Protein AF-0000000071177504 (afdb_homodimer)

Structure (mmCIF, N/CA/C/O backbone):
data_AF-0000000071177504-model_v1
#
loop_
_entity.id
_entity.type
_entity.pdbx_description
1 polymer 'Peptidoglycan-recognition protein'
#
loop_
_atom_site.group_PDB
_atom_site.id
_atom_site.type_symbol
_atom_site.label_atom_id
_atom_site.label_alt_id
_atom_site.label_comp_id
_atom_site.label_asym_id
_atom_site.label_entity_id
_atom_site.label_seq_id
_atom_site.pdbx_PDB_ins_code
_atom_site.Cartn_x
_atom_site.Cartn_y
_atom_site.Cartn_z
_atom_site.occupancy
_atom_site.B_iso_or_equiv
_atom_site.auth_seq_id
_atom_site.auth_comp_id
_atom_site.auth_asym_id
_atom_site.auth_atom_id
_atom_site.pdbx_PDB_model_num
ATOM 1 N N . MET A 1 1 ? -53.719 70.938 5.137 1 34.28 1 MET A N 1
ATOM 2 C CA . MET A 1 1 ? -52.438 70.562 4.617 1 34.28 1 MET A CA 1
ATOM 3 C C . MET A 1 1 ? -51.875 69.312 5.359 1 34.28 1 MET A C 1
ATOM 5 O O . MET A 1 1 ? -51.469 69.438 6.512 1 34.28 1 MET A O 1
ATOM 9 N N . SER A 1 2 ? -52.531 68.125 5.141 1 40.75 2 SER A N 1
ATOM 10 C CA . SER A 1 2 ? -52.312 66.75 5.703 1 40.75 2 SER A CA 1
ATOM 11 C C . SER A 1 2 ? -50.906 66.25 5.336 1 40.75 2 SER A C 1
ATOM 13 O O . SER A 1 2 ? -50.562 66.188 4.156 1 40.75 2 SER A O 1
ATOM 15 N N . GLN A 1 3 ? -49.938 66.5 6.195 1 39.88 3 GLN A N 1
ATOM 16 C CA . GLN A 1 3 ? -48.562 66 6.09 1 39.88 3 GLN A CA 1
ATOM 17 C C . GLN A 1 3 ? -48.5 64.5 5.977 1 39.88 3 GLN A C 1
ATOM 19 O O . GLN A 1 3 ? -49 63.812 6.852 1 39.88 3 GLN A O 1
ATOM 24 N N . VAL A 1 4 ? -48.562 64 4.75 1 45.53 4 VAL A N 1
ATOM 25 C CA . VAL A 1 4 ? -48.344 62.594 4.434 1 45.53 4 VAL A CA 1
ATOM 26 C C . VAL A 1 4 ? -46.969 62.156 4.883 1 45.53 4 VAL A C 1
ATOM 28 O O . VAL A 1 4 ? -45.969 62.719 4.453 1 45.53 4 VAL A O 1
ATOM 31 N N . PHE A 1 5 ? -46.844 61.656 6.141 1 45.34 5 PHE A N 1
ATOM 32 C CA . PHE A 1 5 ? -45.625 61.062 6.637 1 45.34 5 PHE A CA 1
ATOM 33 C C . PHE A 1 5 ? -45.219 59.844 5.777 1 45.34 5 PHE A C 1
ATOM 35 O O . PHE A 1 5 ? -45.969 58.875 5.699 1 45.34 5 PHE A O 1
ATOM 42 N N . VAL A 1 6 ? -44.5 60.094 4.66 1 46.56 6 VAL A N 1
ATOM 43 C CA . VAL A 1 6 ? -43.875 59 3.912 1 46.56 6 VAL A CA 1
ATOM 44 C C . VAL A 1 6 ? -42.844 58.281 4.793 1 46.56 6 VAL A C 1
ATOM 46 O O . VAL A 1 6 ? -41.875 58.906 5.246 1 46.56 6 VAL A O 1
ATOM 49 N N . ASP A 1 7 ? -43.312 57.344 5.551 1 41.5 7 ASP A N 1
ATOM 50 C CA . ASP A 1 7 ? -42.375 56.469 6.254 1 41.5 7 ASP A CA 1
ATOM 51 C C . ASP A 1 7 ? -41.438 55.781 5.277 1 41.5 7 ASP A C 1
ATOM 53 O O . ASP A 1 7 ? -41.906 55.062 4.375 1 41.5 7 ASP A O 1
ATOM 57 N N . PHE A 1 8 ? -40.25 56.375 5.047 1 43.38 8 PHE A N 1
ATOM 58 C CA . PHE A 1 8 ? -39.188 55.656 4.348 1 43.38 8 PHE A CA 1
ATOM 59 C C . PHE A 1 8 ? -38.781 54.406 5.102 1 43.38 8 PHE A C 1
ATOM 61 O O . PHE A 1 8 ? -38.219 54.5 6.191 1 43.38 8 PHE A O 1
ATOM 68 N N . PHE A 1 9 ? -39.531 53.281 4.953 1 44.28 9 PHE A N 1
ATOM 69 C CA . PHE A 1 9 ? -39 52 5.402 1 44.28 9 PHE A CA 1
ATOM 70 C C . PHE A 1 9 ? -37.688 51.719 4.727 1 44.28 9 PHE A C 1
ATOM 72 O O . PHE A 1 9 ? -37.594 51.594 3.5 1 44.28 9 PHE A O 1
ATOM 79 N N . ALA A 1 10 ? -36.594 52.219 5.223 1 35.97 10 ALA A N 1
ATOM 80 C CA . ALA A 1 10 ? -35.281 51.656 4.816 1 35.97 10 ALA A CA 1
ATOM 81 C C . ALA A 1 10 ? -35.281 50.156 4.906 1 35.97 10 ALA A C 1
ATOM 83 O O . ALA A 1 10 ? -35.438 49.594 5.992 1 35.97 10 ALA A O 1
ATOM 84 N N . LYS A 1 11 ? -35.594 49.438 3.764 1 41.62 11 LYS A N 1
ATOM 85 C CA . LYS A 1 11 ? -35.312 48 3.67 1 41.62 11 LYS A CA 1
ATOM 86 C C . LYS A 1 11 ? -33.875 47.719 4.105 1 41.62 11 LYS A C 1
ATOM 88 O O . LYS A 1 11 ? -32.906 48.094 3.414 1 41.62 11 LYS A O 1
ATOM 93 N N . THR A 1 12 ? -33.562 47.75 5.43 1 44.03 12 THR A N 1
ATOM 94 C CA . THR A 1 12 ? -32.281 47.188 5.809 1 44.03 12 THR A CA 1
ATOM 95 C C . THR A 1 12 ? -32.062 45.812 5.141 1 44.03 12 THR A C 1
ATOM 97 O O . THR A 1 12 ? -32.875 44.906 5.336 1 44.03 12 THR A O 1
ATOM 100 N N . HIS A 1 13 ? -31.469 45.812 3.984 1 47.28 13 HIS A N 1
ATOM 101 C CA . HIS A 1 13 ? -31.031 44.531 3.445 1 47.28 13 HIS A CA 1
ATOM 102 C C . HIS A 1 13 ? -30.047 43.844 4.387 1 47.28 13 HIS A C 1
ATOM 104 O O . HIS A 1 13 ? -28.906 44.312 4.562 1 47.28 13 HIS A O 1
ATOM 110 N N . LEU A 1 14 ? -30.531 43.156 5.41 1 44.5 14 LEU A N 1
ATOM 111 C CA . LEU A 1 14 ? -29.641 42.25 6.102 1 44.5 14 LEU A CA 1
ATOM 112 C C . LEU A 1 14 ? -28.969 41.281 5.117 1 44.5 14 LEU A C 1
ATOM 114 O O . LEU A 1 14 ? -29.641 40.469 4.477 1 44.5 14 LEU A O 1
ATOM 118 N N . MET A 1 15 ? -27.953 41.75 4.492 1 42.91 15 MET A N 1
ATOM 119 C CA . MET A 1 15 ? -27.156 40.75 3.779 1 42.91 15 MET A CA 1
ATOM 120 C C . MET A 1 15 ? -26.797 39.594 4.695 1 42.91 15 MET A C 1
ATOM 122 O O . MET A 1 15 ? -26.062 39.75 5.672 1 42.91 15 MET A O 1
ATOM 126 N N . THR A 1 16 ? -27.641 38.719 4.973 1 45.56 16 THR A N 1
ATOM 127 C CA . THR A 1 16 ? -27.234 37.469 5.609 1 45.56 16 THR A CA 1
ATOM 128 C C . THR A 1 16 ? -26.062 36.844 4.863 1 45.56 16 THR A C 1
ATOM 130 O O . THR A 1 16 ? -26.172 36.469 3.688 1 45.56 16 THR A O 1
ATOM 133 N N . ARG A 1 17 ? -24.844 37.219 5.191 1 44.38 17 ARG A N 1
ATOM 134 C CA . ARG A 1 17 ? -23.75 36.375 4.734 1 44.38 17 ARG A CA 1
ATOM 135 C C . ARG A 1 17 ? -24.094 34.906 4.938 1 44.38 17 ARG A C 1
ATOM 137 O O . ARG A 1 17 ? -24.359 34.469 6.062 1 44.38 17 ARG A O 1
ATOM 144 N N . LEU A 1 18 ? -24.734 34.312 4.094 1 43.16 18 LEU A N 1
ATOM 145 C CA . LEU A 1 18 ? -24.844 32.844 4.133 1 43.16 18 LEU A CA 1
ATOM 146 C C . LEU A 1 18 ? -23.516 32.219 4.496 1 43.16 18 LEU A C 1
ATOM 148 O O . LEU A 1 18 ? -22.547 32.312 3.723 1 43.16 18 LEU A O 1
ATOM 152 N N . LEU A 1 19 ? -23.109 32.25 5.734 1 44.91 19 LEU A N 1
ATOM 153 C CA . LEU A 1 19 ? -21.984 31.422 6.156 1 44.91 19 LEU A CA 1
ATOM 154 C C . LEU A 1 19 ? -22.078 30.031 5.527 1 44.91 19 LEU A C 1
ATOM 156 O O . LEU A 1 19 ? -23 29.266 5.828 1 44.91 19 LEU A O 1
ATOM 160 N N . VAL A 1 20 ? -21.969 29.922 4.273 1 49.44 20 VAL A N 1
ATOM 161 C CA . VAL A 1 20 ? -21.859 28.578 3.713 1 49.44 20 VAL A CA 1
ATOM 162 C C . VAL A 1 20 ? -21 27.703 4.629 1 49.44 20 VAL A C 1
ATOM 164 O O . VAL A 1 20 ? -19.828 27.984 4.844 1 49.44 20 VAL A O 1
ATOM 167 N N . SER A 1 21 ? -21.594 27.203 5.691 1 53.69 21 SER A N 1
ATOM 168 C CA . SER A 1 21 ? -20.891 26.219 6.504 1 53.69 21 SER A CA 1
ATOM 169 C C . SER A 1 21 ? -20.172 25.203 5.633 1 53.69 21 SER A C 1
ATOM 171 O O . SER A 1 21 ? -20.797 24.469 4.875 1 53.69 21 SER A O 1
ATOM 173 N N . VAL A 1 22 ? -19.016 25.562 5.164 1 68 22 VAL A N 1
ATOM 174 C CA . VAL A 1 22 ? -18.281 24.594 4.352 1 68 22 VAL A CA 1
ATOM 175 C C . VAL A 1 22 ? -18.078 23.297 5.133 1 68 22 VAL A C 1
ATOM 177 O O . VAL A 1 22 ? -17.547 23.312 6.25 1 68 22 VAL A O 1
ATOM 180 N N . ALA A 1 23 ? -18.812 22.188 4.84 1 83.25 23 ALA A N 1
ATOM 181 C CA . ALA A 1 23 ? -18.656 20.859 5.422 1 83.25 23 ALA A CA 1
ATOM 182 C C . ALA A 1 23 ? -17.188 20.438 5.441 1 83.25 23 ALA A C 1
ATOM 184 O O . ALA A 1 23 ? -16.406 20.891 4.602 1 83.25 23 ALA A O 1
ATOM 185 N N . CYS A 1 24 ? -16.812 19.75 6.488 1 93.5 24 CYS A N 1
ATOM 186 C CA . CYS A 1 24 ? -15.461 19.203 6.562 1 93.5 24 CYS A CA 1
ATOM 187 C C . CYS A 1 24 ? -15.172 18.297 5.367 1 93.5 24 CYS A C 1
ATOM 189 O O . CYS A 1 24 ? -16.047 17.578 4.91 1 93.5 24 CYS A O 1
ATOM 191 N N . PRO A 1 25 ? -13.953 18.453 4.887 1 96.5 25 PRO A N 1
ATOM 192 C CA . PRO A 1 25 ? -13.617 17.516 3.816 1 96.5 25 PRO A CA 1
ATOM 193 C C . PRO A 1 25 ? -13.586 16.062 4.297 1 96.5 25 PRO A C 1
ATOM 195 O O . PRO A 1 25 ? -13.352 15.805 5.477 1 96.5 25 PRO A O 1
ATOM 198 N N . ALA A 1 26 ? -13.922 15.164 3.344 1 95.31 26 ALA A N 1
ATOM 199 C CA . ALA A 1 26 ? -13.773 13.742 3.656 1 95.31 26 ALA A CA 1
ATOM 200 C C . ALA A 1 26 ? -12.312 13.375 3.887 1 95.31 26 ALA A C 1
ATOM 202 O O . ALA A 1 26 ? -11.43 13.836 3.164 1 95.31 26 ALA A O 1
ATOM 203 N N . ILE A 1 27 ? -12.07 12.641 4.891 1 98.44 27 ILE A N 1
ATOM 204 C CA . ILE A 1 27 ? -10.727 12.195 5.238 1 98.44 27 ILE A CA 1
ATOM 205 C C . ILE A 1 27 ? -10.586 10.703 4.98 1 98.44 27 ILE A C 1
ATOM 207 O O . ILE A 1 27 ? -11.398 9.906 5.465 1 98.44 27 ILE A O 1
ATOM 211 N N . ILE A 1 28 ? -9.648 10.312 4.156 1 98.75 28 ILE A N 1
ATOM 212 C CA . ILE A 1 28 ? -9.336 8.906 3.941 1 98.75 28 ILE A CA 1
ATOM 213 C C . ILE A 1 28 ? -8.633 8.336 5.172 1 98.75 28 ILE A C 1
ATOM 215 O O . ILE A 1 28 ? -7.516 8.75 5.5 1 98.75 28 ILE A O 1
ATOM 219 N N . ALA A 1 29 ? -9.305 7.387 5.809 1 98.62 29 ALA A N 1
ATOM 220 C CA . ALA A 1 29 ? -8.82 6.824 7.066 1 98.62 29 ALA A CA 1
ATOM 221 C C . ALA A 1 29 ? -7.582 5.961 6.84 1 98.62 29 ALA A C 1
ATOM 223 O O . ALA A 1 29 ? -7.344 5.484 5.73 1 98.62 29 ALA A O 1
ATOM 224 N N . ARG A 1 30 ? -6.855 5.723 7.883 1 98.69 30 ARG A N 1
ATOM 225 C CA . ARG A 1 30 ? -5.594 4.992 7.855 1 98.69 30 ARG A CA 1
ATOM 226 C C . ARG A 1 30 ? -5.777 3.594 7.277 1 98.69 30 ARG A C 1
ATOM 228 O O . ARG A 1 30 ? -4.949 3.123 6.496 1 98.69 30 ARG A O 1
ATOM 235 N N . ASP A 1 31 ? -6.855 2.955 7.719 1 97.88 31 ASP A N 1
ATOM 236 C CA . ASP A 1 31 ? -7.121 1.605 7.227 1 97.88 31 ASP A CA 1
ATOM 237 C C . ASP A 1 31 ? -7.328 1.605 5.711 1 97.88 31 ASP A C 1
ATOM 239 O O . ASP A 1 31 ? -6.926 0.665 5.027 1 97.88 31 ASP A O 1
ATOM 243 N N . SER A 1 32 ? -7.879 2.68 5.137 1 97.94 32 SER A N 1
ATOM 244 C CA . SER A 1 32 ? -8.266 2.762 3.732 1 97.94 32 SER A CA 1
ATOM 245 C C . SER A 1 32 ? -7.051 2.965 2.834 1 97.94 32 SER A C 1
ATOM 247 O O . SER A 1 32 ? -7.109 2.697 1.633 1 97.94 32 SER A O 1
ATOM 249 N N . TRP A 1 33 ? -5.961 3.438 3.367 1 98.56 33 TRP A N 1
ATOM 250 C CA . TRP A 1 33 ? -4.762 3.525 2.541 1 98.56 33 TRP A CA 1
ATOM 251 C C . TRP A 1 33 ? -3.701 2.537 3.018 1 98.56 33 TRP A C 1
ATOM 253 O O . TRP A 1 33 ? -2.527 2.658 2.66 1 98.56 33 TRP A O 1
ATOM 263 N N . TYR A 1 34 ? -4.125 1.578 3.807 1 98.06 34 TYR A N 1
ATOM 264 C CA . TYR A 1 34 ? -3.338 0.405 4.172 1 98.06 34 TYR A CA 1
ATOM 265 C C . TYR A 1 34 ? -2.139 0.797 5.027 1 98.06 34 TYR A C 1
ATOM 267 O O . TYR A 1 34 ? -1.059 0.218 4.895 1 98.06 34 TYR A O 1
ATOM 275 N N . ALA A 1 35 ? -2.342 1.782 5.852 1 98.62 35 ALA A N 1
ATOM 276 C CA . ALA A 1 35 ? -1.273 2.23 6.742 1 98.62 35 ALA A CA 1
ATOM 277 C C . ALA A 1 35 ? -0.795 1.093 7.641 1 98.62 35 ALA A C 1
ATOM 279 O O . ALA A 1 35 ? -1.602 0.295 8.125 1 98.62 35 ALA A O 1
ATOM 280 N N . SER A 1 36 ? 0.5 1.075 7.879 1 97.19 36 SER A N 1
ATOM 281 C CA . SER A 1 36 ? 1.055 0.206 8.914 1 97.19 36 SER A CA 1
ATOM 282 C C . SER A 1 36 ? 0.724 0.725 10.305 1 97.19 36 SER A C 1
ATOM 284 O O . SER A 1 36 ? 0.498 1.922 10.492 1 97.19 36 SER A O 1
ATOM 286 N N . PRO A 1 37 ? 0.7 -0.221 11.234 1 96.44 37 PRO A N 1
ATOM 287 C CA . PRO A 1 37 ? 0.544 0.256 12.609 1 96.44 37 PRO A CA 1
ATOM 288 C C . PRO A 1 37 ? 1.74 1.074 13.094 1 96.44 37 PRO A C 1
ATOM 290 O O . PRO A 1 37 ? 2.854 0.896 12.594 1 96.44 37 PRO A O 1
ATOM 293 N N . ALA A 1 38 ? 1.401 1.933 14.062 1 97.38 38 ALA A N 1
ATOM 294 C CA . ALA A 1 38 ? 2.504 2.613 14.742 1 97.38 38 ALA A CA 1
ATOM 295 C C . ALA A 1 38 ? 3.416 1.614 15.445 1 97.38 38 ALA A C 1
ATOM 297 O O . ALA A 1 38 ? 2.947 0.603 15.977 1 97.38 38 ALA A O 1
ATOM 298 N N . THR A 1 39 ? 4.668 1.939 15.531 1 96.19 39 THR A N 1
ATOM 299 C CA . THR A 1 39 ? 5.637 1.021 16.109 1 96.19 39 THR A CA 1
ATOM 300 C C . THR A 1 39 ? 5.852 1.333 17.594 1 96.19 39 THR A C 1
ATOM 302 O O . THR A 1 39 ? 6.625 0.653 18.266 1 96.19 39 THR A O 1
ATOM 305 N N . GLY A 1 40 ? 5.195 2.318 18.109 1 95.19 40 GLY A N 1
ATOM 306 C CA . GLY A 1 40 ? 5.238 2.725 19.516 1 95.19 40 GLY A CA 1
ATOM 307 C C . GLY A 1 40 ? 4.113 3.672 19.891 1 95.19 40 GLY A C 1
ATOM 308 O O . GLY A 1 40 ? 3.275 4.016 19.062 1 95.19 40 GLY A O 1
ATOM 309 N N . PRO A 1 41 ? 4.09 4.027 21.156 1 95.25 41 PRO A N 1
ATOM 310 C CA . PRO A 1 41 ? 3.025 4.926 21.625 1 95.25 41 PRO A CA 1
ATOM 311 C C . PRO A 1 41 ? 3.186 6.348 21.094 1 95.25 41 PRO A C 1
ATOM 313 O O . PRO A 1 41 ? 4.305 6.863 21.031 1 95.25 41 PRO A O 1
ATOM 316 N N . ILE A 1 42 ? 2.037 6.914 20.75 1 96.31 42 ILE A N 1
ATOM 317 C CA . ILE A 1 42 ? 2.023 8.297 20.297 1 96.31 42 ILE A CA 1
ATOM 318 C C . ILE A 1 42 ? 1.234 9.164 21.266 1 96.31 42 ILE A C 1
ATOM 320 O O . ILE A 1 42 ? 0.097 8.836 21.625 1 96.31 42 ILE A O 1
ATOM 324 N N . ASP A 1 43 ? 1.841 10.258 21.656 1 95.44 43 ASP A N 1
ATOM 325 C CA . ASP A 1 43 ? 1.207 11.148 22.625 1 95.44 43 ASP A CA 1
ATOM 326 C C . ASP A 1 43 ? -0.013 11.836 22.016 1 95.44 43 ASP A C 1
ATOM 328 O O . ASP A 1 43 ? -0.007 12.188 20.828 1 95.44 43 ASP A O 1
ATOM 332 N N . LYS A 1 44 ? -0.977 12.062 22.859 1 97.31 44 LYS A N 1
ATOM 333 C CA . LYS A 1 44 ? -2.186 12.766 22.453 1 97.31 44 LYS A CA 1
ATOM 334 C C . LYS A 1 44 ? -2.141 14.234 22.875 1 97.31 44 LYS A C 1
ATOM 336 O O . LYS A 1 44 ? -1.39 14.594 23.797 1 97.31 44 LYS A O 1
ATOM 341 N N . TYR A 1 45 ? -2.904 15.008 22.188 1 96.81 45 TYR A N 1
ATOM 342 C CA . TYR A 1 45 ? -3.1 16.375 22.641 1 96.81 45 TYR A CA 1
ATOM 343 C C . TYR A 1 45 ? -3.957 16.422 23.891 1 96.81 45 TYR A C 1
A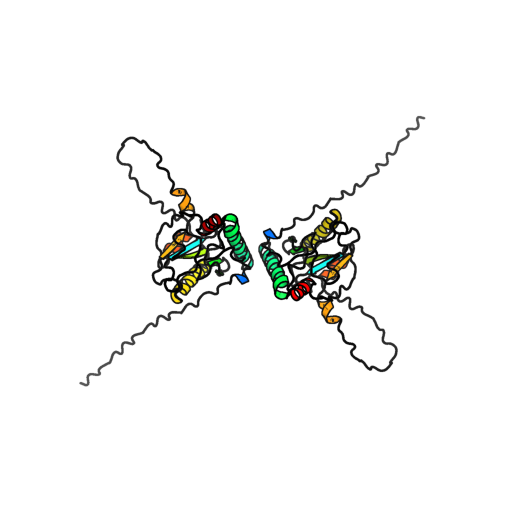TOM 345 O O . TYR A 1 45 ? -4.727 15.5 24.172 1 96.81 45 TYR A O 1
ATOM 353 N N . ASP A 1 46 ? -3.752 17.5 24.672 1 94.06 46 ASP A N 1
ATOM 354 C CA . ASP A 1 46 ? -4.738 17.859 25.688 1 94.06 46 ASP A CA 1
ATOM 355 C C . ASP A 1 46 ? -6.031 18.359 25.047 1 94.06 46 ASP A C 1
ATOM 357 O O . ASP A 1 46 ? -6.031 19.375 24.359 1 94.06 46 ASP A O 1
ATOM 361 N N . PRO A 1 47 ? -7.148 17.672 25.25 1 92.31 47 PRO A N 1
ATOM 362 C CA . PRO A 1 47 ? -8.398 18.031 24.578 1 92.31 47 PRO A CA 1
ATOM 363 C C . PRO A 1 47 ? -8.852 19.453 24.922 1 92.31 47 PRO A C 1
ATOM 365 O O . PRO A 1 47 ? -9.625 20.062 24.188 1 92.31 47 PRO A O 1
ATOM 368 N N . GLU A 1 48 ? -8.406 19.969 26.016 1 93.75 48 GLU A N 1
ATOM 369 C CA . GLU A 1 48 ? -8.797 21.297 26.453 1 93.75 48 GLU A CA 1
ATOM 370 C C . GLU A 1 48 ? -7.863 22.359 25.891 1 93.75 48 GLU A C 1
ATOM 372 O O . GLU A 1 48 ? -8.117 23.562 26.031 1 93.75 48 GLU A O 1
ATOM 377 N N . GLN A 1 49 ? -6.809 21.938 25.297 1 94.94 49 GLN A N 1
ATOM 378 C CA . GLN A 1 49 ? -5.836 22.859 24.719 1 94.94 49 GLN A CA 1
ATOM 379 C C . GLN A 1 49 ? -5.523 22.484 23.266 1 94.94 49 GLN A C 1
ATOM 381 O O . GLN A 1 49 ? -4.469 21.922 22.969 1 94.94 49 GLN A O 1
ATOM 386 N N . PRO A 1 50 ? -6.371 22.891 22.391 1 97.12 50 PRO A N 1
ATOM 387 C CA . PRO A 1 50 ? -6.113 22.578 20.984 1 97.12 50 PRO A CA 1
ATOM 388 C C . PRO A 1 50 ? -4.84 23.234 20.453 1 97.12 50 PRO A C 1
ATOM 390 O O . PRO A 1 50 ? -4.465 24.312 20.906 1 97.12 50 PRO A O 1
ATOM 393 N N . PRO A 1 51 ? -4.156 22.562 19.547 1 98.06 51 PRO A N 1
ATOM 394 C CA . PRO A 1 51 ? -2.928 23.125 18.984 1 98.06 51 PRO A CA 1
ATOM 395 C C . PRO A 1 51 ? -3.127 24.531 18.422 1 98.06 51 PRO A C 1
ATOM 397 O O . PRO A 1 51 ? -4.164 24.812 17.812 1 98.06 51 PRO A O 1
ATOM 400 N N . SER A 1 52 ? -2.127 25.344 18.594 1 97.44 52 SER A N 1
ATOM 401 C CA . SER A 1 52 ? -2.227 26.75 18.219 1 97.44 52 SER A CA 1
ATOM 402 C C . SER A 1 52 ? -1.402 27.062 16.969 1 97.44 52 SER A C 1
ATOM 404 O O . SER A 1 52 ? -1.201 28.219 16.625 1 97.44 52 SER A O 1
ATOM 406 N N . MET A 1 53 ? -0.875 26 16.344 1 96.5 53 MET A N 1
ATOM 407 C CA . MET A 1 53 ? -0.102 26.172 15.125 1 96.5 53 MET A CA 1
ATOM 408 C C . MET A 1 53 ? -0.5 25.125 14.078 1 96.5 53 MET A C 1
ATOM 410 O O . MET A 1 53 ? -0.855 24 14.43 1 96.5 53 MET A O 1
ATOM 414 N N . VAL A 1 54 ? -0.529 25.609 12.859 1 97.19 54 VAL A N 1
ATOM 415 C CA . VAL A 1 54 ? -0.587 24.719 11.703 1 97.19 54 VAL A CA 1
ATOM 416 C C . VAL A 1 54 ? 0.684 24.859 10.875 1 97.19 54 VAL A C 1
ATOM 418 O O . VAL A 1 54 ? 1.027 25.969 10.438 1 97.19 54 VAL A O 1
ATOM 421 N N . ILE A 1 55 ? 1.371 23.75 10.758 1 93.94 55 ILE A N 1
ATOM 422 C CA . ILE A 1 55 ? 2.613 23.781 9.992 1 93.94 55 ILE A CA 1
ATOM 423 C C . ILE A 1 55 ? 2.428 23.031 8.68 1 93.94 55 ILE A C 1
ATOM 425 O O . ILE A 1 55 ? 2.014 21.859 8.68 1 93.94 55 ILE A O 1
ATOM 429 N N . ILE A 1 56 ? 2.748 23.719 7.617 1 94.56 56 ILE A N 1
ATOM 430 C CA . ILE A 1 56 ? 2.576 23.156 6.285 1 94.56 56 ILE A CA 1
ATOM 431 C C . ILE A 1 56 ? 3.908 22.594 5.785 1 94.56 56 ILE A C 1
ATOM 433 O O . ILE A 1 56 ? 4.938 23.266 5.875 1 94.56 56 ILE A O 1
ATOM 437 N N . HIS A 1 57 ? 3.842 21.375 5.285 1 92.75 57 HIS A N 1
ATOM 438 C CA . HIS A 1 57 ? 4.977 20.672 4.711 1 92.75 57 HIS A CA 1
ATOM 439 C C . HIS A 1 57 ? 4.688 20.234 3.281 1 92.75 57 HIS A C 1
ATOM 441 O O . HIS A 1 57 ? 3.561 20.375 2.801 1 92.75 57 HIS A O 1
ATOM 447 N N . HIS A 1 58 ? 5.707 19.875 2.607 1 93.62 58 HIS A N 1
ATOM 448 C CA . HIS A 1 58 ? 5.586 19.016 1.443 1 93.62 58 HIS A CA 1
ATOM 449 C C . HIS A 1 58 ? 6.461 17.766 1.589 1 93.62 58 HIS A C 1
ATOM 451 O O . HIS A 1 58 ? 7.5 17.812 2.246 1 93.62 58 HIS A O 1
ATOM 457 N N . SER A 1 59 ? 6.062 16.703 0.998 1 94.12 59 SER A N 1
ATOM 458 C CA . SER A 1 59 ? 6.68 15.414 1.287 1 94.12 59 SER A CA 1
ATOM 459 C C . SER A 1 59 ? 8.016 15.266 0.566 1 94.12 59 SER A C 1
ATOM 461 O O . SER A 1 59 ? 8.828 14.406 0.925 1 94.12 59 SER A O 1
ATOM 463 N N . ARG A 1 60 ? 8.203 15.969 -0.497 1 92.31 60 ARG A N 1
ATOM 464 C CA . ARG A 1 60 ? 9.383 15.898 -1.349 1 92.31 60 ARG A CA 1
ATOM 465 C C . ARG A 1 60 ? 9.523 14.523 -1.982 1 92.31 60 ARG A C 1
ATOM 467 O O . ARG A 1 60 ? 10.641 14.016 -2.135 1 92.31 60 ARG A O 1
ATOM 474 N N . LEU A 1 61 ? 8.469 13.875 -2.156 1 95.5 61 LEU A N 1
ATOM 475 C CA . LEU A 1 61 ? 8.32 12.656 -2.943 1 95.5 61 LEU A CA 1
ATOM 476 C C . LEU A 1 61 ? 7.715 12.961 -4.309 1 95.5 61 LEU A C 1
ATOM 478 O O . LEU A 1 61 ? 7.223 14.07 -4.543 1 95.5 61 LEU A O 1
ATOM 482 N N . PRO A 1 62 ? 7.848 12.023 -5.285 1 95.31 62 PRO A N 1
ATOM 483 C CA . PRO A 1 62 ? 7.145 12.25 -6.547 1 95.31 62 PRO A CA 1
ATOM 484 C C . PRO A 1 62 ? 5.66 12.555 -6.348 1 95.31 62 PRO A C 1
ATOM 486 O O . PRO A 1 62 ? 5.039 12.039 -5.418 1 95.31 62 PRO A O 1
ATOM 489 N N . PRO A 1 63 ? 5.16 13.414 -7.188 1 96.81 63 PRO A N 1
ATOM 490 C CA . PRO A 1 63 ? 3.744 13.766 -7.051 1 96.81 63 PRO A CA 1
ATOM 491 C C . PRO A 1 63 ? 2.816 12.586 -7.324 1 96.81 63 PRO A C 1
ATOM 493 O O . PRO A 1 63 ? 3.254 11.562 -7.852 1 96.81 63 PRO A O 1
ATOM 496 N N . CYS A 1 64 ? 1.624 12.68 -6.945 1 98.19 64 CYS A N 1
ATOM 497 C CA . CYS A 1 64 ? 0.564 11.727 -7.246 1 98.19 64 CYS A CA 1
ATOM 498 C C . CYS A 1 64 ? -0.663 12.43 -7.809 1 98.19 64 CYS A C 1
ATOM 500 O O . CYS A 1 64 ? -0.909 13.594 -7.5 1 98.19 64 CYS A O 1
ATOM 502 N N . SER A 1 65 ? -1.353 11.664 -8.68 1 97.31 65 SER A N 1
ATOM 503 C CA . SER A 1 65 ? -2.5 12.289 -9.328 1 97.31 65 SER A CA 1
ATOM 504 C C . SER A 1 65 ? -3.732 11.391 -9.266 1 97.31 65 SER A C 1
ATOM 506 O O . SER A 1 65 ? -4.844 11.836 -9.555 1 97.31 65 SER A O 1
ATOM 508 N N . THR A 1 66 ? -3.545 10.094 -8.93 1 97.81 66 THR A N 1
ATOM 509 C CA . THR A 1 66 ? -4.648 9.164 -8.711 1 97.81 66 THR A CA 1
ATOM 510 C C . THR A 1 66 ? -4.668 8.68 -7.266 1 97.81 66 THR A C 1
ATOM 512 O O . THR A 1 66 ? -3.65 8.727 -6.574 1 97.81 66 THR A O 1
ATOM 515 N N . THR A 1 67 ? -5.844 8.219 -6.879 1 98.06 67 THR A N 1
ATOM 516 C CA . THR A 1 67 ? -5.957 7.695 -5.52 1 98.06 67 THR A CA 1
ATOM 517 C C . THR A 1 67 ? -4.938 6.582 -5.281 1 98.06 67 THR A C 1
ATOM 519 O O . THR A 1 67 ? -4.297 6.539 -4.23 1 98.06 67 THR A O 1
ATOM 522 N N . GLU A 1 68 ? -4.688 5.715 -6.227 1 98.19 68 GLU A N 1
ATOM 523 C CA . GLU A 1 68 ? -3.742 4.609 -6.09 1 98.19 68 GLU A CA 1
ATOM 524 C C . GLU A 1 68 ? -2.314 5.121 -5.922 1 98.19 68 GLU A C 1
ATOM 526 O O . GLU A 1 68 ? -1.579 4.648 -5.051 1 98.19 68 GLU A O 1
ATOM 531 N N . SER A 1 69 ? -1.956 6.105 -6.793 1 98.38 69 SER A N 1
ATOM 532 C CA . SER A 1 69 ? -0.596 6.621 -6.688 1 98.38 69 SER A CA 1
ATOM 533 C C . SER A 1 69 ? -0.395 7.383 -5.379 1 98.38 69 SER A C 1
ATOM 535 O O . SER A 1 69 ? 0.697 7.367 -4.809 1 98.38 69 SER A O 1
ATOM 537 N N . CYS A 1 70 ? -1.479 8 -4.863 1 98.81 70 CYS A N 1
ATOM 538 C CA . CYS A 1 70 ? -1.372 8.727 -3.602 1 98.81 70 CYS A CA 1
ATOM 539 C C . CYS A 1 70 ? -1.267 7.77 -2.426 1 98.81 70 CYS A C 1
ATOM 541 O O . CYS A 1 70 ? -0.558 8.039 -1.455 1 98.81 70 CYS A O 1
ATOM 543 N N . ILE A 1 71 ? -1.979 6.645 -2.52 1 98.81 71 ILE A N 1
ATOM 544 C CA . ILE A 1 71 ? -1.852 5.613 -1.498 1 98.81 71 ILE A CA 1
ATOM 545 C C . ILE A 1 71 ? -0.405 5.129 -1.434 1 98.81 71 ILE A C 1
ATOM 547 O O . ILE A 1 71 ? 0.168 5.008 -0.348 1 98.81 71 ILE A O 1
ATOM 551 N N . VAL A 1 72 ? 0.171 4.934 -2.57 1 98.75 72 VAL A N 1
ATOM 552 C CA . VAL A 1 72 ? 1.545 4.445 -2.607 1 98.75 72 VAL A CA 1
ATOM 553 C C . VAL A 1 72 ? 2.486 5.504 -2.037 1 98.75 72 VAL A C 1
ATOM 555 O O . VAL A 1 72 ? 3.443 5.18 -1.33 1 98.75 72 VAL A O 1
ATOM 558 N N . ARG A 1 73 ? 2.229 6.785 -2.309 1 98.75 73 ARG A N 1
ATOM 559 C CA . ARG A 1 73 ? 3.055 7.848 -1.738 1 98.75 73 ARG A CA 1
ATOM 560 C C . ARG A 1 73 ? 2.926 7.883 -0.219 1 98.75 73 ARG A C 1
ATOM 562 O O . ARG A 1 73 ? 3.906 8.125 0.486 1 98.75 73 ARG A O 1
ATOM 569 N N . MET A 1 74 ? 1.723 7.648 0.284 1 98.88 74 MET A N 1
ATOM 570 C CA . MET A 1 74 ? 1.523 7.598 1.729 1 98.88 74 MET A CA 1
ATOM 571 C C . MET A 1 74 ? 2.326 6.457 2.348 1 98.88 74 MET A C 1
ATOM 573 O O . MET A 1 74 ? 2.969 6.633 3.383 1 98.88 74 MET A O 1
ATOM 577 N N . LEU A 1 75 ? 2.26 5.332 1.708 1 98.81 75 LEU A N 1
ATOM 578 C CA . LEU A 1 75 ? 2.99 4.168 2.201 1 98.81 75 LEU A CA 1
ATOM 579 C C . LEU A 1 75 ? 4.492 4.426 2.184 1 98.81 75 LEU A C 1
ATOM 581 O O . LEU A 1 75 ? 5.195 4.094 3.139 1 98.81 75 LEU A O 1
ATOM 585 N N . GLU A 1 76 ? 4.961 4.973 1.078 1 98.38 76 GLU A N 1
ATOM 586 C CA . GLU A 1 76 ? 6.371 5.34 0.97 1 98.38 76 GLU A CA 1
ATOM 587 C C . GLU A 1 76 ? 6.777 6.305 2.082 1 98.38 76 GLU A C 1
ATOM 589 O O . GLU A 1 76 ? 7.816 6.121 2.721 1 98.38 76 GLU A O 1
ATOM 594 N N . LEU A 1 77 ? 5.953 7.262 2.311 1 98.25 77 LEU A N 1
ATOM 595 C CA . LEU A 1 77 ? 6.211 8.273 3.326 1 98.25 77 LEU A CA 1
ATOM 596 C C . LEU A 1 77 ? 6.238 7.656 4.719 1 98.25 77 LEU A C 1
ATOM 598 O O . LEU A 1 77 ? 7.137 7.941 5.512 1 98.25 77 LEU A O 1
ATOM 602 N N . GLN A 1 78 ? 5.27 6.875 5.039 1 98.38 78 GLN A N 1
ATOM 603 C CA . GLN A 1 78 ? 5.234 6.215 6.34 1 98.38 78 GLN A CA 1
ATOM 604 C C . GLN A 1 78 ? 6.473 5.352 6.559 1 98.38 78 GLN A C 1
ATOM 606 O O . GLN A 1 78 ? 7.074 5.379 7.633 1 98.38 78 GLN A O 1
ATOM 611 N N . ARG A 1 79 ? 6.836 4.621 5.566 1 97.62 79 ARG A N 1
ATOM 612 C CA . ARG A 1 79 ? 8.008 3.758 5.676 1 97.62 79 ARG A CA 1
ATOM 613 C C . ARG A 1 79 ? 9.273 4.574 5.926 1 97.62 79 ARG A C 1
ATOM 615 O O . ARG A 1 79 ? 10.086 4.223 6.785 1 97.62 79 ARG A O 1
ATOM 622 N N . LEU A 1 80 ? 9.414 5.613 5.129 1 96.56 80 LEU A N 1
ATOM 623 C CA . LEU A 1 80 ? 10.57 6.488 5.32 1 96.56 80 LEU A CA 1
ATOM 624 C C . LEU A 1 80 ? 10.617 7.02 6.746 1 96.56 80 LEU A C 1
ATOM 626 O O . LEU A 1 80 ? 11.68 7.02 7.379 1 96.56 80 LEU A O 1
ATOM 630 N N . HIS A 1 81 ? 9.492 7.402 7.305 1 96.06 81 HIS A N 1
ATOM 631 C CA . HIS A 1 81 ? 9.43 7.988 8.641 1 96.06 81 HIS A CA 1
ATOM 632 C C . HIS A 1 81 ? 9.672 6.934 9.719 1 96.06 81 HIS A C 1
ATOM 634 O O . HIS A 1 81 ? 10.328 7.207 10.719 1 96.06 81 HIS A O 1
ATOM 640 N N . GLN A 1 82 ? 9.203 5.738 9.5 1 96.06 82 GLN A N 1
ATOM 641 C CA . GLN A 1 82 ? 9.359 4.688 10.5 1 96.06 82 GLN A CA 1
ATOM 642 C C . GLN A 1 82 ? 10.742 4.039 10.406 1 96.06 82 GLN A C 1
ATOM 644 O O . GLN A 1 82 ? 11.406 3.83 11.422 1 96.06 82 GLN A O 1
ATOM 649 N N . ARG A 1 83 ? 11.203 3.773 9.219 1 94.44 83 ARG A N 1
ATOM 650 C CA . ARG A 1 83 ? 12.406 2.963 9.062 1 94.44 83 ARG A CA 1
ATOM 651 C C . ARG A 1 83 ? 13.648 3.842 8.945 1 94.44 83 ARG A C 1
ATOM 653 O O . ARG A 1 83 ? 14.695 3.52 9.508 1 94.44 83 ARG A O 1
ATOM 660 N N . ASP A 1 84 ? 13.516 4.926 8.25 1 91.75 84 ASP A N 1
ATOM 661 C CA . ASP A 1 84 ? 14.688 5.766 8.023 1 91.75 84 ASP A CA 1
ATOM 662 C C . ASP A 1 84 ? 14.844 6.801 9.141 1 91.75 84 ASP A C 1
ATOM 664 O O . ASP A 1 84 ? 15.945 7.035 9.625 1 91.75 84 ASP A O 1
ATOM 668 N N . ARG A 1 85 ? 13.719 7.344 9.555 1 91.25 85 ARG A N 1
ATOM 669 C CA . ARG A 1 85 ? 13.766 8.383 10.586 1 91.25 85 ARG A CA 1
ATOM 670 C C . ARG A 1 85 ? 13.492 7.797 11.961 1 91.25 85 ARG A C 1
ATOM 672 O O . ARG A 1 85 ? 13.609 8.5 12.977 1 91.25 85 ARG A O 1
ATOM 679 N N . HIS A 1 86 ? 13.039 6.582 12.031 1 93.5 86 HIS A N 1
ATOM 680 C CA . HIS A 1 86 ? 12.789 5.844 13.258 1 93.5 86 HIS A CA 1
ATOM 681 C C . HIS A 1 86 ? 11.711 6.516 14.102 1 93.5 86 HIS A C 1
ATOM 683 O O . HIS A 1 86 ? 11.773 6.496 15.336 1 93.5 86 HIS A O 1
ATOM 689 N N . TRP A 1 87 ? 10.836 7.199 13.461 1 94.5 87 TRP A N 1
ATOM 690 C CA . TRP A 1 87 ? 9.641 7.688 14.141 1 94.5 87 TRP A CA 1
ATOM 691 C C . TRP A 1 87 ? 8.641 6.562 14.352 1 94.5 87 TRP A C 1
ATOM 693 O O . TRP A 1 87 ? 8.68 5.543 13.656 1 94.5 87 TRP A O 1
ATOM 703 N N . PHE A 1 88 ? 7.824 6.68 15.336 1 96.44 88 PHE A N 1
ATOM 704 C CA . PHE A 1 88 ? 6.879 5.617 15.656 1 96.44 88 PHE A CA 1
ATOM 705 C C . PHE A 1 88 ? 5.844 5.457 14.547 1 96.44 88 PHE A C 1
ATOM 707 O O . PHE A 1 88 ? 5.23 4.395 14.414 1 96.44 88 PHE A O 1
ATOM 714 N N . ASP A 1 89 ? 5.668 6.543 13.781 1 97.56 89 ASP A N 1
ATOM 715 C CA . ASP A 1 89 ? 4.734 6.52 12.656 1 97.56 89 ASP A CA 1
ATOM 716 C C . ASP A 1 89 ? 4.988 7.691 11.711 1 97.56 89 ASP A C 1
ATOM 718 O O . ASP A 1 89 ? 5.98 8.406 11.852 1 97.56 89 ASP A O 1
ATOM 722 N N . ILE A 1 90 ? 4.121 7.84 10.656 1 98 90 ILE A N 1
ATOM 723 C CA . ILE A 1 90 ? 4.156 9.023 9.805 1 98 90 ILE A CA 1
ATOM 724 C C . ILE A 1 90 ? 4.133 10.281 10.664 1 98 90 ILE A C 1
ATOM 726 O O . ILE A 1 90 ? 3.406 10.352 11.656 1 98 90 ILE A O 1
ATOM 730 N N . GLY A 1 91 ? 4.918 11.234 10.289 1 97.25 91 GLY A N 1
ATOM 731 C CA . GLY A 1 91 ? 5.172 12.375 11.156 1 97.25 91 GLY A CA 1
ATOM 732 C C . GLY A 1 91 ? 4.117 13.461 11.039 1 97.25 91 GLY A C 1
ATOM 733 O O . GLY A 1 91 ? 4.062 14.367 11.875 1 97.25 91 GLY A O 1
ATOM 734 N N . PHE A 1 92 ? 3.211 13.336 10.094 1 98 92 PHE A N 1
ATOM 735 C CA . PHE A 1 92 ? 2.221 14.375 9.836 1 98 92 PHE A CA 1
ATOM 736 C C . PHE A 1 92 ? 0.856 13.969 10.383 1 98 92 PHE A C 1
ATOM 738 O O . PHE A 1 92 ? 0.55 12.781 10.477 1 98 92 PHE A O 1
ATOM 745 N N . ASN A 1 93 ? 0.12 14.922 10.727 1 98.81 93 ASN A N 1
ATOM 746 C CA . ASN A 1 93 ? -1.264 14.648 11.102 1 98.81 93 ASN A CA 1
ATOM 747 C C . ASN A 1 93 ? -2.115 14.289 9.883 1 98.81 93 ASN A C 1
ATOM 749 O O . ASN A 1 93 ? -2.938 13.375 9.945 1 98.81 93 ASN A O 1
ATOM 753 N N . PHE A 1 94 ? -1.87 15.07 8.844 1 98.88 94 PHE A N 1
ATOM 754 C CA . PHE A 1 94 ? -2.609 14.852 7.602 1 98.88 94 PHE A CA 1
ATOM 755 C C . PHE A 1 94 ? -1.713 15.086 6.391 1 98.88 94 PHE A C 1
ATOM 757 O O . PHE A 1 94 ? -0.711 15.797 6.48 1 98.88 94 PHE A O 1
ATOM 764 N N . ALA A 1 95 ? -2.08 14.453 5.277 1 98.88 95 ALA A N 1
ATOM 765 C CA . ALA A 1 95 ? -1.473 14.711 3.975 1 98.88 95 ALA A CA 1
ATOM 766 C C . ALA A 1 95 ? -2.535 15.008 2.922 1 98.88 95 ALA A C 1
ATOM 768 O O . ALA A 1 95 ? -3.639 14.453 2.971 1 98.88 95 ALA A O 1
ATOM 769 N N . ILE A 1 96 ? -2.168 15.852 2.051 1 98.81 96 ILE A N 1
ATOM 770 C CA . ILE A 1 96 ? -3.055 16.203 0.949 1 98.81 96 ILE A CA 1
ATOM 771 C C . ILE A 1 96 ? -2.5 15.656 -0.361 1 98.81 96 ILE A C 1
ATOM 773 O O . ILE A 1 96 ? -1.405 16.031 -0.788 1 98.81 96 ILE A O 1
ATOM 777 N N . GLY A 1 97 ? -3.305 14.82 -1.016 1 98.62 97 GLY A N 1
ATOM 778 C CA . GLY A 1 97 ? -2.885 14.211 -2.266 1 98.62 97 GLY A CA 1
ATOM 779 C C . GLY A 1 97 ? -3.227 15.047 -3.484 1 98.62 97 GLY A C 1
ATOM 780 O O . GLY A 1 97 ? -4.145 15.867 -3.443 1 98.62 97 GLY A O 1
ATOM 781 N N . GLY A 1 98 ? -2.473 14.742 -4.582 1 98.31 98 GLY A N 1
ATOM 782 C CA . GLY A 1 98 ? -2.781 15.391 -5.848 1 98.31 98 GLY A CA 1
ATOM 783 C C . GLY A 1 98 ? -4.137 14.992 -6.406 1 98.31 98 GLY A C 1
ATOM 784 O O . GLY A 1 98 ? -4.652 15.648 -7.316 1 98.31 98 GLY A O 1
ATOM 785 N N . ASP A 1 99 ? -4.691 13.992 -5.879 1 98.06 99 ASP A N 1
ATOM 786 C CA . ASP A 1 99 ? -6.043 13.586 -6.25 1 98.06 99 ASP A CA 1
ATOM 787 C C . ASP A 1 99 ? -7.09 14.438 -5.535 1 98.06 99 ASP A C 1
ATOM 789 O O . ASP A 1 99 ? -8.289 14.203 -5.676 1 98.06 99 ASP A O 1
ATOM 793 N N . GLY A 1 100 ? -6.617 15.359 -4.668 1 97.88 100 GLY A N 1
ATOM 794 C CA . GLY A 1 100 ? -7.512 16.281 -3.986 1 97.88 100 GLY A CA 1
ATOM 795 C C . GLY A 1 100 ? -8.016 15.758 -2.656 1 97.88 100 GLY A C 1
ATOM 796 O O . GLY A 1 100 ? -8.797 16.422 -1.974 1 97.88 100 GLY A O 1
ATOM 797 N N . SER A 1 101 ? -7.543 14.602 -2.203 1 98.5 101 SER A N 1
ATOM 798 C CA . SER A 1 101 ? -8.055 13.977 -0.991 1 98.5 101 SER A CA 1
ATOM 799 C C . SER A 1 101 ? -7.18 14.305 0.214 1 98.5 101 SER A C 1
ATOM 801 O O . SER A 1 101 ? -6.012 14.664 0.059 1 98.5 101 SER A O 1
ATOM 803 N N . VAL A 1 102 ? -7.797 14.234 1.405 1 98.88 102 VAL A N 1
ATOM 804 C CA . VAL A 1 102 ? -7.066 14.297 2.668 1 98.88 102 VAL A CA 1
ATOM 805 C C . VAL A 1 102 ? -6.773 12.883 3.166 1 98.88 102 VAL A C 1
ATOM 807 O O . VAL A 1 102 ? -7.684 12.055 3.277 1 98.88 102 VAL A O 1
ATOM 810 N N . TYR A 1 103 ? -5.539 12.594 3.416 1 98.94 103 TYR A N 1
ATOM 811 C CA . TYR A 1 103 ? -5.141 11.328 4.012 1 98.94 103 TYR A CA 1
ATOM 812 C C . TYR A 1 103 ? -4.789 11.5 5.484 1 98.94 103 TYR A C 1
ATOM 814 O O . TYR A 1 103 ? -4.004 12.383 5.844 1 98.94 103 TYR A O 1
ATOM 822 N N . GLU A 1 104 ? -5.355 10.664 6.258 1 98.94 104 GLU A N 1
ATOM 823 C CA . GLU A 1 104 ? -5.109 10.719 7.695 1 98.94 104 GLU A CA 1
ATOM 824 C C . GLU A 1 104 ? -3.758 10.109 8.047 1 98.94 104 GLU A C 1
ATOM 826 O O . GLU A 1 104 ? -3.49 8.953 7.727 1 98.94 104 GLU A O 1
ATOM 831 N N . GLY A 1 105 ? -2.914 10.898 8.594 1 98.75 105 GLY A N 1
ATOM 832 C CA . GLY A 1 105 ? -1.727 10.383 9.266 1 98.75 105 GLY A CA 1
ATOM 833 C C . GLY A 1 105 ? -1.953 10.078 10.734 1 98.75 105 GLY A C 1
ATOM 834 O O . GLY A 1 105 ? -2.619 9.094 11.07 1 98.75 105 GLY A O 1
ATOM 835 N N . ARG A 1 106 ? -1.438 11.055 11.562 1 98.5 106 ARG A N 1
ATOM 836 C CA . ARG A 1 106 ? -1.626 10.883 13 1 98.5 106 ARG A CA 1
ATOM 837 C C . ARG A 1 106 ? -2.973 11.445 13.445 1 98.5 106 ARG A C 1
ATOM 839 O O . ARG A 1 106 ? -3.381 11.258 14.594 1 98.5 106 ARG A O 1
ATOM 846 N N . GLY A 1 107 ? -3.686 12.117 12.578 1 98.5 107 GLY A N 1
ATOM 847 C CA . GLY A 1 107 ? -5.043 12.562 12.836 1 98.5 107 GLY A CA 1
ATOM 848 C C . GLY A 1 107 ? -5.109 13.781 13.742 1 98.5 107 GLY A C 1
ATOM 849 O O . GLY A 1 107 ? -4.117 14.5 13.891 1 98.5 107 GLY A O 1
ATOM 850 N N . TRP A 1 108 ? -6.27 14.039 14.25 1 98.5 108 TRP A N 1
ATOM 851 C CA . TRP A 1 108 ? -6.562 15.266 14.977 1 98.5 108 TRP A CA 1
ATOM 852 C C . TRP A 1 108 ? -6.031 15.195 16.406 1 98.5 108 TRP A C 1
ATOM 854 O O . TRP A 1 108 ? -5.781 16.234 17.031 1 98.5 108 TRP A O 1
ATOM 864 N N . ASN A 1 109 ? -5.875 13.953 16.906 1 97.81 109 ASN A N 1
ATOM 865 C CA . ASN A 1 109 ? -5.785 13.859 18.359 1 97.81 109 ASN A CA 1
ATOM 866 C C . ASN A 1 109 ? -4.387 13.453 18.812 1 97.81 109 ASN A C 1
ATOM 868 O O . ASN A 1 109 ? -4.09 13.461 20 1 97.81 109 ASN A O 1
ATOM 872 N N . GLN A 1 110 ? -3.555 13.102 17.875 1 97.81 110 GLN A N 1
ATOM 873 C CA . GLN A 1 110 ? -2.201 12.664 18.203 1 97.81 110 GLN A CA 1
ATOM 874 C C . GLN A 1 110 ? -1.166 13.688 17.75 1 97.81 110 GLN A C 1
ATOM 876 O O . GLN A 1 110 ? -1.311 14.281 16.672 1 97.81 110 GLN A O 1
ATOM 881 N N . LYS A 1 111 ? -0.117 13.797 18.5 1 97.25 111 LYS A N 1
ATOM 882 C CA . LYS A 1 111 ? 0.951 14.742 18.188 1 97.25 111 LYS A CA 1
ATOM 883 C C . LYS A 1 111 ? 1.788 14.266 17 1 97.25 111 LYS A C 1
ATOM 885 O O . LYS A 1 111 ? 2.086 13.07 16.891 1 97.25 111 LYS A O 1
ATOM 890 N N . PRO A 1 112 ? 2.166 15.211 16.172 1 96.81 112 PRO A N 1
ATOM 891 C CA . PRO A 1 112 ? 3.057 14.859 15.062 1 96.81 112 PRO A CA 1
ATOM 892 C C . PRO A 1 112 ? 4.504 14.664 15.508 1 96.81 112 PRO A C 1
ATOM 894 O O . PRO A 1 112 ? 4.801 14.734 16.703 1 96.81 112 PRO A O 1
ATOM 897 N N . ALA A 1 113 ? 5.379 14.336 14.594 1 93.38 113 ALA A N 1
ATOM 898 C CA . ALA A 1 113 ? 6.809 14.188 14.867 1 93.38 113 ALA A CA 1
ATOM 899 C C . ALA A 1 113 ? 7.637 14.984 13.867 1 93.38 113 ALA A C 1
ATOM 901 O O . ALA A 1 113 ? 8.859 14.836 13.805 1 93.38 113 ALA A O 1
ATOM 902 N N . ALA A 1 114 ? 7.09 15.836 13.188 1 87.31 114 ALA A N 1
ATOM 903 C CA . ALA A 1 114 ? 7.711 16.406 12 1 87.31 114 ALA A CA 1
ATOM 904 C C . ALA A 1 114 ? 8.586 17.609 12.359 1 87.31 114 ALA A C 1
ATOM 906 O O . ALA A 1 114 ? 9.539 17.922 11.648 1 87.31 114 ALA A O 1
ATOM 907 N N . VAL A 1 115 ? 8.211 18.328 13.391 1 87.56 115 VAL A N 1
ATOM 908 C CA . VAL A 1 115 ? 8.961 19.516 13.758 1 87.56 115 VAL A CA 1
ATOM 909 C C . VAL A 1 115 ? 9.266 19.5 15.258 1 87.56 115 VAL A C 1
ATOM 911 O O . VAL A 1 115 ? 8.414 19.844 16.078 1 87.56 115 VAL A O 1
ATOM 914 N N . LYS A 1 116 ? 10.453 19.344 15.523 1 82.5 116 LYS A N 1
ATOM 915 C CA . LYS A 1 116 ? 10.891 19.25 16.906 1 82.5 116 LYS A CA 1
ATOM 916 C C . LYS A 1 116 ? 10.531 20.531 17.672 1 82.5 116 LYS A C 1
ATOM 918 O O . LYS A 1 116 ? 10.664 21.641 17.156 1 82.5 116 LYS A O 1
ATOM 923 N N . ASN A 1 117 ? 10.078 20.438 18.906 1 84.81 117 ASN A N 1
ATOM 924 C CA . ASN A 1 117 ? 9.766 21.516 19.844 1 84.81 117 ASN A CA 1
ATOM 925 C C . ASN A 1 117 ? 8.391 22.125 19.562 1 84.81 117 ASN A C 1
ATOM 927 O O . ASN A 1 117 ? 7.875 22.906 20.359 1 84.81 117 ASN A O 1
ATOM 931 N N . TYR A 1 118 ? 7.883 21.75 18.422 1 90.44 118 TYR A N 1
ATOM 932 C CA . TYR A 1 118 ? 6.594 22.344 18.094 1 90.44 118 TYR A CA 1
ATOM 933 C C . TYR A 1 118 ? 5.512 21.266 17.969 1 90.44 118 TYR A C 1
ATOM 935 O O . TYR A 1 118 ? 4.332 21.594 17.812 1 90.44 118 TYR A O 1
ATOM 943 N N . ASN A 1 119 ? 5.879 20.094 18.109 1 92.31 119 ASN A N 1
ATOM 944 C CA . ASN A 1 119 ? 4.953 18.969 17.938 1 92.31 119 ASN A CA 1
ATOM 945 C C . ASN A 1 119 ? 3.852 18.984 18.984 1 92.31 119 ASN A C 1
ATOM 947 O O . ASN A 1 119 ? 2.729 18.562 18.734 1 92.31 119 ASN A O 1
ATOM 951 N N . ASN A 1 120 ? 4.102 19.562 20.109 1 93.5 120 ASN A N 1
ATOM 952 C CA . ASN A 1 120 ? 3.139 19.547 21.203 1 93.5 120 ASN A CA 1
ATOM 953 C C . ASN A 1 120 ? 2.059 20.609 21.016 1 93.5 120 ASN A C 1
ATOM 955 O O . ASN A 1 120 ? 1.06 20.609 21.734 1 93.5 120 ASN A O 1
ATOM 959 N N . LYS A 1 121 ? 2.186 21.438 20.016 1 95.69 121 LYS A N 1
ATOM 960 C CA . LYS A 1 121 ? 1.23 22.531 19.875 1 95.69 121 LYS A CA 1
ATOM 961 C C . LYS A 1 121 ? 0.911 22.797 18.406 1 95.69 121 LYS A C 1
ATOM 963 O O . LYS A 1 121 ? 0.558 23.906 18.031 1 95.69 121 LYS A O 1
ATOM 968 N N . SER A 1 122 ? 1.155 21.75 17.562 1 96.56 122 SER A N 1
ATOM 969 C CA . SER A 1 122 ? 0.925 22 16.141 1 96.56 122 SER A CA 1
ATOM 970 C C . SER A 1 122 ? 0.207 20.828 15.484 1 96.56 122 SER A C 1
ATOM 972 O O . SER A 1 122 ? 0.346 19.688 15.914 1 96.56 122 SER A O 1
ATOM 974 N N . ILE A 1 123 ? -0.593 21.172 14.469 1 98.19 123 ILE A N 1
ATOM 975 C CA . ILE A 1 123 ? -1.06 20.234 13.453 1 98.19 123 ILE A CA 1
ATOM 976 C C . ILE A 1 123 ? -0.182 20.344 12.203 1 98.19 123 ILE A C 1
ATOM 978 O O . ILE A 1 123 ? 0.006 21.438 11.664 1 98.19 123 ILE A O 1
ATOM 982 N N . ASN A 1 124 ? 0.412 19.266 11.805 1 97.44 124 ASN A N 1
ATOM 983 C CA . ASN A 1 124 ? 1.285 19.25 10.633 1 97.44 124 ASN A CA 1
ATOM 984 C C . ASN A 1 124 ? 0.583 18.641 9.422 1 97.44 124 ASN A C 1
ATOM 986 O O . ASN A 1 124 ? 0.099 17.516 9.477 1 97.44 124 ASN A O 1
ATOM 990 N N . ILE A 1 125 ? 0.504 19.406 8.336 1 98.06 125 ILE A N 1
ATOM 991 C CA . ILE A 1 125 ? -0.143 19 7.094 1 98.06 125 ILE A CA 1
ATOM 992 C C . ILE A 1 125 ? 0.875 19 5.953 1 98.06 125 ILE A C 1
ATOM 994 O O . ILE A 1 125 ? 1.553 20 5.723 1 98.06 125 ILE A O 1
ATOM 998 N N . ALA A 1 126 ? 0.995 17.922 5.254 1 97.25 126 ALA A N 1
ATOM 999 C CA . ALA A 1 126 ? 1.959 17.828 4.16 1 97.25 126 ALA A CA 1
ATOM 1000 C C . ALA A 1 126 ? 1.251 17.672 2.816 1 97.25 126 ALA A C 1
ATOM 1002 O O . ALA A 1 126 ? 0.353 16.844 2.672 1 97.25 126 ALA A O 1
ATOM 1003 N N . PHE A 1 127 ? 1.66 18.5 1.909 1 97.12 127 PHE A N 1
ATOM 1004 C CA . PHE A 1 127 ? 1.285 18.234 0.524 1 97.12 127 PHE A CA 1
ATOM 1005 C C . PHE A 1 127 ? 2.133 17.125 -0.063 1 97.12 127 PHE A C 1
ATOM 1007 O O . PHE A 1 127 ? 3.361 17.141 0.03 1 97.12 127 PHE A O 1
ATOM 1014 N N . LEU A 1 128 ? 1.488 16.125 -0.638 1 98.12 128 LEU A N 1
ATOM 1015 C CA . LEU A 1 128 ? 2.227 15.055 -1.293 1 98.12 128 LEU A CA 1
ATOM 1016 C C . LEU A 1 128 ? 2.811 15.531 -2.619 1 98.12 128 LEU A C 1
ATOM 1018 O O . LEU A 1 128 ? 2.068 15.875 -3.541 1 98.12 128 LEU A O 1
ATOM 1022 N N . GLY A 1 129 ? 4.098 15.555 -2.684 1 96.25 129 GLY A N 1
ATOM 1023 C CA . GLY A 1 129 ? 4.828 16.094 -3.82 1 96.25 129 GLY A CA 1
ATOM 1024 C C . GLY A 1 129 ? 6.027 16.922 -3.418 1 96.25 129 GLY A C 1
ATOM 1025 O O . GLY A 1 129 ? 6.262 17.156 -2.229 1 96.25 129 GLY A O 1
ATOM 1026 N N . ASP A 1 130 ? 6.824 17.328 -4.422 1 92.88 130 ASP A N 1
ATOM 1027 C CA . ASP A 1 130 ? 7.914 18.266 -4.234 1 92.88 130 ASP A CA 1
ATOM 1028 C C . ASP A 1 130 ? 7.543 19.656 -4.773 1 92.88 130 ASP A C 1
ATOM 1030 O O . ASP A 1 130 ? 7.445 19.844 -5.988 1 92.88 130 ASP A O 1
ATOM 1034 N N . PHE A 1 131 ? 7.402 20.531 -3.877 1 91.62 131 PHE A N 1
ATOM 1035 C CA . PHE A 1 131 ? 6.918 21.859 -4.258 1 91.62 131 PHE A CA 1
ATOM 1036 C C . PHE A 1 131 ? 7.969 22.922 -3.963 1 91.62 131 PHE A C 1
ATOM 1038 O O . PHE A 1 131 ? 7.629 24.047 -3.576 1 91.62 131 PHE A O 1
ATOM 1045 N N . SER A 1 132 ? 9.172 22.516 -4.094 1 84.5 132 SER A N 1
ATOM 1046 C CA . SER A 1 132 ? 10.289 23.453 -3.977 1 84.5 132 SER A CA 1
ATOM 1047 C C . SER A 1 132 ? 10.281 24.469 -5.117 1 84.5 132 SER A C 1
ATOM 1049 O O . SER A 1 132 ? 10.602 25.641 -4.91 1 84.5 132 SER A O 1
ATOM 1051 N N . SER A 1 133 ? 9.859 24 -6.305 1 86.81 133 SER A N 1
ATOM 1052 C CA . SER A 1 133 ? 9.867 24.875 -7.477 1 86.81 133 SER A CA 1
ATOM 1053 C C . SER A 1 133 ? 8.5 24.906 -8.156 1 86.81 133 SER A C 1
ATOM 1055 O O . SER A 1 133 ? 8.383 25.312 -9.312 1 86.81 133 SER A O 1
ATOM 1057 N N . SER A 1 134 ? 7.578 24.344 -7.547 1 89.31 134 SER A N 1
ATOM 1058 C CA . SER A 1 134 ? 6.199 24.359 -8.023 1 89.31 134 SER A CA 1
ATOM 1059 C C . SER A 1 134 ? 5.219 24.547 -6.871 1 89.31 134 SER A C 1
ATOM 1061 O O . SER A 1 134 ? 5.621 24.562 -5.703 1 89.31 134 SER A O 1
ATOM 1063 N N . VAL A 1 135 ? 4.027 24.828 -7.289 1 90.06 135 VAL A N 1
ATOM 1064 C CA . VAL A 1 135 ? 2.98 25.031 -6.297 1 90.06 135 VAL A CA 1
ATOM 1065 C C . VAL A 1 135 ? 1.94 23.922 -6.402 1 90.06 135 VAL A C 1
ATOM 1067 O O . VAL A 1 135 ? 1.643 23.453 -7.496 1 90.06 135 VAL A O 1
ATOM 1070 N N . PRO A 1 136 ? 1.4 23.531 -5.266 1 94.75 136 PRO A N 1
ATOM 1071 C CA . PRO A 1 136 ? 0.31 22.562 -5.34 1 94.75 136 PRO A CA 1
ATOM 1072 C C . PRO A 1 136 ? -0.858 23.047 -6.195 1 94.75 136 PRO A C 1
ATOM 1074 O O . PRO A 1 136 ? -1.016 24.25 -6.406 1 94.75 136 PRO A O 1
ATOM 1077 N N . SER A 1 137 ? -1.587 22.125 -6.758 1 95.81 137 SER A N 1
ATOM 1078 C CA . SER A 1 137 ? -2.758 22.484 -7.547 1 95.81 137 SER A CA 1
ATOM 1079 C C . SER A 1 137 ? -3.756 23.281 -6.723 1 95.81 137 SER A C 1
ATOM 1081 O O . SER A 1 137 ? -3.73 23.234 -5.488 1 95.81 137 SER A O 1
ATOM 1083 N N . ALA A 1 138 ? -4.617 24.031 -7.391 1 94.56 138 ALA A N 1
ATOM 1084 C CA . ALA A 1 138 ? -5.664 24.797 -6.719 1 94.56 138 ALA A CA 1
ATOM 1085 C C . ALA A 1 138 ? -6.539 23.891 -5.855 1 94.56 138 ALA A C 1
ATOM 1087 O O . ALA A 1 138 ? -6.977 24.281 -4.773 1 94.56 138 ALA A O 1
ATOM 1088 N N . GLU A 1 139 ? -6.762 22.703 -6.367 1 96.62 139 GLU A N 1
ATOM 1089 C CA . GLU A 1 139 ? -7.586 21.75 -5.625 1 96.62 139 GLU A CA 1
ATOM 1090 C C . GLU A 1 139 ? -6.902 21.328 -4.328 1 96.62 139 GLU A C 1
ATOM 1092 O O . GLU A 1 139 ? -7.547 21.25 -3.279 1 96.62 139 GLU A O 1
ATOM 1097 N N . MET A 1 140 ? -5.684 21.047 -4.398 1 97.25 140 MET A N 1
ATOM 1098 C CA . MET A 1 140 ? -4.914 20.703 -3.209 1 97.25 140 MET A CA 1
ATOM 1099 C C . MET A 1 140 ? -4.945 21.828 -2.184 1 97.25 140 MET A C 1
ATOM 1101 O O . MET A 1 140 ? -5.172 21.578 -0.996 1 97.25 140 MET A O 1
ATOM 1105 N N . LEU A 1 141 ? -4.738 23.047 -2.629 1 95.62 141 LEU A N 1
ATOM 1106 C CA . LEU A 1 141 ? -4.719 24.203 -1.752 1 95.62 141 LEU A CA 1
ATOM 1107 C C . LEU A 1 141 ? -6.078 24.422 -1.101 1 95.62 141 LEU A C 1
ATOM 1109 O O . LEU A 1 141 ? -6.16 24.703 0.098 1 95.62 141 LEU A O 1
ATOM 1113 N N . LYS A 1 142 ? -7.078 24.297 -1.884 1 94.62 142 LYS A N 1
ATOM 1114 C CA . LYS A 1 142 ? -8.43 24.438 -1.352 1 94.62 142 LYS A CA 1
ATOM 1115 C C . LYS A 1 142 ? -8.711 23.391 -0.286 1 94.62 142 LYS A C 1
ATOM 1117 O O . LYS A 1 142 ? -9.305 23.688 0.75 1 94.62 142 LYS A O 1
ATOM 1122 N N . THR A 1 143 ? -8.312 22.141 -0.593 1 97.5 143 THR A N 1
ATOM 1123 C CA . THR A 1 143 ? -8.523 21.047 0.346 1 97.5 143 THR A CA 1
ATOM 1124 C C . THR A 1 143 ? -7.816 21.328 1.671 1 97.5 143 THR A C 1
ATOM 1126 O O . THR A 1 143 ? -8.383 21.109 2.742 1 97.5 143 THR A O 1
ATOM 1129 N N . ALA A 1 144 ? -6.637 21.859 1.612 1 96.81 144 ALA A N 1
ATOM 1130 C CA . ALA A 1 144 ? -5.891 22.203 2.822 1 96.81 144 ALA A CA 1
ATOM 1131 C C . ALA A 1 144 ? -6.605 23.281 3.613 1 96.81 144 ALA A C 1
ATOM 1133 O O . ALA A 1 144 ? -6.742 23.188 4.836 1 96.81 144 ALA A O 1
ATOM 1134 N N . ARG A 1 145 ? -7.043 24.297 2.953 1 95.31 145 ARG A N 1
ATOM 1135 C CA . ARG A 1 145 ? -7.754 25.375 3.617 1 95.31 145 ARG A CA 1
ATOM 1136 C C . ARG A 1 145 ? -9.031 24.875 4.277 1 95.31 145 ARG A C 1
ATOM 1138 O O . ARG A 1 145 ? -9.328 25.234 5.418 1 95.31 145 ARG A O 1
ATOM 1145 N N . ASP A 1 146 ? -9.766 24.047 3.531 1 96.88 146 ASP A N 1
ATOM 1146 C CA . ASP A 1 146 ? -11 23.484 4.066 1 96.88 146 ASP A CA 1
ATOM 1147 C C . ASP A 1 146 ? -10.719 22.625 5.305 1 96.88 146 ASP A C 1
ATOM 1149 O O . ASP A 1 146 ? -11.5 22.641 6.258 1 96.88 146 ASP A O 1
ATOM 1153 N N . LEU A 1 147 ? -9.641 21.891 5.242 1 98.12 147 LEU A N 1
ATOM 1154 C CA . LEU A 1 147 ? -9.273 21.047 6.371 1 98.12 147 LEU A CA 1
ATOM 1155 C C . LEU A 1 147 ? -8.953 21.891 7.602 1 98.12 147 LEU A C 1
ATOM 1157 O O . LEU A 1 147 ? -9.398 21.594 8.703 1 98.12 147 LEU A O 1
ATOM 1161 N N . ILE A 1 148 ? -8.203 22.969 7.438 1 97.56 148 ILE A N 1
ATOM 1162 C CA . ILE A 1 148 ? -7.84 23.859 8.531 1 97.56 148 ILE A CA 1
ATOM 1163 C C . ILE A 1 148 ? -9.102 24.5 9.109 1 97.56 148 ILE A C 1
ATOM 1165 O O . ILE A 1 148 ? -9.289 24.531 10.328 1 97.56 148 ILE A O 1
ATOM 1169 N N . ASP A 1 149 ? -9.969 24.969 8.234 1 96.19 149 ASP A N 1
ATOM 1170 C CA . ASP A 1 149 ? -11.219 25.562 8.672 1 96.19 149 ASP A CA 1
ATOM 1171 C C . ASP A 1 149 ? -12.055 24.578 9.484 1 96.19 149 ASP A C 1
ATOM 1173 O O . ASP A 1 149 ? -12.641 24.953 10.508 1 96.19 149 ASP A O 1
ATOM 1177 N N . CYS A 1 150 ? -12.125 23.438 9 1 97.56 150 CYS A N 1
ATOM 1178 C CA . CYS A 1 150 ? -12.844 22.391 9.727 1 97.56 150 CYS A CA 1
ATOM 1179 C C . CYS A 1 150 ? -12.266 22.203 11.125 1 97.56 150 CYS A C 1
ATOM 1181 O O . CYS A 1 150 ? -13.008 22.109 12.102 1 97.56 150 CYS A O 1
ATOM 1183 N N . GLY A 1 151 ? -10.945 22.125 11.211 1 97.88 151 GLY A N 1
ATOM 1184 C CA . GLY A 1 151 ? -10.281 21.984 12.492 1 97.88 151 GLY A CA 1
ATOM 1185 C C . GLY A 1 151 ? -10.602 23.094 13.469 1 97.88 151 GLY A C 1
ATOM 1186 O O . GLY A 1 151 ? -10.812 22.844 14.656 1 97.88 151 GLY A O 1
ATOM 1187 N N . VAL A 1 152 ? -10.656 24.25 12.961 1 97.06 152 VAL A N 1
ATOM 1188 C CA . VAL A 1 152 ? -10.992 25.391 13.805 1 97.06 152 VAL A CA 1
ATOM 1189 C C . VAL A 1 152 ? -12.445 25.312 14.25 1 97.06 152 VAL A C 1
ATOM 1191 O O . VAL A 1 152 ? -12.742 25.438 15.445 1 97.06 152 VAL A O 1
ATOM 1194 N N . ARG A 1 153 ? -13.336 25 13.367 1 96.12 153 ARG A N 1
ATOM 1195 C CA . ARG A 1 153 ? -14.766 24.953 13.648 1 96.12 153 ARG A CA 1
ATOM 1196 C C . ARG A 1 153 ? -15.086 23.859 14.648 1 96.12 153 ARG A C 1
ATOM 1198 O O . ARG A 1 153 ? -16 24 15.469 1 96.12 153 ARG A O 1
ATOM 1205 N N . THR A 1 154 ? -14.328 22.828 14.578 1 96.56 154 THR A N 1
ATOM 1206 C CA . THR A 1 154 ? -14.633 21.688 15.422 1 96.56 154 THR A CA 1
ATOM 1207 C C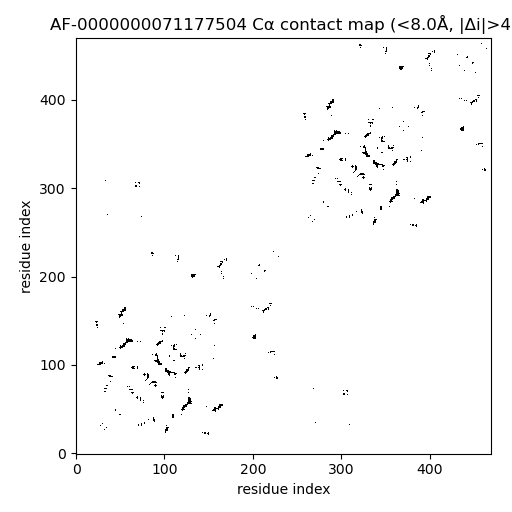 . THR A 1 154 ? -13.797 21.719 16.703 1 96.56 154 THR A C 1
ATOM 1209 O O . THR A 1 154 ? -13.844 20.781 17.5 1 96.56 154 THR A O 1
ATOM 1212 N N . GLY A 1 155 ? -12.969 22.672 16.828 1 96.94 155 GLY A N 1
ATOM 1213 C CA . GLY A 1 155 ? -12.219 22.875 18.062 1 96.94 155 GLY A CA 1
ATOM 1214 C C . GLY A 1 155 ? -10.945 22.047 18.141 1 96.94 155 GLY A C 1
ATOM 1215 O O . GLY A 1 155 ? -10.383 21.859 19.219 1 96.94 155 GLY A O 1
ATOM 1216 N N . LYS A 1 156 ? -10.492 21.547 17 1 98.12 156 LYS A N 1
ATOM 1217 C CA . LYS A 1 156 ? -9.281 20.734 16.953 1 98.12 156 LYS A CA 1
ATOM 1218 C C . LYS A 1 156 ? -8.047 21.609 16.703 1 98.12 156 LYS A C 1
ATOM 1220 O O . LYS A 1 156 ? -6.918 21.156 16.906 1 98.12 156 LYS A O 1
ATOM 1225 N N . ILE A 1 157 ? -8.312 22.844 16.25 1 98.12 157 ILE A N 1
ATOM 1226 C CA . ILE A 1 157 ? -7.305 23.875 16.078 1 98.12 157 ILE A CA 1
ATOM 1227 C C . ILE A 1 157 ? -7.77 25.172 16.766 1 98.12 157 ILE A C 1
ATOM 1229 O O . ILE A 1 157 ? -8.945 25.531 16.688 1 98.12 157 ILE A O 1
ATOM 1233 N N . SER A 1 158 ? -6.871 25.797 17.438 1 97.81 158 SER A N 1
ATOM 1234 C CA . SER A 1 158 ? -7.207 27.062 18.094 1 97.81 158 SER A CA 1
ATOM 1235 C C . SER A 1 158 ? -7.688 28.094 17.078 1 97.81 158 SER A C 1
ATOM 1237 O O . SER A 1 158 ? -7.168 28.156 15.961 1 97.81 158 SER A O 1
ATOM 1239 N N . ARG A 1 159 ? -8.602 28.922 17.469 1 96.25 159 ARG A N 1
ATOM 1240 C CA . ARG A 1 159 ? -9.156 29.953 16.578 1 96.25 159 ARG A CA 1
ATOM 1241 C C . ARG A 1 159 ? -8.078 30.953 16.172 1 96.25 159 ARG A C 1
ATOM 1243 O O . ARG A 1 159 ? -8.109 31.484 15.062 1 96.25 159 ARG A O 1
ATOM 1250 N N . ASP A 1 160 ? -7.117 31.203 17.062 1 95.69 160 ASP A N 1
ATOM 1251 C CA . ASP A 1 160 ? -6.066 32.188 16.812 1 95.69 160 ASP A CA 1
ATOM 1252 C C . ASP A 1 160 ? -4.762 31.5 16.406 1 95.69 160 ASP A C 1
ATOM 1254 O O . ASP A 1 160 ? -3.674 32 16.688 1 95.69 160 ASP A O 1
ATOM 1258 N N . TYR A 1 161 ? -4.902 30.344 15.742 1 96.94 161 TYR A N 1
ATOM 1259 C CA . TYR A 1 161 ? -3.721 29.578 15.367 1 96.94 161 TYR A CA 1
ATOM 1260 C C . TYR A 1 161 ? -2.803 30.391 14.469 1 96.94 161 TYR A C 1
ATOM 1262 O O . TYR A 1 161 ? -3.246 31.344 13.828 1 96.94 161 TYR A O 1
ATOM 1270 N N . LYS A 1 162 ? -1.457 29.984 14.461 1 94.31 162 LYS A N 1
ATOM 1271 C CA . LYS A 1 162 ? -0.479 30.5 13.508 1 94.31 162 LYS A CA 1
ATOM 1272 C C . LYS A 1 162 ? -0.249 29.5 12.375 1 94.31 162 LYS A C 1
ATOM 1274 O O . LYS A 1 162 ? -0.164 28.297 12.609 1 94.31 162 LYS A O 1
ATOM 1279 N N . LEU A 1 163 ? -0.274 30.047 11.188 1 93.88 163 LEU A N 1
ATOM 1280 C CA . LEU A 1 163 ? 0.056 29.234 10.023 1 93.88 163 LEU A CA 1
ATOM 1281 C C . LEU A 1 163 ? 1.506 29.453 9.602 1 93.88 163 LEU A C 1
ATOM 1283 O O . LEU A 1 163 ? 1.916 30.578 9.336 1 93.88 163 LEU A O 1
ATOM 1287 N N . VAL A 1 164 ? 2.26 28.328 9.594 1 90.62 164 VAL A N 1
ATOM 1288 C CA . VAL A 1 164 ? 3.689 28.406 9.312 1 90.62 164 VAL A CA 1
ATOM 1289 C C . VAL A 1 164 ? 4.059 27.406 8.227 1 90.62 164 VAL A C 1
ATOM 1291 O O . VAL A 1 164 ? 3.445 26.344 8.125 1 90.62 164 VAL A O 1
ATOM 1294 N N . GLY A 1 165 ? 4.965 27.781 7.348 1 87.94 165 GLY A N 1
ATOM 1295 C CA . GLY A 1 165 ? 5.551 26.859 6.395 1 87.94 165 GLY A CA 1
ATOM 1296 C C . GLY A 1 165 ? 6.863 26.266 6.867 1 87.94 165 GLY A C 1
ATOM 1297 O O . GLY A 1 165 ? 7.699 26.969 7.434 1 87.94 165 GLY A O 1
ATOM 1298 N N . TYR A 1 166 ? 7 24.906 6.66 1 82.31 166 TYR A N 1
ATOM 1299 C CA . TYR A 1 166 ? 8.266 24.281 7.035 1 82.31 166 TYR A CA 1
ATOM 1300 C C . TYR A 1 166 ? 9.125 24 5.809 1 82.31 166 TYR A C 1
ATOM 1302 O O . TYR A 1 166 ? 8.656 23.406 4.836 1 82.31 166 TYR A O 1
ATOM 1310 N N . SER A 1 167 ? 10.352 24.562 5.668 1 63.94 167 SER A N 1
ATOM 1311 C CA . SER A 1 167 ? 11.336 24.266 4.637 1 63.94 167 SER A CA 1
ATOM 1312 C C . SER A 1 167 ? 12.594 23.641 5.234 1 63.94 167 SER A C 1
ATOM 1314 O O . SER A 1 167 ? 13.078 24.094 6.277 1 63.94 167 SER A O 1
ATOM 1316 N N . GLU A 1 168 ? 12.977 22.344 4.891 1 53.91 168 GLU A N 1
ATOM 1317 C CA . GLU A 1 168 ? 14.18 21.688 5.371 1 53.91 168 GLU A CA 1
ATOM 1318 C C . GLU A 1 168 ? 15.414 22.547 5.129 1 53.91 168 GLU A C 1
ATOM 1320 O O . GLU A 1 168 ? 16.391 22.453 5.879 1 53.91 168 GLU A O 1
ATOM 1325 N N . GLN A 1 169 ? 15.586 23.188 3.871 1 45.47 169 GLN A N 1
ATOM 1326 C CA . GLN A 1 169 ? 16.828 23.922 3.65 1 45.47 169 GLN A CA 1
ATOM 1327 C C . GLN A 1 169 ? 17.125 24.844 4.836 1 45.47 169 GLN A C 1
ATOM 1329 O O . GLN A 1 169 ? 18.266 25.281 5 1 45.47 169 GLN A O 1
ATOM 1334 N N . ASP A 1 170 ? 16.25 25.203 5.5 1 40.84 170 ASP A N 1
ATOM 1335 C CA . ASP A 1 170 ? 16.594 26.141 6.566 1 40.84 170 ASP A CA 1
ATOM 1336 C C . ASP A 1 170 ? 17.516 25.469 7.594 1 40.84 170 ASP A C 1
ATOM 1338 O O . ASP A 1 170 ? 18.172 26.156 8.375 1 40.84 170 ASP A O 1
ATOM 1342 N N . VAL A 1 171 ? 17.594 24.156 7.566 1 38.59 171 VAL A N 1
ATOM 1343 C CA . VAL A 1 171 ? 18.469 23.562 8.57 1 38.59 171 VAL A CA 1
ATOM 1344 C C . VAL A 1 171 ? 19.922 23.719 8.156 1 38.59 171 VAL A C 1
ATOM 1346 O O . VAL A 1 171 ? 20.812 23.781 9.008 1 38.59 171 VAL A O 1
ATOM 1349 N N . SER A 1 172 ? 20.25 23.5 6.914 1 36.34 172 SER A N 1
ATOM 1350 C CA . SER A 1 172 ? 21.688 23.516 6.617 1 36.34 172 SER A CA 1
ATOM 1351 C C . SER A 1 172 ? 22.25 24.922 6.738 1 36.34 172 SER A C 1
ATOM 1353 O O . SER A 1 172 ? 23.453 25.094 6.965 1 36.34 172 SER A O 1
ATOM 1355 N N . SER A 1 173 ? 21.5 25.938 6.355 1 35.44 173 SER A N 1
ATOM 1356 C CA . SER A 1 173 ? 22.234 27.188 6.195 1 35.44 173 SER A CA 1
ATOM 1357 C C . SER A 1 173 ? 22.594 27.797 7.547 1 35.44 173 SER A C 1
ATOM 1359 O O . SER A 1 173 ? 23.312 28.797 7.613 1 35.44 173 SER A O 1
ATOM 1361 N N . GLY A 1 174 ? 21.938 27.406 8.602 1 33.91 174 GLY A N 1
ATOM 1362 C CA . GLY A 1 174 ? 22.312 28.203 9.758 1 33.91 174 GLY A CA 1
ATOM 1363 C C . GLY A 1 174 ? 23.734 27.938 10.219 1 33.91 174 GLY A C 1
ATOM 1364 O O . GLY A 1 174 ? 24.188 28.516 11.211 1 33.91 174 GLY A O 1
ATOM 1365 N N . VAL A 1 175 ? 24.312 26.703 10.039 1 33.16 175 VAL A N 1
ATOM 1366 C CA . VAL A 1 175 ? 25.641 26.688 10.664 1 33.16 175 VAL A CA 1
ATOM 1367 C C . VAL A 1 175 ? 26.625 27.438 9.773 1 33.16 175 VAL A C 1
ATOM 1369 O O . VAL A 1 175 ? 27.219 26.859 8.859 1 33.16 175 VAL A O 1
ATOM 1372 N N . SER A 1 176 ? 26.312 28.531 9.148 1 31.23 176 SER A N 1
ATOM 1373 C CA . SER A 1 176 ? 27.453 29.344 8.758 1 31.23 176 SER A CA 1
ATOM 1374 C C . SER A 1 176 ? 28.406 29.562 9.938 1 31.23 176 SER A C 1
ATOM 1376 O O . SER A 1 176 ? 28.016 30.125 10.953 1 31.23 176 SER A O 1
ATOM 1378 N N . GLY A 1 177 ? 29.188 28.609 10.305 1 28.91 177 GLY A N 1
ATOM 1379 C CA . GLY A 1 177 ? 30.312 28.938 11.156 1 28.91 177 GLY A CA 1
ATOM 1380 C C . GLY A 1 177 ? 30.938 30.281 10.812 1 28.91 177 GLY A C 1
ATOM 1381 O O . GLY A 1 177 ? 30.75 30.797 9.703 1 28.91 177 GLY A O 1
ATOM 1382 N N . PRO A 1 178 ? 31.172 31.109 11.805 1 29.05 178 PRO A N 1
ATOM 1383 C CA . PRO A 1 178 ? 31.891 32.375 11.68 1 29.05 178 PRO A CA 1
ATOM 1384 C C . PRO A 1 178 ? 33.125 32.281 10.812 1 29.05 178 PRO A C 1
ATOM 1386 O O . PRO A 1 178 ? 33.938 31.375 10.984 1 29.05 178 PRO A O 1
ATOM 1389 N N . SER A 1 179 ? 33.031 32.25 9.539 1 26.78 179 SER A N 1
ATOM 1390 C CA . SER A 1 179 ? 34.312 32.5 8.867 1 26.78 179 SER A CA 1
ATOM 1391 C C . SER A 1 179 ? 35.062 33.656 9.531 1 26.78 179 SER A C 1
ATOM 1393 O O . SER A 1 179 ? 34.5 34.719 9.812 1 26.78 179 SER A O 1
ATOM 1395 N N . SER A 1 180 ? 36 33.344 10.406 1 27.91 180 SER A N 1
ATOM 1396 C CA . SER A 1 180 ? 36.969 34.281 10.906 1 27.91 180 SER A CA 1
ATOM 1397 C C . SER A 1 180 ? 37.5 35.219 9.797 1 27.91 180 SER A C 1
ATOM 1399 O O . SER A 1 180 ? 38.312 34.781 8.977 1 27.91 180 SER 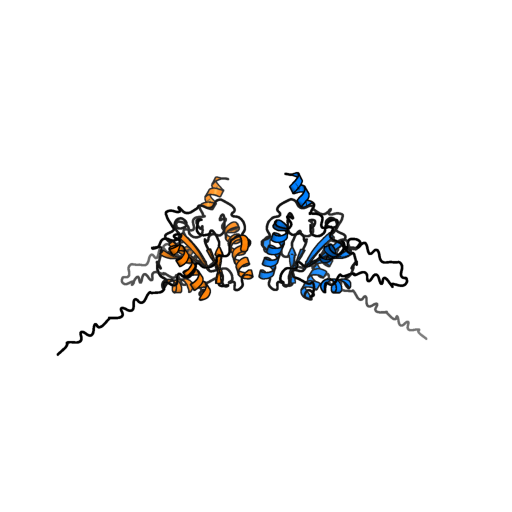A O 1
ATOM 1401 N N . SER A 1 181 ? 36.625 35.906 9.023 1 26.77 181 SER A N 1
ATOM 1402 C CA . SER A 1 181 ? 37.219 36.906 8.18 1 26.77 181 SER A CA 1
ATOM 1403 C C . SER A 1 181 ? 37.969 37.969 9.008 1 26.77 181 SER A C 1
ATOM 1405 O O . SER A 1 181 ? 37.375 38.625 9.852 1 26.77 181 SER A O 1
ATOM 1407 N N . THR A 1 182 ? 39.188 37.75 9.375 1 27.22 182 THR A N 1
ATOM 1408 C CA . THR A 1 182 ? 40.125 38.812 9.734 1 27.22 182 THR A CA 1
ATOM 1409 C C . THR A 1 182 ? 40.094 39.938 8.688 1 27.22 182 THR A C 1
ATOM 1411 O O . THR A 1 182 ? 40.969 39.969 7.805 1 27.22 182 THR A O 1
ATOM 1414 N N . SER A 1 183 ? 39.062 40.219 7.965 1 25.53 183 SER A N 1
ATOM 1415 C CA . SER A 1 183 ? 39.344 41.375 7.137 1 25.53 183 SER A CA 1
ATOM 1416 C C . SER A 1 183 ? 39.562 42.625 7.996 1 25.53 183 SER A C 1
ATOM 1418 O O . SER A 1 183 ? 39.062 42.688 9.133 1 25.53 183 SER A O 1
ATOM 1420 N N . SER A 1 184 ? 40.625 43.375 7.66 1 29.98 184 SER A N 1
ATOM 1421 C CA . SER A 1 184 ? 40.969 44.781 7.934 1 29.98 184 SER A CA 1
ATOM 1422 C C . SER A 1 184 ? 39.719 45.656 7.832 1 29.98 184 SER A C 1
ATOM 1424 O O . SER A 1 184 ? 38.781 45.344 7.121 1 29.98 184 SER A O 1
ATOM 1426 N N . PRO A 1 185 ? 39.719 46.875 8.531 1 28.59 185 PRO A N 1
ATOM 1427 C CA . PRO A 1 185 ? 38.719 47.875 8.93 1 28.59 185 PRO A CA 1
ATOM 1428 C C . PRO A 1 185 ? 37.938 48.469 7.742 1 28.59 185 PRO A C 1
ATOM 1430 O O . PRO A 1 185 ? 37.156 49.375 7.91 1 28.59 185 PRO A O 1
ATOM 1433 N N . THR A 1 186 ? 38.281 48.156 6.465 1 27.5 186 THR A N 1
ATOM 1434 C CA . THR A 1 186 ? 37.781 49.281 5.688 1 27.5 186 THR A CA 1
ATOM 1435 C C . THR A 1 186 ? 36.281 49.438 5.859 1 27.5 186 THR A C 1
ATOM 1437 O O . THR A 1 186 ? 35.594 48.469 6.152 1 27.5 186 THR A O 1
ATOM 1440 N N . SER A 1 187 ? 35.719 50.688 5.703 1 25.81 187 SER A N 1
ATOM 1441 C CA . SER A 1 187 ? 34.531 51.438 6.066 1 25.81 187 SER A CA 1
ATOM 1442 C C . SER A 1 187 ? 33.25 50.719 5.656 1 25.81 187 SER A C 1
ATOM 1444 O O . SER A 1 187 ? 32.344 50.531 6.473 1 25.81 187 SER A O 1
ATOM 1446 N N . ASP A 1 188 ? 32.688 51.062 4.508 1 26.95 188 ASP A N 1
ATOM 1447 C CA . ASP A 1 188 ? 31.297 51.469 4.234 1 26.95 188 ASP A CA 1
ATOM 1448 C C . ASP A 1 188 ? 30.422 50.25 3.965 1 26.95 188 ASP A C 1
ATOM 1450 O O . ASP A 1 188 ? 29.375 50.344 3.326 1 26.95 188 ASP A O 1
ATOM 1454 N N . SER A 1 189 ? 30.906 49 4.172 1 25.59 189 SER A N 1
ATOM 1455 C CA . SER A 1 189 ? 30.219 47.938 3.418 1 25.59 189 SER A CA 1
ATOM 1456 C C . SER A 1 189 ? 28.781 47.781 3.914 1 25.59 189 SER A C 1
ATOM 1458 O O . SER A 1 189 ? 28.547 47.594 5.113 1 25.59 189 SER A O 1
ATOM 1460 N N . SER A 1 190 ? 27.797 48.438 3.199 1 28.11 190 SER A N 1
ATOM 1461 C CA . SER A 1 190 ? 26.344 48.312 3.338 1 28.11 190 SER A CA 1
ATOM 1462 C C . SER A 1 190 ? 25.906 46.844 3.518 1 28.11 190 SER A C 1
ATOM 1464 O O . SER A 1 190 ? 26.062 46.031 2.605 1 28.11 190 SER A O 1
ATOM 1466 N N . ASP A 1 191 ? 26.172 46.281 4.629 1 28.61 191 ASP A N 1
ATOM 1467 C CA . ASP A 1 191 ? 25.781 44.938 5.047 1 28.61 191 ASP A CA 1
ATOM 1468 C C . ASP A 1 191 ? 24.281 44.719 4.848 1 28.61 191 ASP A C 1
ATOM 1470 O O . ASP A 1 191 ? 23.469 45.188 5.66 1 28.61 191 ASP A O 1
ATOM 1474 N N . SER A 1 192 ? 23.75 45.062 3.59 1 29.47 192 SER A N 1
ATOM 1475 C CA . SER A 1 192 ? 22.359 44.688 3.359 1 29.47 192 SER A CA 1
ATOM 1476 C C . SER A 1 192 ? 22.094 43.281 3.824 1 29.47 192 SER A C 1
ATOM 1478 O O . SER A 1 192 ? 22.656 42.312 3.289 1 29.47 192 SER A O 1
ATOM 1480 N N . SER A 1 193 ? 21.969 43.094 5.043 1 30.14 193 SER A N 1
ATOM 1481 C CA . SER A 1 193 ? 21.453 41.906 5.715 1 30.14 193 SER A CA 1
ATOM 1482 C C . SER A 1 193 ? 20.234 41.344 4.98 1 30.14 193 SER A C 1
ATOM 1484 O O . SER A 1 193 ? 19.125 41.844 5.102 1 30.14 193 SER A O 1
ATOM 1486 N N . SER A 1 194 ? 20.297 41.25 3.611 1 31.12 194 SER A N 1
ATOM 1487 C CA . SER A 1 194 ? 19.219 40.469 2.99 1 31.12 194 SER A CA 1
ATOM 1488 C C . SER A 1 194 ? 18.906 39.219 3.793 1 31.12 194 SER A C 1
ATOM 1490 O O . SER A 1 194 ? 19.781 38.375 4.008 1 31.12 194 SER A O 1
ATOM 1492 N N . SER A 1 195 ? 18.188 39.5 4.793 1 32.5 195 SER A N 1
ATOM 1493 C CA . SER A 1 195 ? 17.609 38.344 5.508 1 32.5 195 SER A CA 1
ATOM 1494 C C . SER A 1 195 ? 17.219 37.219 4.547 1 32.5 195 SER A C 1
ATOM 1496 O O . SER A 1 195 ? 16.438 37.438 3.617 1 32.5 195 SER A O 1
ATOM 1498 N N . PRO A 1 196 ? 18.141 36.469 4.082 1 33.31 196 PRO A N 1
ATOM 1499 C CA . PRO A 1 196 ? 17.719 35.344 3.225 1 33.31 196 PRO A CA 1
ATOM 1500 C C . PRO A 1 196 ? 16.422 34.688 3.699 1 33.31 196 PRO A C 1
ATOM 1502 O O . PRO A 1 196 ? 16.391 34.094 4.773 1 33.31 196 PRO A O 1
ATOM 1505 N N . SER A 1 197 ? 15.391 35.438 4.008 1 37.16 197 SER A N 1
ATOM 1506 C CA . SER A 1 197 ? 14.148 34.688 4.176 1 37.16 197 SER A CA 1
ATOM 1507 C C . SER A 1 197 ? 14 33.625 3.105 1 37.16 197 SER A C 1
ATOM 1509 O O . SER A 1 197 ? 13.578 33.906 1.982 1 37.16 197 SER A O 1
ATOM 1511 N N . SER A 1 198 ? 14.969 32.906 2.74 1 38.97 198 SER A N 1
ATOM 1512 C CA . SER A 1 198 ? 15 31.891 1.7 1 38.97 198 SER A CA 1
ATOM 1513 C C . SER A 1 198 ? 13.766 31 1.763 1 38.97 198 SER A C 1
ATOM 1515 O O . SER A 1 198 ? 13.836 29.859 2.23 1 38.97 198 SER A O 1
ATOM 1517 N N . PHE A 1 199 ? 12.602 31.469 2.285 1 45.69 199 PHE A N 1
ATOM 1518 C CA . PHE A 1 199 ? 11.5 30.531 2.105 1 45.69 199 PHE A CA 1
ATOM 1519 C C . PHE A 1 199 ? 11.281 30.234 0.627 1 45.69 199 PHE A C 1
ATOM 1521 O O . PHE A 1 199 ? 10.523 30.938 -0.044 1 45.69 199 PHE A O 1
ATOM 1528 N N . PRO A 1 200 ? 12.289 29.969 -0.233 1 48.94 200 PRO A N 1
ATOM 1529 C CA . PRO A 1 200 ? 12.133 29.984 -1.689 1 48.94 200 PRO A CA 1
ATOM 1530 C C . PRO A 1 200 ? 11.023 29.062 -2.18 1 48.94 200 PRO A C 1
ATOM 1532 O O . PRO A 1 200 ? 10.844 28.891 -3.387 1 48.94 200 PRO A O 1
ATOM 1535 N N . SER A 1 201 ? 10.383 28.219 -1.362 1 63.53 201 SER A N 1
ATOM 1536 C CA . SER A 1 201 ? 9.547 27.328 -2.148 1 63.53 201 SER A CA 1
ATOM 1537 C C . SER A 1 201 ? 8.312 28.062 -2.684 1 63.53 201 SER A C 1
ATOM 1539 O O . SER A 1 201 ? 7.871 29.047 -2.102 1 63.53 201 SER A O 1
ATOM 1541 N N . SER A 1 202 ? 8.086 27.938 -3.939 1 72.31 202 SER A N 1
ATOM 1542 C CA . SER A 1 202 ? 6.867 28.438 -4.566 1 72.31 202 SER A CA 1
ATOM 1543 C C . SER A 1 202 ? 5.648 28.203 -3.682 1 72.31 202 SER A C 1
ATOM 1545 O O . SER A 1 202 ? 4.738 29.031 -3.629 1 72.31 202 SER A O 1
ATOM 1547 N N . LEU A 1 203 ? 5.707 27.203 -2.838 1 76.94 203 LEU A N 1
ATOM 1548 C CA . LEU A 1 203 ? 4.598 26.875 -1.945 1 76.94 203 LEU A CA 1
ATOM 1549 C C . LEU A 1 203 ? 4.426 27.953 -0.877 1 76.94 203 LEU A C 1
ATOM 1551 O O . LEU A 1 203 ? 3.324 28.453 -0.672 1 76.94 203 LEU A O 1
ATOM 1555 N N . PHE A 1 204 ? 5.438 28.391 -0.277 1 76.06 204 PHE A N 1
ATOM 1556 C CA . PHE A 1 204 ? 5.332 29.266 0.89 1 76.06 204 PHE A CA 1
ATOM 1557 C C . PHE A 1 204 ? 5.012 30.688 0.474 1 76.06 204 PHE A C 1
ATOM 1559 O O . PHE A 1 204 ? 4.344 31.422 1.209 1 76.06 204 PHE A O 1
ATOM 1566 N N . SER A 1 205 ? 5.418 30.984 -0.721 1 77.06 205 SER A N 1
ATOM 1567 C CA . SER A 1 205 ? 5.004 32.281 -1.254 1 77.06 205 SER A CA 1
ATOM 1568 C C . SER A 1 205 ? 3.488 32.344 -1.404 1 77.06 205 SER A C 1
ATOM 1570 O O . SER A 1 205 ? 2.891 33.406 -1.164 1 77.06 205 SER A O 1
ATOM 1572 N N . HIS A 1 206 ? 2.898 31.219 -1.734 1 80.19 206 HIS A N 1
ATOM 1573 C CA . HIS A 1 206 ? 1.452 31.172 -1.916 1 80.19 206 HIS A CA 1
ATOM 1574 C C . HIS A 1 206 ? 0.728 31.203 -0.574 1 80.19 206 HIS A C 1
ATOM 1576 O O . HIS A 1 206 ? -0.333 31.812 -0.448 1 80.19 206 HIS A O 1
ATOM 1582 N N . LEU A 1 207 ? 1.352 30.656 0.385 1 82.56 207 LEU A N 1
ATOM 1583 C CA . LEU A 1 207 ? 0.71 30.531 1.689 1 82.56 207 LEU A CA 1
ATOM 1584 C C . LEU A 1 207 ? 0.69 31.875 2.418 1 82.56 207 LEU A C 1
ATOM 1586 O O . LEU A 1 207 ? -0.1 32.062 3.342 1 82.56 207 LEU A O 1
ATOM 1590 N N . GLN A 1 208 ? 1.535 32.75 2.035 1 82 208 GLN A N 1
ATOM 1591 C CA . GLN A 1 208 ? 1.664 34.031 2.723 1 82 208 GLN A CA 1
ATOM 1592 C C . GLN A 1 208 ? 0.366 34.844 2.641 1 82 208 GLN A C 1
ATOM 1594 O O . GLN A 1 208 ? 0.122 35.719 3.467 1 82 208 GLN A O 1
ATOM 1599 N N . SER A 1 209 ? -0.447 34.469 1.709 1 83.75 209 SER A N 1
ATOM 1600 C CA . SER A 1 209 ? -1.696 35.219 1.539 1 83.75 209 SER A CA 1
ATOM 1601 C C . SER A 1 209 ? -2.822 34.594 2.352 1 83.75 209 SER A C 1
ATOM 1603 O O . SER A 1 209 ? -3.932 35.125 2.402 1 83.75 209 SER A O 1
ATOM 1605 N N . TRP A 1 210 ? -2.543 33.5 2.943 1 89.62 210 TRP A N 1
ATOM 1606 C CA . TRP A 1 210 ? -3.568 32.812 3.723 1 89.62 210 TRP A CA 1
ATOM 1607 C C . TRP A 1 210 ? -3.777 33.5 5.07 1 89.62 210 TRP A C 1
ATOM 1609 O O . TRP A 1 210 ? -2.85 34.125 5.621 1 89.62 210 TRP A O 1
ATOM 1619 N N . PRO A 1 211 ? -5.043 33.406 5.582 1 86.5 211 PRO A N 1
ATOM 1620 C CA . PRO A 1 211 ? -5.258 33.906 6.938 1 86.5 211 PRO A CA 1
ATOM 1621 C C . PRO A 1 211 ? -4.348 33.25 7.969 1 86.5 211 PRO A C 1
ATOM 1623 O O . PRO A 1 211 ? -4.031 32.062 7.84 1 86.5 211 PRO A O 1
ATOM 1626 N N . HIS A 1 212 ? -3.879 34.031 8.992 1 91.06 212 HIS A N 1
ATOM 1627 C CA . HIS A 1 212 ? -3.143 33.531 10.156 1 91.06 212 HIS A CA 1
ATOM 1628 C C . HIS A 1 212 ? -1.692 33.219 9.805 1 91.06 212 HIS A C 1
ATOM 1630 O O . HIS A 1 212 ? -0.966 32.625 10.602 1 91.06 212 HIS A O 1
ATOM 1636 N N . TRP A 1 213 ? -1.271 33.562 8.562 1 90.19 213 TRP A N 1
ATOM 1637 C CA . TRP A 1 213 ? 0.122 33.344 8.188 1 90.19 213 TRP A CA 1
ATOM 1638 C C . TRP A 1 213 ? 1.064 34.031 9.172 1 90.19 213 TRP A C 1
ATOM 1640 O O . TRP A 1 213 ? 0.842 35.188 9.547 1 90.19 213 TRP A O 1
ATOM 1650 N N . SER A 1 214 ? 2.088 33.344 9.617 1 83.31 214 SER A N 1
ATOM 1651 C CA . SER A 1 214 ? 3.135 33.844 10.5 1 83.31 214 SER A CA 1
ATOM 1652 C C . SER A 1 214 ? 4.523 33.531 9.953 1 83.31 214 SER A C 1
ATOM 1654 O O . SER A 1 214 ? 4.906 32.344 9.867 1 83.31 214 SER A O 1
ATOM 1656 N N . PRO A 1 215 ? 5.26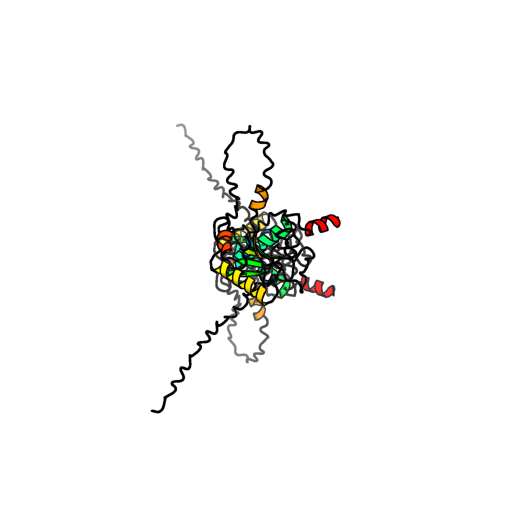6 34.531 9.578 1 76.19 215 PRO A N 1
ATOM 1657 C CA . PRO A 1 215 ? 6.594 34.312 9 1 76.19 215 PRO A CA 1
ATOM 1658 C C . PRO A 1 215 ? 7.602 33.781 10.023 1 76.19 215 PRO A C 1
ATOM 1660 O O . PRO A 1 215 ? 7.996 34.5 10.938 1 76.19 215 PRO A O 1
ATOM 1663 N N . MET A 1 216 ? 7.34 32.719 10.703 1 72.06 216 MET A N 1
ATOM 1664 C CA . MET A 1 216 ? 8.258 32.125 11.656 1 72.06 216 MET A CA 1
ATOM 1665 C C . MET A 1 216 ? 9.242 31.188 10.953 1 72.06 216 MET A C 1
ATOM 1667 O O . MET A 1 216 ? 8.875 30.484 10.008 1 72.06 216 MET A O 1
ATOM 1671 N N . ASN A 1 217 ? 10.562 31.406 11.195 1 62.69 217 ASN A N 1
ATOM 1672 C CA . ASN A 1 217 ? 11.555 30.438 10.719 1 62.69 217 ASN A CA 1
ATOM 1673 C C . ASN A 1 217 ? 11.688 29.25 11.672 1 62.69 217 ASN A C 1
ATOM 1675 O O . ASN A 1 217 ? 12.242 29.391 12.766 1 62.69 217 ASN A O 1
ATOM 1679 N N . LEU A 1 218 ? 10.812 28.25 11.422 1 62.5 218 LEU A N 1
ATOM 1680 C CA . LEU A 1 218 ? 10.875 27.094 12.297 1 62.5 218 LEU A CA 1
ATOM 1681 C C . LEU A 1 218 ? 12.164 26.312 12.07 1 62.5 218 LEU A C 1
ATOM 1683 O O . LEU A 1 218 ? 12.367 25.719 11.008 1 62.5 218 LEU A O 1
ATOM 1687 N N . THR A 1 219 ? 13.344 26.938 12.148 1 50.19 219 THR A N 1
ATOM 1688 C CA . THR A 1 219 ? 14.617 26.25 11.977 1 50.19 219 THR A CA 1
ATOM 1689 C C . THR A 1 219 ? 14.68 25 12.852 1 50.19 219 THR A C 1
ATOM 1691 O O . THR A 1 219 ? 14.125 24.984 13.953 1 50.19 219 THR A O 1
ATOM 1694 N N . ASP A 1 220 ? 14.602 23.734 12.148 1 46.44 220 ASP A N 1
ATOM 1695 C CA . ASP A 1 220 ? 14.633 22.328 12.531 1 46.44 220 ASP A CA 1
ATOM 1696 C C . ASP A 1 220 ? 15.633 22.078 13.656 1 46.44 220 ASP A C 1
ATOM 1698 O O . ASP A 1 220 ? 16.828 21.938 13.414 1 46.44 220 ASP A O 1
ATOM 1702 N N . GLN A 1 221 ? 15.945 22.719 14.695 1 40.69 221 GLN A N 1
ATOM 1703 C CA . GLN A 1 221 ? 16.766 21.688 15.32 1 40.69 221 GLN A CA 1
ATOM 1704 C C . GLN A 1 221 ? 16.031 20.359 15.406 1 40.69 221 GLN A C 1
ATOM 1706 O O . GLN A 1 221 ? 15.039 20.25 16.141 1 40.69 221 GLN A O 1
ATOM 1711 N N . ALA A 1 222 ? 15.789 19.75 14.164 1 39.25 222 ALA A N 1
ATOM 1712 C CA . ALA A 1 222 ? 15.234 18.406 14.266 1 39.25 222 ALA A CA 1
ATOM 1713 C C . ALA A 1 222 ? 15.922 17.609 15.367 1 39.25 222 ALA A C 1
ATOM 1715 O O . ALA A 1 222 ? 17.125 17.344 15.297 1 39.25 222 ALA A O 1
ATOM 1716 N N . GLU A 1 223 ? 15.773 17.875 16.562 1 42.81 223 GLU A N 1
ATOM 1717 C CA . GLU A 1 223 ? 16.234 16.875 17.516 1 42.81 223 GLU A CA 1
ATOM 1718 C C . GLU A 1 223 ? 15.578 15.523 17.266 1 42.81 223 GLU A C 1
ATOM 1720 O O . GLU A 1 223 ? 14.461 15.461 16.734 1 42.81 223 GLU A O 1
ATOM 1725 N N . PRO A 1 224 ? 16.375 14.453 17.219 1 44 224 PRO A N 1
ATOM 1726 C CA . PRO A 1 224 ? 15.766 13.125 17.109 1 44 224 PRO A CA 1
ATOM 1727 C C . PRO A 1 224 ? 14.469 13 17.906 1 44 224 PRO A C 1
ATOM 1729 O O . PRO A 1 224 ? 14.359 13.57 19 1 44 224 PRO A O 1
ATOM 1732 N N . PRO A 1 225 ? 13.422 12.789 17.25 1 44.75 225 PRO A N 1
ATOM 1733 C CA . PRO A 1 225 ? 12.148 12.68 17.969 1 44.75 225 PRO A CA 1
ATOM 1734 C C . PRO A 1 225 ? 12.297 12 19.328 1 44.75 225 PRO A C 1
ATOM 1736 O O . PRO A 1 225 ? 13.188 11.156 19.5 1 44.75 225 PRO A O 1
ATOM 1739 N N . THR A 1 226 ? 11.711 12.641 20.234 1 47.72 226 THR A N 1
ATOM 1740 C CA . THR A 1 226 ? 11.664 12.047 21.562 1 47.72 226 THR A CA 1
ATOM 1741 C C . THR A 1 226 ? 11.43 10.539 21.484 1 47.72 226 THR A C 1
ATOM 1743 O O . THR A 1 226 ? 11.898 9.781 22.344 1 47.72 226 THR A O 1
ATOM 1746 N N . GLU A 1 227 ? 10.797 10.297 20.422 1 50.72 227 GLU A N 1
ATOM 1747 C CA . GLU A 1 227 ? 10.516 8.875 20.234 1 50.72 227 GLU A CA 1
ATOM 1748 C C . GLU A 1 227 ? 11.797 8.07 20.078 1 50.72 227 GLU A C 1
ATOM 1750 O O . GLU A 1 227 ? 11.867 6.914 20.5 1 50.72 227 GLU A O 1
ATOM 1755 N N . LEU A 1 228 ? 12.758 8.617 19.469 1 45.59 228 LEU A N 1
ATOM 1756 C CA . LEU A 1 228 ? 14.039 7.93 19.422 1 45.59 228 LEU A CA 1
ATOM 1757 C C . LEU A 1 228 ? 14.641 7.781 20.812 1 45.59 228 LEU A C 1
ATOM 1759 O O . LEU A 1 228 ? 15.305 6.785 21.109 1 45.59 228 LEU A O 1
ATOM 1763 N N . LYS A 1 229 ? 14.484 8.805 21.625 1 46.19 229 LYS A N 1
ATOM 1764 C CA . LYS A 1 229 ? 15.094 8.734 22.953 1 46.19 229 LYS A CA 1
ATOM 1765 C C . LYS A 1 229 ? 14.531 7.562 23.75 1 46.19 229 LYS A C 1
ATOM 1767 O O . LYS A 1 229 ? 15.266 6.883 24.469 1 46.19 229 LYS A O 1
ATOM 1772 N N . LEU A 1 230 ? 13.344 7.406 23.656 1 39.47 230 LEU A N 1
ATOM 1773 C CA . LEU A 1 230 ? 12.758 6.336 24.453 1 39.47 230 LEU A CA 1
ATOM 1774 C C . LEU A 1 230 ? 13.227 4.973 23.953 1 39.47 230 LEU A C 1
ATOM 1776 O O . LEU A 1 230 ? 13.469 4.062 24.75 1 39.47 230 LEU A O 1
ATOM 1780 N N . ALA A 1 231 ? 13.461 4.961 22.75 1 45.81 231 ALA A N 1
ATOM 1781 C CA . ALA A 1 231 ? 13.984 3.68 22.281 1 45.81 231 ALA A CA 1
ATOM 1782 C C . ALA A 1 231 ? 15.391 3.436 22.828 1 45.81 231 ALA A C 1
ATOM 1784 O O . ALA A 1 231 ? 15.758 2.301 23.141 1 45.81 231 ALA A O 1
ATOM 1785 N N . LEU A 1 232 ? 16.172 4.453 23.031 1 41.97 232 LEU A N 1
ATOM 1786 C CA . LEU A 1 232 ? 17.516 4.316 23.578 1 41.97 232 LEU A CA 1
ATOM 1787 C C . LEU A 1 232 ? 17.484 4.016 25.062 1 41.97 232 LEU A C 1
ATOM 1789 O O . LEU A 1 232 ? 18.406 3.422 25.609 1 41.97 232 LEU A O 1
ATOM 1793 N N . LEU A 1 233 ? 16.5 4.508 25.656 1 37.5 233 LEU A N 1
ATOM 1794 C CA . LEU A 1 233 ? 16.516 4.254 27.094 1 37.5 233 LEU A CA 1
ATOM 1795 C C . LEU A 1 233 ? 16.094 2.822 27.406 1 37.5 233 LEU A C 1
ATOM 1797 O O . LEU A 1 233 ? 16.297 2.332 28.516 1 37.5 233 LEU A O 1
ATOM 1801 N N . VAL A 1 234 ? 15.383 2.291 26.453 1 36.75 234 VAL A N 1
ATOM 1802 C CA . VAL A 1 234 ? 14.984 0.93 26.797 1 36.75 234 VAL A CA 1
ATOM 1803 C C . VAL A 1 234 ? 16.047 -0.057 26.328 1 36.75 234 VAL A C 1
ATOM 1805 O O . VAL A 1 234 ? 15.914 -1.268 26.516 1 36.75 234 VAL A O 1
ATOM 1808 N N . GLU A 1 235 ? 17.031 0.399 25.609 1 33.56 235 GLU A N 1
ATOM 1809 C CA . GLU A 1 235 ? 18.141 -0.549 25.609 1 33.56 235 GLU A CA 1
ATOM 1810 C C . GLU A 1 235 ? 19 -0.407 26.875 1 33.56 235 GLU A C 1
ATOM 1812 O O . GLU A 1 235 ? 19.234 0.707 27.344 1 33.56 235 GLU A O 1
ATOM 1817 N N . MET B 1 1 ? 46.25 -40.594 -64.688 1 34.44 1 MET B N 1
ATOM 1818 C CA . MET B 1 1 ? 44.875 -40.219 -64.375 1 34.44 1 MET B CA 1
ATOM 1819 C C . MET B 1 1 ? 44.562 -40.188 -62.906 1 34.44 1 MET B C 1
ATOM 1821 O O . MET B 1 1 ? 44.469 -41.219 -62.25 1 34.44 1 MET B O 1
ATOM 1825 N N . SER B 1 2 ? 45.188 -39.125 -62.156 1 41.03 2 SER B N 1
ATOM 1826 C CA . SER B 1 2 ? 45.188 -38.812 -60.75 1 41.03 2 SER B CA 1
ATOM 1827 C C . SER B 1 2 ? 43.781 -38.5 -60.25 1 41.03 2 SER B C 1
ATOM 1829 O O . SER B 1 2 ? 43.094 -37.594 -60.812 1 41.03 2 SER B O 1
ATOM 1831 N N . GLN B 1 3 ? 43.031 -39.5 -59.812 1 39.19 3 GLN B N 1
ATOM 1832 C CA . GLN B 1 3 ? 41.688 -39.406 -59.219 1 39.19 3 GLN B CA 1
ATOM 1833 C C . GLN B 1 3 ? 41.688 -38.438 -58.031 1 39.19 3 GLN B C 1
ATOM 1835 O O . GLN B 1 3 ? 42.438 -38.625 -57.062 1 39.19 3 GLN B O 1
ATOM 1840 N N . VAL B 1 4 ? 41.406 -37.125 -58.281 1 45.06 4 VAL B N 1
ATOM 1841 C CA . VAL B 1 4 ? 41.188 -36.094 -57.281 1 45.06 4 VAL B CA 1
ATOM 1842 C C . VAL B 1 4 ? 40 -36.438 -56.406 1 45.06 4 VAL B C 1
ATOM 1844 O O . VAL B 1 4 ? 38.875 -36.594 -56.938 1 45.06 4 VAL B O 1
ATOM 1847 N N . PHE B 1 5 ? 40.25 -37.156 -55.312 1 44.56 5 PHE B N 1
ATOM 1848 C CA . PHE B 1 5 ? 39.219 -37.406 -54.281 1 44.56 5 PHE B CA 1
ATOM 1849 C C . PHE B 1 5 ? 38.688 -36.094 -53.719 1 44.56 5 PHE B C 1
ATOM 1851 O O . PHE B 1 5 ? 39.438 -35.312 -53.125 1 44.56 5 PHE B O 1
ATOM 1858 N N . VAL B 1 6 ? 37.656 -35.5 -54.344 1 46.03 6 VAL B N 1
ATOM 1859 C CA . VAL B 1 6 ? 36.938 -34.375 -53.781 1 46.03 6 VAL B CA 1
ATOM 1860 C C . VAL B 1 6 ? 36.219 -34.812 -52.5 1 46.03 6 VAL B C 1
ATOM 1862 O O . VAL B 1 6 ? 35.344 -35.688 -52.531 1 46.03 6 VAL B O 1
ATOM 1865 N N . ASP B 1 7 ? 36.875 -34.75 -51.406 1 41.16 7 ASP B N 1
ATOM 1866 C CA . ASP B 1 7 ? 36.188 -34.938 -50.094 1 41.16 7 ASP B CA 1
ATOM 1867 C C . ASP B 1 7 ? 35.062 -33.938 -49.906 1 41.16 7 ASP B C 1
ATOM 1869 O O . ASP B 1 7 ? 35.281 -32.719 -49.969 1 41.16 7 ASP B O 1
ATOM 1873 N N . PHE B 1 8 ? 33.844 -34.344 -50.219 1 42.66 8 PHE B N 1
ATOM 1874 C CA . PHE B 1 8 ? 32.656 -33.562 -49.844 1 42.66 8 PHE B CA 1
ATOM 1875 C C . PHE B 1 8 ? 32.562 -33.406 -48.344 1 42.66 8 PHE B C 1
ATOM 1877 O O . PHE B 1 8 ? 32.344 -34.406 -47.625 1 42.66 8 PHE B O 1
ATOM 1884 N N . PHE B 1 9 ? 33.25 -32.406 -47.75 1 44.38 9 PHE B N 1
ATOM 1885 C CA . PHE B 1 9 ? 32.969 -32.062 -46.375 1 44.38 9 PHE B CA 1
ATOM 1886 C C . PHE B 1 9 ? 31.516 -31.656 -46.188 1 44.38 9 PHE B C 1
ATOM 1888 O O . PHE B 1 9 ? 31.062 -30.672 -46.75 1 44.38 9 PHE B O 1
ATOM 1895 N N . ALA B 1 10 ? 30.609 -32.594 -45.969 1 37.41 10 ALA B N 1
ATOM 1896 C CA . ALA B 1 10 ? 29.297 -32.25 -45.469 1 37.41 10 ALA B CA 1
ATOM 1897 C C . ALA B 1 10 ? 29.391 -31.328 -44.25 1 37.41 10 ALA B C 1
ATOM 1899 O O . ALA B 1 10 ? 29.922 -31.734 -43.219 1 37.41 10 ALA B O 1
ATOM 1900 N N . LYS B 1 11 ? 29.375 -29.984 -44.469 1 42.84 11 LYS B N 1
ATOM 1901 C CA . LYS B 1 11 ? 29.141 -29.062 -43.375 1 42.84 11 LYS B CA 1
ATOM 1902 C C . LYS B 1 11 ? 27.922 -29.453 -42.562 1 42.84 11 LYS B C 1
ATOM 1904 O O . LYS B 1 11 ? 26.781 -29.312 -43.031 1 42.84 11 LYS B O 1
ATOM 1909 N N . THR B 1 12 ? 28 -30.516 -41.719 1 43.84 12 THR B N 1
ATOM 1910 C CA . THR B 1 12 ? 26.922 -30.656 -40.75 1 43.84 12 THR B CA 1
ATOM 1911 C C . THR B 1 12 ? 26.641 -29.328 -40.062 1 43.84 12 THR B C 1
ATOM 1913 O O . THR B 1 12 ? 27.531 -28.75 -39.438 1 43.84 12 THR B O 1
ATOM 1916 N N . HIS B 1 13 ? 25.688 -28.578 -40.562 1 47.59 13 HIS B N 1
ATOM 1917 C CA . HIS B 1 13 ? 25.203 -27.422 -39.812 1 47.59 13 HIS B CA 1
ATOM 1918 C C . HIS B 1 13 ? 24.609 -27.859 -38.469 1 47.59 13 HIS B C 1
ATOM 1920 O O . HIS B 1 13 ? 23.547 -28.469 -38.438 1 47.59 13 HIS B O 1
ATOM 1926 N N . LEU B 1 14 ? 25.422 -28.125 -37.469 1 44.47 14 LEU B N 1
ATOM 1927 C CA . LEU B 1 14 ? 24.859 -28.188 -36.125 1 44.47 14 LEU B CA 1
ATOM 1928 C C . LEU B 1 14 ? 24.031 -26.938 -35.812 1 44.47 14 LEU B C 1
ATOM 1930 O O . LEU B 1 14 ? 24.562 -25.828 -35.75 1 44.47 14 LEU B O 1
ATOM 1934 N N . MET B 1 15 ? 22.828 -26.922 -36.25 1 43 15 MET B N 1
ATOM 1935 C CA . MET B 1 15 ? 21.953 -25.875 -35.719 1 43 15 MET B CA 1
ATOM 1936 C C . MET B 1 15 ? 21.984 -25.844 -34.188 1 43 15 MET B C 1
ATOM 1938 O O . MET B 1 15 ? 21.516 -26.781 -33.531 1 43 15 MET B O 1
ATOM 1942 N N . THR B 1 16 ? 22.969 -25.359 -33.562 1 46.19 16 THR B N 1
ATOM 1943 C CA . THR B 1 16 ? 22.906 -25.094 -32.156 1 46.19 16 THR B CA 1
ATOM 1944 C C . THR B 1 16 ? 21.641 -24.297 -31.812 1 46.19 16 THR B C 1
ATOM 1946 O O . THR B 1 16 ? 21.453 -23.172 -32.281 1 46.19 16 THR B O 1
ATOM 1949 N N . ARG B 1 17 ? 20.531 -24.984 -31.578 1 44.56 17 ARG B N 1
ATOM 1950 C CA . ARG B 1 17 ? 19.453 -24.25 -30.922 1 44.56 17 ARG B CA 1
ATOM 1951 C C . ARG B 1 17 ? 19.984 -23.375 -29.797 1 44.56 17 ARG B C 1
ATOM 1953 O O . ARG B 1 17 ? 20.609 -23.875 -28.859 1 44.56 17 ARG B O 1
ATOM 1960 N N . LEU B 1 18 ? 20.438 -22.266 -30.047 1 42.59 18 LEU B N 1
ATOM 1961 C CA . LEU B 1 18 ? 20.703 -21.312 -28.969 1 42.59 18 LEU B CA 1
ATOM 1962 C C . LEU B 1 18 ? 19.609 -21.359 -27.922 1 42.59 18 LEU B C 1
ATOM 1964 O O . LEU B 1 18 ? 18.469 -20.969 -28.188 1 42.59 18 LEU B O 1
ATOM 1968 N N . LEU B 1 19 ? 19.578 -22.359 -27.078 1 45.03 19 LEU B N 1
ATOM 1969 C CA . LEU B 1 19 ? 18.719 -22.281 -25.906 1 45.03 19 LEU B CA 1
ATOM 1970 C C . LEU B 1 19 ? 18.781 -20.891 -25.281 1 45.03 19 LEU B C 1
ATOM 1972 O O . LEU B 1 19 ? 19.828 -20.484 -24.781 1 45.03 19 LEU B O 1
ATOM 1976 N N . VAL B 1 20 ? 18.312 -19.922 -25.922 1 49.5 20 VAL B N 1
ATOM 1977 C CA . VAL B 1 20 ? 18.203 -18.641 -25.234 1 49.5 20 VAL B CA 1
ATOM 1978 C C . VAL B 1 20 ? 17.766 -18.859 -23.797 1 49.5 20 VAL B C 1
ATOM 1980 O O . VAL B 1 20 ? 16.688 -19.375 -23.531 1 49.5 20 VAL B O 1
ATOM 1983 N N . SER B 1 21 ? 18.703 -19.25 -22.938 1 53.62 21 SER B N 1
ATOM 1984 C CA . SER B 1 21 ? 18.391 -19.312 -21.516 1 53.62 21 SER B CA 1
ATOM 1985 C C . SER B 1 21 ? 17.578 -18.094 -21.078 1 53.62 21 SER B C 1
ATOM 1987 O O . SER B 1 21 ? 18.031 -16.969 -21.172 1 53.62 21 SER B O 1
ATOM 1989 N N . VAL B 1 22 ? 16.297 -18.156 -21.297 1 67.75 22 VAL B N 1
ATOM 1990 C CA . VAL B 1 22 ? 15.477 -17.031 -20.875 1 67.75 22 VAL B CA 1
ATOM 1991 C C . VAL B 1 22 ? 15.695 -16.766 -19.391 1 67.75 22 VAL B C 1
ATOM 1993 O O . VAL B 1 22 ? 15.523 -17.672 -18.562 1 67.75 22 VAL B O 1
ATOM 1996 N N . ALA B 1 23 ? 16.453 -15.719 -18.953 1 83.06 23 ALA B N 1
ATOM 1997 C CA . ALA B 1 23 ? 16.656 -15.281 -17.578 1 83.06 23 ALA B CA 1
ATOM 19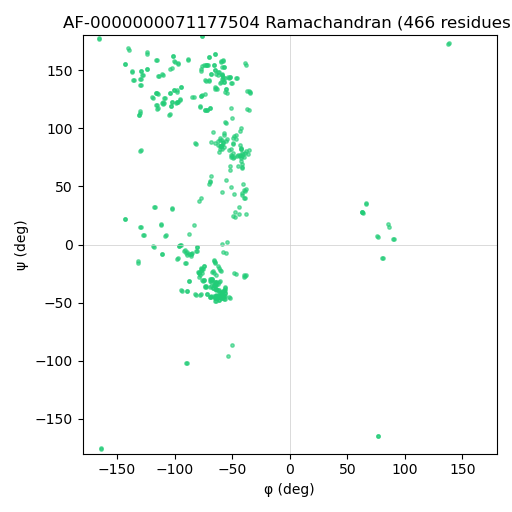98 C C . ALA B 1 23 ? 15.328 -15.227 -16.828 1 83.06 23 ALA B C 1
ATOM 2000 O O . ALA B 1 23 ? 14.273 -15.016 -17.422 1 83.06 23 ALA B O 1
ATOM 2001 N N . CYS B 1 24 ? 15.367 -15.594 -15.57 1 93.44 24 CYS B N 1
ATOM 2002 C CA . CYS B 1 24 ? 14.188 -15.477 -14.727 1 93.44 24 CYS B CA 1
ATOM 2003 C C . CYS B 1 24 ? 13.68 -14.039 -14.703 1 93.44 24 CYS B C 1
ATOM 2005 O O . CYS B 1 24 ? 14.469 -13.094 -14.711 1 93.44 24 CYS B O 1
ATOM 2007 N N . PRO B 1 25 ? 12.367 -13.945 -14.742 1 96.38 25 PRO B N 1
ATOM 2008 C CA . PRO B 1 25 ? 11.852 -12.586 -14.602 1 96.38 25 PRO B CA 1
ATOM 2009 C C . PRO B 1 25 ? 12.164 -11.977 -13.234 1 96.38 25 PRO B C 1
ATOM 2011 O O . PRO B 1 25 ? 12.336 -12.703 -12.258 1 96.38 25 PRO B O 1
ATOM 2014 N N . ALA B 1 26 ? 12.305 -10.633 -13.258 1 95.25 26 ALA B N 1
ATOM 2015 C CA . ALA B 1 26 ? 12.453 -9.938 -11.977 1 95.25 26 ALA B CA 1
ATOM 2016 C C . ALA B 1 26 ? 11.188 -10.07 -11.133 1 95.25 26 ALA B C 1
ATOM 2018 O O . ALA B 1 26 ? 10.07 -9.969 -11.656 1 95.25 26 ALA B O 1
ATOM 2019 N N . ILE B 1 27 ? 11.352 -10.344 -9.914 1 98.44 27 ILE B N 1
ATOM 2020 C CA . ILE B 1 27 ? 10.242 -10.492 -8.977 1 98.44 27 ILE B CA 1
ATOM 2021 C C . ILE B 1 27 ? 10.242 -9.32 -7.992 1 98.44 27 ILE B C 1
ATOM 2023 O O . ILE B 1 27 ? 11.258 -9.039 -7.355 1 98.44 27 ILE B O 1
ATOM 2027 N N . ILE B 1 28 ? 9.164 -8.586 -7.93 1 98.69 28 ILE B N 1
ATOM 2028 C CA . ILE B 1 28 ? 8.992 -7.535 -6.934 1 98.69 28 ILE B CA 1
ATOM 2029 C C . ILE B 1 28 ? 8.766 -8.156 -5.559 1 98.69 28 ILE B C 1
ATOM 2031 O O . ILE B 1 28 ? 7.746 -8.812 -5.332 1 98.69 28 ILE B O 1
ATOM 2035 N N . ALA B 1 29 ? 9.711 -7.914 -4.664 1 98.62 29 ALA B N 1
ATOM 2036 C CA . ALA B 1 29 ? 9.711 -8.523 -3.338 1 98.62 29 ALA B CA 1
ATOM 2037 C C . ALA B 1 29 ? 8.586 -7.957 -2.477 1 98.62 29 ALA B C 1
ATOM 2039 O O . ALA B 1 29 ? 8.094 -6.855 -2.732 1 98.62 29 ALA B O 1
ATOM 2040 N N . ARG B 1 30 ? 8.242 -8.656 -1.453 1 98.69 30 ARG B N 1
ATOM 2041 C CA . ARG B 1 30 ? 7.133 -8.328 -0.562 1 98.69 30 ARG B CA 1
ATOM 2042 C C . ARG B 1 30 ? 7.328 -6.949 0.06 1 98.69 30 ARG B C 1
ATOM 2044 O O . ARG B 1 30 ? 6.379 -6.172 0.173 1 98.69 30 ARG B O 1
ATOM 2051 N N . ASP B 1 31 ? 8.555 -6.699 0.494 1 97.81 31 ASP B N 1
ATOM 2052 C CA . ASP B 1 31 ? 8.844 -5.406 1.104 1 97.81 31 ASP B CA 1
ATOM 2053 C C . ASP B 1 31 ? 8.594 -4.266 0.12 1 97.81 31 ASP B C 1
ATOM 2055 O O . ASP B 1 31 ? 8.133 -3.188 0.512 1 97.81 31 ASP B O 1
ATOM 2059 N N . SER B 1 32 ? 8.789 -4.48 -1.188 1 97.94 32 SER B N 1
ATOM 2060 C CA . SER B 1 32 ? 8.734 -3.451 -2.221 1 97.94 32 SER B CA 1
ATOM 2061 C C . SER B 1 32 ? 7.289 -3.09 -2.557 1 97.94 32 SER B C 1
ATOM 2063 O O . SER B 1 32 ? 7.023 -2.021 -3.113 1 97.94 32 SER B O 1
ATOM 2065 N N . TRP B 1 33 ? 6.355 -3.945 -2.262 1 98.56 33 TRP B N 1
ATOM 2066 C CA . TRP B 1 33 ? 4.965 -3.559 -2.473 1 98.56 33 TRP B CA 1
ATOM 2067 C C . TRP B 1 33 ? 4.234 -3.395 -1.143 1 98.56 33 TRP B C 1
ATOM 2069 O O . TRP B 1 33 ? 3.004 -3.373 -1.101 1 98.56 33 TRP B O 1
ATOM 2079 N N . TYR B 1 34 ? 5.008 -3.266 -0.075 1 98 34 TYR B N 1
ATOM 2080 C CA . TYR B 1 34 ? 4.527 -2.863 1.242 1 98 34 TYR B CA 1
ATOM 2081 C C . TYR B 1 34 ? 3.596 -3.916 1.83 1 98 34 TYR B C 1
ATOM 2083 O O . TYR B 1 34 ? 2.615 -3.582 2.498 1 98 34 TYR B O 1
ATOM 2091 N N . ALA B 1 35 ? 3.891 -5.16 1.547 1 98.62 35 ALA B N 1
ATOM 2092 C CA . ALA B 1 35 ? 3.084 -6.258 2.076 1 98.62 35 ALA B CA 1
ATOM 2093 C C . ALA B 1 35 ? 3.051 -6.227 3.602 1 98.62 35 ALA B C 1
ATOM 2095 O O . ALA B 1 35 ? 4.066 -5.949 4.246 1 98.62 35 ALA B O 1
ATOM 2096 N N . SER B 1 36 ? 1.896 -6.566 4.133 1 97.19 36 SER B N 1
ATOM 2097 C CA . SER B 1 36 ? 1.79 -6.82 5.566 1 97.19 36 SER B CA 1
ATOM 2098 C C . SER B 1 36 ? 2.443 -8.148 5.941 1 97.19 36 SER B C 1
ATOM 2100 O O . SER B 1 36 ? 2.551 -9.047 5.109 1 97.19 36 SER B O 1
ATOM 2102 N N . PRO B 1 37 ? 2.869 -8.203 7.199 1 96.44 37 PRO B N 1
ATOM 2103 C CA . PRO B 1 37 ? 3.361 -9.508 7.645 1 96.44 37 PRO B CA 1
ATOM 2104 C C . PRO B 1 37 ? 2.264 -10.57 7.688 1 96.44 37 PRO B C 1
ATOM 2106 O O . PRO B 1 37 ? 1.085 -10.242 7.84 1 96.44 37 PRO B O 1
ATOM 2109 N N . ALA B 1 38 ? 2.758 -11.812 7.555 1 97.31 38 ALA B N 1
ATOM 2110 C CA . ALA B 1 38 ? 1.824 -12.906 7.789 1 97.31 38 ALA B CA 1
ATOM 2111 C C . ALA B 1 38 ? 1.302 -12.891 9.219 1 97.31 38 ALA B C 1
ATOM 2113 O O . ALA B 1 38 ? 2.035 -12.547 10.156 1 97.31 38 ALA B O 1
ATOM 2114 N N . THR B 1 39 ? 0.092 -13.336 9.398 1 96.12 39 THR B N 1
ATOM 2115 C CA . THR B 1 39 ? -0.532 -13.297 10.719 1 96.12 39 THR B CA 1
ATOM 2116 C C . THR B 1 39 ? -0.337 -14.617 11.453 1 96.12 39 THR B C 1
ATOM 2118 O O . THR B 1 39 ? -0.775 -14.773 12.594 1 96.12 39 THR B O 1
ATOM 2121 N N . GLY B 1 40 ? 0.309 -15.562 10.844 1 95.12 40 GLY B N 1
ATOM 2122 C CA . GLY B 1 40 ? 0.627 -16.875 11.406 1 95.12 40 GLY B CA 1
ATOM 2123 C C . GLY B 1 40 ? 1.676 -17.625 10.609 1 95.12 40 GLY B C 1
ATOM 2124 O O . GLY B 1 40 ? 2.174 -17.125 9.602 1 95.12 40 GLY B O 1
ATOM 2125 N N . PRO B 1 41 ? 2.041 -18.797 11.117 1 95.12 41 PRO B N 1
ATOM 2126 C CA . PRO B 1 41 ? 3.064 -19.578 10.422 1 95.12 41 PRO B CA 1
ATOM 2127 C C . PRO B 1 41 ? 2.566 -20.156 9.102 1 95.12 41 PRO B C 1
ATOM 2129 O O . PRO B 1 41 ? 1.422 -20.609 9.016 1 95.12 41 PRO B O 1
ATOM 2132 N N . ILE B 1 42 ? 3.475 -20.125 8.148 1 96.25 42 ILE B N 1
ATOM 2133 C CA . ILE B 1 42 ? 3.166 -20.703 6.84 1 96.25 42 ILE B CA 1
ATOM 2134 C C . ILE B 1 42 ? 4.082 -21.891 6.57 1 96.25 42 ILE B C 1
ATOM 2136 O O . ILE B 1 42 ? 5.305 -21.781 6.691 1 96.25 42 ILE B O 1
ATOM 2140 N N . ASP B 1 43 ? 3.482 -22.969 6.188 1 95.31 43 ASP B N 1
ATOM 2141 C CA . ASP B 1 43 ? 4.242 -24.188 5.926 1 95.31 43 ASP B CA 1
ATOM 2142 C C . ASP B 1 43 ? 5.125 -24.031 4.691 1 95.31 43 ASP B C 1
ATOM 2144 O O . ASP B 1 43 ? 4.723 -23.406 3.709 1 95.31 43 ASP B O 1
ATOM 2148 N N . LYS B 1 44 ? 6.25 -24.672 4.754 1 97.25 44 LYS B N 1
ATOM 2149 C CA . LYS B 1 44 ? 7.18 -24.672 3.631 1 97.25 44 LYS B CA 1
ATOM 2150 C C . LYS B 1 44 ? 7.066 -25.969 2.83 1 97.25 44 LYS B C 1
ATOM 2152 O O . LYS B 1 44 ? 6.574 -26.984 3.338 1 97.25 44 LYS B O 1
ATOM 2157 N N . TYR B 1 45 ? 7.488 -25.891 1.622 1 96.69 45 TYR B N 1
ATOM 2158 C CA . TYR B 1 45 ? 7.621 -27.094 0.826 1 96.69 45 TYR B CA 1
ATOM 2159 C C . TYR B 1 45 ? 8.797 -27.938 1.306 1 96.69 45 TYR B C 1
ATOM 2161 O O . TYR B 1 45 ? 9.727 -27.422 1.924 1 96.69 45 TYR B O 1
ATOM 2169 N N . ASP B 1 46 ? 8.695 -29.234 1.047 1 93.81 46 ASP B N 1
ATOM 2170 C CA . ASP B 1 46 ? 9.883 -30.094 1.111 1 93.81 46 ASP B CA 1
ATOM 2171 C C . ASP B 1 46 ? 10.852 -29.781 -0.03 1 93.81 46 ASP B C 1
ATOM 2173 O O . ASP B 1 46 ? 10.508 -29.938 -1.202 1 93.81 46 ASP B O 1
ATOM 2177 N N . PRO B 1 47 ? 12.055 -29.328 0.266 1 92.06 47 PRO B N 1
ATOM 2178 C CA . PRO B 1 47 ? 12.992 -28.906 -0.786 1 92.06 47 PRO B CA 1
ATOM 2179 C C . PRO B 1 47 ? 13.336 -30.047 -1.749 1 92.06 47 PRO B C 1
ATOM 2181 O O . PRO B 1 47 ? 13.758 -29.781 -2.879 1 92.06 47 PRO B O 1
ATOM 2184 N N . GLU B 1 48 ? 13.156 -31.234 -1.313 1 93.44 48 GLU B N 1
ATOM 2185 C CA . GLU B 1 48 ? 13.477 -32.375 -2.15 1 93.44 48 GLU B CA 1
ATOM 2186 C C . GLU B 1 48 ? 12.281 -32.812 -3.002 1 93.44 48 GLU B C 1
ATOM 2188 O O . GLU B 1 48 ? 12.398 -33.656 -3.867 1 93.44 48 GLU B O 1
ATOM 2193 N N . GLN B 1 49 ? 11.18 -32.219 -2.742 1 94.81 49 GLN B N 1
ATOM 2194 C CA . GLN B 1 49 ? 9.961 -32.562 -3.48 1 94.81 49 GLN B CA 1
ATOM 2195 C C . GLN B 1 49 ? 9.289 -31.281 -4.008 1 94.81 49 GLN B C 1
ATOM 2197 O O . GLN B 1 49 ? 8.281 -30.828 -3.459 1 94.81 49 GLN B O 1
ATOM 2202 N N . PRO B 1 50 ? 9.781 -30.781 -5.078 1 97.12 50 PRO B N 1
ATOM 2203 C CA . PRO B 1 50 ? 9.156 -29.578 -5.633 1 97.12 50 PRO B CA 1
ATOM 2204 C C . PRO B 1 50 ? 7.707 -29.797 -6.055 1 97.12 50 PRO B C 1
ATOM 2206 O O . PRO B 1 50 ? 7.344 -30.906 -6.465 1 97.12 50 PRO B O 1
ATOM 2209 N N . PRO B 1 51 ? 6.879 -28.797 -5.918 1 98.06 51 PRO B N 1
ATOM 2210 C CA . PRO B 1 51 ? 5.473 -28.922 -6.312 1 98.06 51 PRO B CA 1
ATOM 2211 C C . PRO B 1 51 ? 5.309 -29.406 -7.75 1 98.06 51 PRO B C 1
ATOM 2213 O O . PRO B 1 51 ? 6.07 -29.016 -8.633 1 98.06 51 PRO B O 1
ATOM 2216 N N . SER B 1 52 ? 4.301 -30.203 -7.961 1 97.44 52 SER B N 1
ATOM 2217 C CA . SER B 1 52 ? 4.098 -30.859 -9.25 1 97.44 52 SER B CA 1
ATOM 2218 C C . SER B 1 52 ? 2.908 -30.25 -9.992 1 97.44 52 SER B C 1
ATOM 2220 O O . SER B 1 52 ? 2.459 -30.797 -11 1 97.44 52 SER B O 1
ATOM 2222 N N . MET B 1 53 ? 2.369 -29.172 -9.438 1 96.5 53 MET B N 1
ATOM 2223 C CA . MET B 1 53 ? 1.251 -28.484 -10.086 1 96.5 53 MET B CA 1
ATOM 2224 C C . MET B 1 53 ? 1.459 -26.969 -10.078 1 96.5 53 MET B C 1
ATOM 2226 O O . MET B 1 53 ? 2.055 -26.438 -9.148 1 96.5 53 MET B O 1
ATOM 2230 N N . VAL B 1 54 ? 1.059 -26.391 -11.172 1 97.19 54 VAL B N 1
ATOM 2231 C CA . VAL B 1 54 ? 0.894 -24.938 -11.234 1 97.19 54 VAL B CA 1
ATOM 2232 C C . VAL B 1 54 ? -0.574 -24.594 -11.477 1 97.19 54 VAL B C 1
ATOM 2234 O O . VAL B 1 54 ? -1.174 -25.047 -12.453 1 97.19 54 VAL B O 1
ATOM 2237 N N . ILE B 1 55 ? -1.104 -23.875 -10.531 1 93.94 55 ILE B N 1
ATOM 2238 C CA . ILE B 1 55 ? -2.508 -23.5 -10.648 1 93.94 55 ILE B CA 1
ATOM 2239 C C . ILE B 1 55 ? -2.623 -22.016 -10.953 1 93.94 55 ILE B C 1
ATOM 2241 O O . ILE B 1 55 ? -2.074 -21.172 -10.227 1 93.94 55 ILE B O 1
ATOM 2245 N N . ILE B 1 56 ? -3.328 -21.734 -12.016 1 94.62 56 ILE B N 1
ATOM 2246 C CA . ILE B 1 56 ? -3.486 -20.344 -12.461 1 94.62 56 ILE B CA 1
ATOM 2247 C C . ILE B 1 56 ? -4.82 -19.797 -11.961 1 94.62 56 ILE B C 1
ATOM 2249 O O . ILE B 1 56 ? -5.859 -20.453 -12.094 1 94.62 56 ILE B O 1
ATOM 2253 N N . HIS B 1 57 ? -4.75 -18.609 -11.398 1 92.69 57 HIS B N 1
ATOM 2254 C CA . HIS B 1 57 ? -5.898 -17.859 -10.883 1 92.69 57 HIS B CA 1
ATOM 2255 C C . HIS B 1 57 ? -5.988 -16.484 -11.516 1 92.69 57 HIS B C 1
ATOM 2257 O O . HIS B 1 57 ? -5.086 -16.062 -12.242 1 92.69 57 HIS B O 1
ATOM 2263 N N . HIS B 1 58 ? -7.113 -15.891 -11.367 1 93.62 58 HIS B N 1
ATOM 2264 C CA . HIS B 1 58 ? -7.223 -14.445 -11.47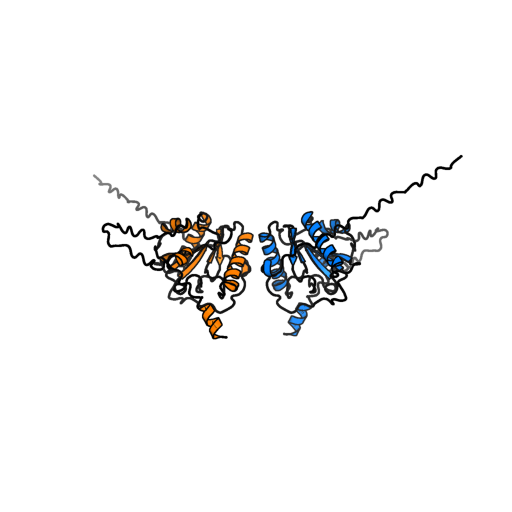7 1 93.62 58 HIS B CA 1
ATOM 2265 C C . HIS B 1 58 ? -7.84 -13.844 -10.211 1 93.62 58 HIS B C 1
ATOM 2267 O O . HIS B 1 58 ? -8.633 -14.5 -9.539 1 93.62 58 HIS B O 1
ATOM 2273 N N . SER B 1 59 ? -7.492 -12.656 -9.906 1 94.19 59 SER B N 1
ATOM 2274 C CA . SER B 1 59 ? -7.812 -12.094 -8.594 1 94.19 59 SER B CA 1
ATOM 2275 C C . SER B 1 59 ? -9.266 -11.641 -8.531 1 94.19 59 SER B C 1
ATOM 2277 O O . SER B 1 59 ? -9.812 -11.445 -7.441 1 94.19 59 SER B O 1
ATOM 2279 N N . ARG B 1 60 ? -9.867 -11.359 -9.648 1 92.38 60 ARG B N 1
ATOM 2280 C CA . ARG B 1 60 ? -11.227 -10.844 -9.766 1 92.38 60 ARG B CA 1
ATOM 2281 C C . ARG B 1 60 ? -11.359 -9.484 -9.102 1 92.38 60 ARG B C 1
ATOM 2283 O O . ARG B 1 60 ? -12.383 -9.188 -8.484 1 92.38 60 ARG B O 1
ATOM 2290 N N . LEU B 1 61 ? -10.328 -8.773 -9.055 1 95.5 61 LEU B N 1
ATOM 2291 C CA . LEU B 1 61 ? -10.25 -7.367 -8.68 1 95.5 61 LEU B CA 1
ATOM 2292 C C . LEU B 1 61 ? -10.125 -6.484 -9.914 1 95.5 61 LEU B C 1
ATOM 2294 O O . LEU B 1 61 ? -9.867 -6.984 -11.016 1 95.5 61 LEU B O 1
ATOM 2298 N N . PRO B 1 62 ? -10.414 -5.172 -9.773 1 95.31 62 PRO B N 1
ATOM 2299 C CA . PRO B 1 62 ? -10.148 -4.297 -10.922 1 95.31 62 PRO B CA 1
ATOM 2300 C C . PRO B 1 62 ? -8.727 -4.445 -11.461 1 95.31 62 PRO B C 1
ATOM 2302 O O . PRO B 1 62 ? -7.797 -4.699 -10.688 1 95.31 62 PRO B O 1
ATOM 2305 N N . PRO B 1 63 ? -8.633 -4.344 -12.75 1 96.88 63 PRO B N 1
ATOM 2306 C CA . PRO B 1 63 ? -7.297 -4.484 -13.336 1 96.88 63 PRO B CA 1
ATOM 2307 C C . PRO B 1 63 ? -6.344 -3.367 -12.914 1 96.88 63 PRO B C 1
ATOM 2309 O O . PRO B 1 63 ? -6.781 -2.357 -12.359 1 96.88 63 PRO B O 1
ATOM 2312 N N . CYS B 1 64 ? -5.105 -3.537 -13.102 1 98.19 64 CYS B N 1
ATOM 2313 C CA . CYS B 1 64 ? -4.066 -2.533 -12.898 1 98.19 64 CYS B CA 1
ATOM 2314 C C . CYS B 1 64 ? -3.168 -2.424 -14.125 1 98.19 64 CYS B C 1
ATOM 2316 O O . CYS B 1 64 ? -3 -3.395 -14.867 1 98.19 64 CYS B O 1
ATOM 2318 N N . SER B 1 65 ? -2.666 -1.178 -14.289 1 97.38 65 SER B N 1
ATOM 2319 C CA . SER B 1 65 ? -1.856 -0.964 -15.484 1 97.38 65 SER B CA 1
ATOM 2320 C C . SER B 1 65 ? -0.551 -0.251 -15.148 1 97.38 65 SER B C 1
ATOM 2322 O O . SER B 1 65 ? 0.358 -0.184 -15.977 1 97.38 65 SER B O 1
ATOM 2324 N N . THR B 1 66 ? -0.454 0.352 -13.953 1 97.88 66 THR B N 1
ATOM 2325 C CA . THR B 1 66 ? 0.779 0.958 -13.461 1 97.88 66 THR B CA 1
ATOM 2326 C C . THR B 1 66 ? 1.289 0.22 -12.227 1 97.88 66 THR B C 1
ATOM 2328 O O . THR B 1 66 ? 0.521 -0.458 -11.539 1 97.88 66 THR B O 1
ATOM 2331 N N . THR B 1 67 ? 2.578 0.399 -11.984 1 98.06 67 THR B N 1
ATOM 2332 C CA . THR B 1 67 ? 3.152 -0.241 -10.805 1 98.06 67 THR B CA 1
ATOM 2333 C C . THR B 1 67 ? 2.412 0.187 -9.539 1 98.06 67 THR B C 1
ATOM 2335 O O . THR B 1 67 ? 2.117 -0.642 -8.68 1 98.06 67 THR B O 1
ATOM 2338 N N . GLU B 1 68 ? 2.02 1.43 -9.406 1 98.12 68 GLU B N 1
ATOM 2339 C CA . GLU B 1 68 ? 1.313 1.937 -8.234 1 98.12 68 GLU B CA 1
ATOM 2340 C C . GLU B 1 68 ? -0.057 1.282 -8.086 1 98.12 68 GLU B C 1
ATOM 2342 O O . GLU B 1 68 ? -0.435 0.857 -6.992 1 98.12 68 GLU B O 1
ATOM 2347 N N . SER B 1 69 ? -0.786 1.217 -9.242 1 98.38 69 SER B N 1
ATOM 2348 C CA . SER B 1 69 ? -2.111 0.612 -9.156 1 98.38 69 SER B CA 1
ATOM 2349 C C . SER B 1 69 ? -2.02 -0.881 -8.859 1 98.38 69 SER B C 1
ATOM 2351 O O . SER B 1 69 ? -2.885 -1.438 -8.18 1 98.38 69 SER B O 1
ATOM 2353 N N . CYS B 1 70 ? -0.93 -1.531 -9.312 1 98.81 70 CYS B N 1
ATOM 2354 C CA . CYS B 1 70 ? -0.76 -2.955 -9.047 1 98.81 70 CYS B CA 1
ATOM 2355 C C . CYS B 1 70 ? -0.381 -3.197 -7.594 1 98.81 70 CYS B C 1
ATOM 2357 O O . CYS B 1 70 ? -0.805 -4.188 -6.992 1 98.81 70 CYS B O 1
ATOM 2359 N N . ILE B 1 71 ? 0.424 -2.285 -7.035 1 98.81 71 ILE B N 1
ATOM 2360 C CA . ILE B 1 71 ? 0.744 -2.367 -5.613 1 98.81 71 ILE B CA 1
ATOM 2361 C C . ILE B 1 71 ? -0.54 -2.287 -4.793 1 98.81 71 ILE B C 1
ATOM 2363 O O . ILE B 1 71 ? -0.745 -3.084 -3.871 1 98.81 71 ILE B O 1
ATOM 2367 N N . VAL B 1 72 ? -1.399 -1.396 -5.176 1 98.75 72 VAL B N 1
ATOM 2368 C CA . VAL B 1 72 ? -2.645 -1.229 -4.43 1 98.75 72 VAL B CA 1
ATOM 2369 C C . VAL B 1 72 ? -3.508 -2.48 -4.582 1 98.75 72 VAL B C 1
ATOM 2371 O O . VAL B 1 72 ? -4.156 -2.914 -3.629 1 98.75 72 VAL B O 1
ATOM 2374 N N . ARG B 1 73 ? -3.52 -3.1 -5.762 1 98.75 73 ARG B N 1
ATOM 2375 C CA . ARG B 1 73 ? -4.277 -4.332 -5.953 1 98.75 73 ARG B CA 1
ATOM 2376 C C . ARG B 1 73 ? -3.713 -5.461 -5.09 1 98.75 73 ARG B C 1
ATOM 2378 O O . ARG B 1 73 ? -4.465 -6.273 -4.555 1 98.75 73 ARG B O 1
ATOM 2385 N N . MET B 1 74 ? -2.383 -5.512 -4.969 1 98.88 74 MET B N 1
ATOM 2386 C CA . MET B 1 74 ? -1.763 -6.512 -4.105 1 98.88 74 MET B CA 1
ATOM 2387 C C . MET B 1 74 ? -2.188 -6.316 -2.654 1 98.88 74 MET B C 1
ATOM 2389 O O . MET B 1 74 ? -2.516 -7.285 -1.965 1 98.88 74 MET B O 1
ATOM 2393 N N . LEU B 1 75 ? -2.164 -5.086 -2.232 1 98.81 75 LEU B N 1
ATOM 2394 C CA . LEU B 1 75 ? -2.557 -4.777 -0.862 1 98.81 75 LEU B CA 1
ATOM 2395 C C . LEU B 1 75 ? -4.02 -5.141 -0.62 1 98.81 75 LEU B C 1
ATOM 2397 O O . LEU B 1 75 ? -4.355 -5.719 0.416 1 98.81 75 LEU B O 1
ATOM 2401 N N . GLU B 1 76 ? -4.867 -4.75 -1.56 1 98.38 76 GLU B N 1
ATOM 2402 C CA . GLU B 1 76 ? -6.277 -5.109 -1.479 1 98.38 76 GLU B CA 1
ATOM 2403 C C . GLU B 1 76 ? -6.461 -6.621 -1.39 1 98.38 76 GLU B C 1
ATOM 2405 O O . GLU B 1 76 ? -7.23 -7.109 -0.557 1 98.38 76 GLU B O 1
ATOM 2410 N N . LEU B 1 77 ? -5.746 -7.32 -2.199 1 98.25 77 LEU B N 1
ATOM 2411 C CA . LEU B 1 77 ? -5.824 -8.773 -2.25 1 98.25 77 LEU B CA 1
ATOM 2412 C C . LEU B 1 77 ? -5.355 -9.391 -0.937 1 98.25 77 LEU B C 1
ATOM 2414 O O . LEU B 1 77 ? -6.012 -10.289 -0.397 1 98.25 77 LEU B O 1
ATOM 2418 N N . GLN B 1 78 ? -4.227 -8.969 -0.455 1 98.38 78 GLN B N 1
ATOM 2419 C CA . GLN B 1 78 ? -3.717 -9.484 0.811 1 98.38 78 GLN B CA 1
ATOM 2420 C C . GLN B 1 78 ? -4.711 -9.242 1.944 1 98.38 78 GLN B C 1
ATOM 2422 O O . GLN B 1 78 ? -4.965 -10.133 2.758 1 98.38 78 GLN B O 1
ATOM 2427 N N . ARG B 1 79 ? -5.254 -8.078 1.992 1 97.69 79 ARG B N 1
ATOM 2428 C CA . ARG B 1 79 ? -6.215 -7.742 3.041 1 97.69 79 ARG B CA 1
ATOM 2429 C C . ARG B 1 79 ? -7.445 -8.641 2.961 1 97.69 79 ARG B C 1
ATOM 2431 O O . ARG B 1 79 ? -7.91 -9.156 3.98 1 97.69 79 ARG B O 1
ATOM 2438 N N . LEU B 1 80 ? -7.965 -8.773 1.756 1 96.62 80 LEU B N 1
ATOM 2439 C CA . LEU B 1 80 ? -9.117 -9.648 1.564 1 96.62 80 LEU B CA 1
ATOM 2440 C C . LEU B 1 80 ? -8.812 -11.062 2.059 1 96.62 80 LEU B C 1
ATOM 2442 O O . LEU B 1 80 ? -9.625 -11.672 2.758 1 96.62 80 LEU B O 1
ATOM 2446 N N . HIS B 1 81 ? -7.625 -11.562 1.784 1 96 81 HIS B N 1
ATOM 2447 C CA . HIS B 1 81 ? -7.246 -12.93 2.146 1 96 81 HIS B CA 1
ATOM 2448 C C . HIS B 1 81 ? -7.016 -13.055 3.648 1 96 81 HIS B C 1
ATOM 2450 O O . HIS B 1 81 ? -7.379 -14.062 4.254 1 96 81 HIS B O 1
ATOM 2456 N N . GLN B 1 82 ? -6.469 -12.039 4.266 1 96.12 82 GLN B N 1
ATOM 2457 C CA . GLN B 1 82 ? -6.184 -12.094 5.695 1 96.12 82 GLN B CA 1
ATOM 2458 C C . GLN B 1 82 ? -7.43 -11.781 6.52 1 96.12 82 GLN B C 1
ATOM 2460 O O . GLN B 1 82 ? -7.734 -12.484 7.484 1 96.12 82 GLN B O 1
ATOM 2465 N N . ARG B 1 83 ? -8.188 -10.789 6.133 1 94.56 83 ARG B N 1
ATOM 2466 C CA . ARG B 1 83 ? -9.266 -10.297 6.984 1 94.56 83 ARG B CA 1
ATOM 2467 C C . ARG B 1 83 ? -10.586 -10.969 6.633 1 94.56 83 ARG B C 1
ATOM 2469 O O . ARG B 1 83 ? -11.375 -11.305 7.523 1 94.56 83 ARG B O 1
ATOM 2476 N N . ASP B 1 84 ? -10.836 -11.172 5.371 1 91.94 84 ASP B N 1
ATOM 2477 C CA . ASP B 1 84 ? -12.117 -11.727 4.965 1 91.94 84 ASP B CA 1
ATOM 2478 C C . ASP B 1 84 ? -12.07 -13.25 4.926 1 91.94 84 ASP B C 1
ATOM 2480 O O . ASP B 1 84 ? -13.008 -13.914 5.375 1 91.94 84 ASP B O 1
ATOM 2484 N N . ARG B 1 85 ? -10.953 -13.766 4.449 1 91.31 85 ARG B N 1
ATOM 2485 C CA . ARG B 1 85 ? -10.836 -15.211 4.32 1 91.31 85 ARG B CA 1
ATOM 2486 C C . ARG B 1 85 ? -10.094 -15.805 5.512 1 91.31 85 ARG B C 1
ATOM 2488 O O . ARG B 1 85 ? -9.992 -17.031 5.641 1 91.31 85 ARG B O 1
ATOM 2495 N N . HIS B 1 86 ? -9.477 -14.977 6.309 1 93.5 86 HIS B N 1
ATOM 2496 C CA . HIS B 1 86 ? -8.781 -15.359 7.535 1 93.5 86 HIS B CA 1
ATOM 2497 C C . HIS B 1 86 ? -7.605 -16.281 7.234 1 93.5 86 HIS B C 1
ATOM 2499 O O . HIS B 1 86 ? -7.301 -17.188 8.023 1 93.5 86 HIS B O 1
ATOM 2505 N N . TRP B 1 87 ? -7.062 -16.156 6.078 1 94.62 87 TRP B N 1
ATOM 2506 C CA . TRP B 1 87 ? -5.797 -16.812 5.781 1 94.62 87 TRP B CA 1
ATOM 2507 C C . TRP B 1 87 ? -4.633 -16.094 6.449 1 94.62 87 TRP B C 1
ATOM 2509 O O . TRP B 1 87 ? -4.738 -14.906 6.781 1 94.62 87 TRP B O 1
ATOM 2519 N N . PHE B 1 88 ? -3.58 -16.766 6.715 1 96.44 88 PHE B N 1
ATOM 2520 C CA . PHE B 1 88 ? -2.449 -16.172 7.414 1 96.44 88 PHE B CA 1
ATOM 2521 C C . PHE B 1 88 ? -1.779 -15.109 6.555 1 96.44 88 PHE B C 1
ATOM 2523 O O . PHE B 1 88 ? -1.099 -14.227 7.07 1 96.44 88 PHE B O 1
ATOM 2530 N N . ASP B 1 89 ? -1.981 -15.242 5.238 1 97.5 89 ASP B N 1
ATOM 2531 C CA . ASP B 1 89 ? -1.428 -14.273 4.297 1 97.5 89 ASP B CA 1
ATOM 2532 C C . ASP B 1 89 ? -2.102 -14.391 2.932 1 97.5 89 ASP B C 1
ATOM 2534 O O . ASP B 1 89 ? -3.092 -15.109 2.779 1 97.5 89 ASP B O 1
ATOM 2538 N N . ILE B 1 90 ? -1.608 -13.602 1.93 1 97.94 90 ILE B N 1
ATOM 2539 C CA . ILE B 1 90 ? -2.051 -13.758 0.548 1 97.94 90 ILE B CA 1
ATOM 2540 C C . ILE B 1 90 ? -1.948 -15.227 0.14 1 97.94 90 ILE B C 1
ATOM 2542 O O . ILE B 1 90 ? -0.981 -15.906 0.489 1 97.94 90 ILE B O 1
ATOM 2546 N N . GLY B 1 91 ? -2.916 -15.695 -0.566 1 97.06 91 GLY B N 1
ATOM 2547 C CA . GLY B 1 91 ? -3.057 -17.125 -0.797 1 97.06 91 GLY B CA 1
ATOM 2548 C C . GLY B 1 91 ? -2.244 -17.625 -1.978 1 97.06 91 GLY B C 1
ATOM 2549 O O . GLY B 1 91 ? -2.061 -18.828 -2.148 1 97.06 91 GLY B O 1
ATOM 2550 N N . PHE B 1 92 ? -1.679 -16.719 -2.764 1 97.94 92 PHE B N 1
ATOM 2551 C CA . PHE B 1 92 ? -0.953 -17.094 -3.973 1 97.94 92 PHE B CA 1
ATOM 2552 C C . PHE B 1 92 ? 0.552 -17.031 -3.738 1 97.94 92 PHE B C 1
ATOM 2554 O O . PHE B 1 92 ? 1.025 -16.266 -2.896 1 97.94 92 PHE B O 1
ATOM 2561 N N . ASN B 1 93 ? 1.238 -17.797 -4.43 1 98.75 93 ASN B N 1
ATOM 2562 C CA . ASN B 1 93 ? 2.693 -17.703 -4.41 1 98.75 93 ASN B CA 1
ATOM 2563 C C . ASN B 1 93 ? 3.184 -16.453 -5.141 1 98.75 93 ASN B C 1
ATOM 2565 O O . ASN B 1 93 ? 4.105 -15.789 -4.68 1 98.75 93 ASN B O 1
ATOM 2569 N N . PHE B 1 94 ? 2.543 -16.25 -6.262 1 98.88 94 PHE B N 1
ATOM 2570 C CA . PHE B 1 94 ? 2.904 -15.094 -7.074 1 98.88 94 PHE B CA 1
ATOM 2571 C C . PHE B 1 94 ? 1.67 -14.477 -7.719 1 98.88 94 PHE B C 1
ATOM 2573 O O . PHE B 1 94 ? 0.653 -15.148 -7.898 1 98.88 94 PHE B O 1
ATOM 2580 N N . ALA B 1 95 ? 1.774 -13.195 -8.039 1 98.88 95 ALA B N 1
ATOM 2581 C CA . ALA B 1 95 ? 0.777 -12.492 -8.844 1 98.88 95 ALA B CA 1
ATOM 2582 C C . ALA B 1 95 ? 1.429 -11.766 -10.016 1 98.88 95 ALA B C 1
ATOM 2584 O O . ALA B 1 95 ? 2.557 -11.281 -9.906 1 98.88 95 ALA B O 1
ATOM 2585 N N . ILE B 1 96 ? 0.715 -11.742 -11.062 1 98.81 96 ILE B N 1
ATOM 2586 C CA . ILE B 1 96 ? 1.178 -11.055 -12.266 1 98.81 96 ILE B CA 1
ATOM 2587 C C . ILE B 1 96 ? 0.337 -9.797 -12.492 1 98.81 96 ILE B C 1
ATOM 2589 O O . ILE B 1 96 ? -0.874 -9.883 -12.711 1 98.81 96 ILE B O 1
ATOM 2593 N N . GLY B 1 97 ? 1.023 -8.656 -12.508 1 98.62 97 GLY B N 1
ATOM 2594 C CA . GLY B 1 97 ? 0.336 -7.387 -12.695 1 98.62 97 GLY B CA 1
ATOM 2595 C C . GLY B 1 97 ? 0.185 -6.996 -14.156 1 98.62 97 GLY B C 1
ATOM 2596 O O . GLY B 1 97 ? 0.953 -7.453 -15.008 1 98.62 97 GLY B O 1
ATOM 2597 N N . GLY B 1 98 ? -0.815 -6.082 -14.383 1 98.31 98 GLY B N 1
ATOM 2598 C CA . GLY B 1 98 ? -0.988 -5.539 -15.719 1 98.31 98 GLY B CA 1
ATOM 2599 C C . GLY B 1 98 ? 0.182 -4.684 -16.172 1 98.31 98 GLY B C 1
ATOM 2600 O O . GLY B 1 98 ? 0.311 -4.379 -17.359 1 98.31 98 GLY B O 1
ATOM 2601 N N . ASP B 1 99 ? 0.997 -4.332 -15.281 1 98.06 99 ASP B N 1
ATOM 2602 C CA . ASP B 1 99 ? 2.221 -3.605 -15.609 1 98.06 99 ASP B CA 1
ATOM 2603 C C . ASP B 1 99 ? 3.305 -4.559 -16.109 1 98.06 99 ASP B C 1
ATOM 2605 O O . ASP B 1 99 ? 4.434 -4.141 -16.375 1 98.06 99 ASP B O 1
ATOM 2609 N N . GLY B 1 100 ? 2.982 -5.871 -16.125 1 97.81 100 GLY B N 1
ATOM 2610 C CA . GLY B 1 100 ? 3.902 -6.863 -16.656 1 97.81 100 GLY B CA 1
ATOM 2611 C C . GLY B 1 100 ? 4.848 -7.422 -15.602 1 97.81 100 GLY B C 1
ATOM 2612 O O . GLY B 1 100 ? 5.699 -8.258 -15.914 1 97.81 100 GLY B O 1
ATOM 2613 N N . SER B 1 101 ? 4.699 -7.051 -14.344 1 98.44 101 SER B N 1
ATOM 2614 C CA . SER B 1 101 ? 5.633 -7.457 -13.297 1 98.44 101 SER B CA 1
ATOM 2615 C C . SER B 1 101 ? 5.117 -8.672 -12.539 1 98.44 101 SER B C 1
ATOM 2617 O O . SER B 1 101 ? 3.916 -8.961 -12.555 1 98.44 101 SER B O 1
ATOM 2619 N N . VAL B 1 102 ? 6.066 -9.414 -11.938 1 98.88 102 VAL B N 1
ATOM 2620 C CA . VAL B 1 102 ? 5.742 -10.484 -11 1 98.88 102 VAL B CA 1
ATOM 2621 C C . VAL B 1 102 ? 5.801 -9.953 -9.57 1 98.88 102 VAL B C 1
ATOM 2623 O O . VAL B 1 102 ? 6.805 -9.367 -9.164 1 98.88 102 VAL B O 1
ATOM 2626 N N . TYR B 1 103 ? 4.746 -10.109 -8.844 1 98.94 103 TYR B N 1
ATOM 2627 C CA . TYR B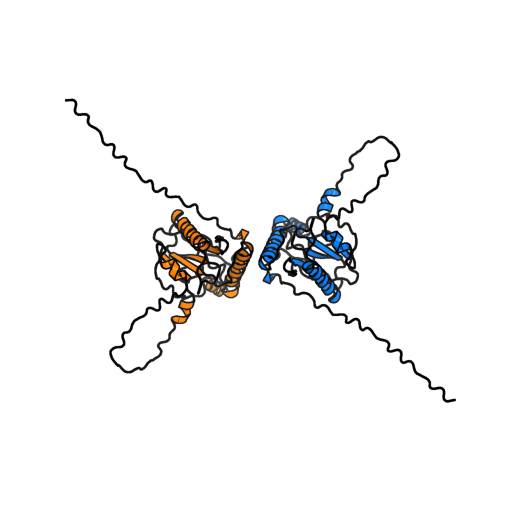 1 103 ? 4.711 -9.75 -7.426 1 98.94 103 TYR B CA 1
ATOM 2628 C C . TYR B 1 103 ? 4.789 -11 -6.551 1 98.94 103 TYR B C 1
ATOM 2630 O O . TYR B 1 103 ? 4.035 -11.953 -6.75 1 98.94 103 TYR B O 1
ATOM 2638 N N . GLU B 1 104 ? 5.672 -10.938 -5.625 1 98.94 104 GLU B N 1
ATOM 2639 C CA . GLU B 1 104 ? 5.855 -12.07 -4.719 1 98.94 104 GLU B CA 1
ATOM 2640 C C . GLU B 1 104 ? 4.762 -12.109 -3.656 1 98.94 104 GLU B C 1
ATOM 2642 O O . GLU B 1 104 ? 4.562 -11.141 -2.928 1 98.94 104 GLU B O 1
ATOM 2647 N N . GLY B 1 105 ? 4.023 -13.164 -3.654 1 98.75 105 GLY B N 1
ATOM 2648 C CA . GLY B 1 105 ? 3.168 -13.477 -2.521 1 98.75 105 GLY B CA 1
ATOM 2649 C C . GLY B 1 105 ? 3.859 -14.328 -1.47 1 98.75 105 GLY B C 1
ATOM 2650 O O . GLY B 1 105 ? 4.727 -13.836 -0.745 1 98.75 105 GLY B O 1
ATOM 2651 N N . ARG B 1 106 ? 3.484 -15.648 -1.533 1 98.5 106 ARG B N 1
ATOM 2652 C CA . ARG B 1 106 ? 4.109 -16.562 -0.591 1 98.5 106 ARG B CA 1
ATOM 2653 C C . ARG B 1 106 ? 5.441 -17.078 -1.131 1 98.5 106 ARG B C 1
ATOM 2655 O O . ARG B 1 106 ? 6.195 -17.734 -0.411 1 98.5 106 ARG B O 1
ATOM 2662 N N . GLY B 1 107 ? 5.766 -16.797 -2.355 1 98.5 107 GLY B N 1
ATOM 2663 C CA . GLY B 1 107 ? 7.066 -17.094 -2.934 1 98.5 107 GLY B CA 1
ATOM 2664 C C . GLY B 1 107 ? 7.234 -18.562 -3.293 1 98.5 107 GLY B C 1
ATOM 2665 O O . GLY B 1 107 ? 6.246 -19.297 -3.428 1 98.5 107 GLY B O 1
ATOM 2666 N N . TRP B 1 108 ? 8.453 -18.953 -3.512 1 98.44 108 TRP B N 1
ATOM 2667 C CA . TRP B 1 108 ? 8.773 -20.266 -4.062 1 98.44 108 TRP B CA 1
ATOM 2668 C C . TRP B 1 108 ? 8.703 -21.328 -2.982 1 98.44 108 TRP B C 1
ATOM 2670 O O . TRP B 1 108 ? 8.523 -22.516 -3.283 1 98.44 108 TRP B O 1
ATOM 2680 N N . ASN B 1 109 ? 8.867 -20.891 -1.714 1 97.75 109 ASN B N 1
ATOM 2681 C CA . ASN B 1 109 ? 9.227 -21.906 -0.732 1 97.75 109 ASN B CA 1
ATOM 2682 C C . ASN B 1 109 ? 8.094 -22.156 0.255 1 97.75 109 ASN B C 1
ATOM 2684 O O . ASN B 1 109 ? 8.172 -23.078 1.075 1 97.75 109 ASN B O 1
ATOM 2688 N N . GLN B 1 110 ? 7.074 -21.344 0.199 1 97.75 110 GLN B N 1
ATOM 2689 C CA . GLN B 1 110 ? 5.953 -21.484 1.121 1 97.75 110 GLN B CA 1
ATOM 2690 C C . GLN B 1 110 ? 4.699 -21.969 0.394 1 97.75 110 GLN B C 1
ATOM 2692 O O . GLN B 1 110 ? 4.438 -21.562 -0.74 1 97.75 110 GLN B O 1
ATOM 2697 N N . LYS B 1 111 ? 3.92 -22.75 1.068 1 97.25 111 LYS B N 1
ATOM 2698 C CA . LYS B 1 111 ? 2.693 -23.297 0.498 1 97.25 111 LYS B CA 1
ATOM 2699 C C . LYS B 1 111 ? 1.615 -22.219 0.377 1 97.25 111 LYS B C 1
ATOM 2701 O O . LYS B 1 111 ? 1.46 -21.391 1.271 1 97.25 111 LYS B O 1
ATOM 2706 N N . PRO B 1 112 ? 0.888 -22.281 -0.716 1 96.81 112 PRO B N 1
ATOM 2707 C CA . PRO B 1 112 ? -0.235 -21.359 -0.873 1 96.81 112 PRO B CA 1
ATOM 2708 C C . PRO B 1 112 ? -1.448 -21.75 -0.033 1 96.81 112 PRO B C 1
ATOM 2710 O O . PRO B 1 112 ? -1.382 -22.719 0.741 1 96.81 112 PRO B O 1
ATOM 2713 N N . ALA B 1 113 ? -2.506 -20.984 -0.093 1 93.38 113 ALA B N 1
ATOM 2714 C CA . ALA B 1 113 ? -3.758 -21.281 0.601 1 93.38 113 ALA B CA 1
ATOM 2715 C C . ALA B 1 113 ? -4.945 -21.188 -0.35 1 93.38 113 ALA B C 1
ATOM 2717 O O . ALA B 1 113 ? -6.102 -21.219 0.085 1 93.38 113 ALA B O 1
ATOM 2718 N N . ALA B 1 114 ? -4.746 -21.172 -1.543 1 87.56 114 ALA B N 1
ATOM 2719 C CA . ALA B 1 114 ? -5.766 -20.766 -2.504 1 87.56 114 ALA B CA 1
ATOM 2720 C C . ALA B 1 114 ? -6.645 -21.938 -2.91 1 87.56 114 ALA B C 1
ATOM 2722 O O . ALA B 1 114 ? -7.801 -21.766 -3.301 1 87.56 114 ALA B O 1
ATOM 2723 N N . VAL B 1 115 ? -6.082 -23.125 -2.922 1 87.75 115 VAL B N 1
ATOM 2724 C CA . VAL B 1 115 ? -6.844 -24.297 -3.35 1 87.75 115 VAL B CA 1
ATOM 2725 C C . VAL B 1 115 ? -6.684 -25.422 -2.328 1 87.75 115 VAL B C 1
ATOM 2727 O O . VAL B 1 115 ? -5.676 -26.125 -2.33 1 87.75 115 VAL B O 1
ATOM 2730 N N . LYS B 1 116 ? -7.719 -25.672 -1.712 1 82.56 116 LYS B N 1
ATOM 2731 C CA . LYS B 1 116 ? -7.707 -26.688 -0.669 1 82.56 116 LYS B CA 1
ATOM 2732 C C . LYS B 1 116 ? -7.309 -28.047 -1.237 1 82.56 116 LYS B C 1
ATOM 2734 O O . LYS B 1 116 ? -7.738 -28.422 -2.33 1 82.56 116 LYS B O 1
ATOM 2739 N N . ASN B 1 117 ? -6.508 -28.828 -0.566 1 84.94 117 ASN B N 1
ATOM 2740 C CA . ASN B 1 117 ? -6.074 -30.203 -0.869 1 84.94 117 ASN B CA 1
ATOM 2741 C C . ASN B 1 117 ? -4.938 -30.203 -1.891 1 84.94 117 ASN B C 1
ATOM 2743 O O . ASN B 1 117 ? -4.316 -31.25 -2.121 1 84.94 117 ASN B O 1
ATOM 2747 N N . TYR B 1 118 ? -4.742 -29.062 -2.451 1 90.5 118 TYR B N 1
ATOM 2748 C CA . TYR B 1 118 ? -3.699 -29.047 -3.469 1 90.5 118 TYR B CA 1
ATOM 2749 C C . TYR B 1 118 ? -2.57 -28.094 -3.078 1 90.5 118 TYR B C 1
ATOM 2751 O O . TYR B 1 118 ? -1.543 -28.031 -3.758 1 90.5 118 TYR B O 1
ATOM 2759 N N . ASN B 1 119 ? -2.709 -27.469 -2.008 1 92.12 119 ASN B N 1
ATOM 2760 C CA . ASN B 1 119 ? -1.734 -26.469 -1.576 1 92.12 119 ASN B CA 1
ATOM 2761 C C . ASN B 1 119 ? -0.384 -27.109 -1.262 1 92.12 119 ASN B C 1
ATOM 2763 O O . ASN B 1 119 ? 0.66 -26.469 -1.423 1 92.12 119 ASN B O 1
ATOM 2767 N N . ASN B 1 120 ? -0.365 -28.328 -0.94 1 93.5 120 ASN B N 1
ATOM 2768 C CA . ASN B 1 120 ? 0.87 -28.984 -0.54 1 93.5 120 ASN B CA 1
ATOM 2769 C C . ASN B 1 120 ? 1.696 -29.406 -1.751 1 93.5 120 ASN B C 1
ATOM 2771 O O . ASN B 1 120 ? 2.854 -29.812 -1.609 1 93.5 120 ASN B O 1
ATOM 2775 N N . LYS B 1 121 ? 1.173 -29.234 -2.941 1 95.69 121 LYS B N 1
ATOM 2776 C CA . LYS B 1 121 ? 1.889 -29.734 -4.117 1 95.69 121 LYS B CA 1
ATOM 2777 C C . LYS B 1 121 ? 1.719 -28.781 -5.297 1 95.69 121 LYS B C 1
ATOM 2779 O O . LYS B 1 121 ? 1.789 -29.203 -6.453 1 95.69 121 LYS B O 1
ATOM 2784 N N . SER B 1 122 ? 1.38 -27.5 -4.961 1 96.5 122 SER B N 1
ATOM 2785 C CA . SER B 1 122 ? 1.145 -26.594 -6.082 1 96.5 122 SER B CA 1
ATOM 2786 C C . SER B 1 122 ? 1.786 -25.234 -5.836 1 96.5 122 SER B C 1
ATOM 2788 O O . SER B 1 122 ? 1.945 -24.812 -4.688 1 96.5 122 SER B O 1
ATOM 2790 N N . ILE B 1 123 ? 2.195 -24.625 -6.941 1 98.19 123 ILE B N 1
ATOM 2791 C CA . ILE B 1 123 ? 2.459 -23.188 -7.012 1 98.19 123 ILE B CA 1
ATOM 2792 C C . ILE B 1 123 ? 1.245 -22.469 -7.59 1 98.19 123 ILE B C 1
ATOM 2794 O O . ILE B 1 123 ? 0.76 -22.828 -8.664 1 98.19 123 ILE B O 1
ATOM 2798 N N . ASN B 1 124 ? 0.699 -21.531 -6.867 1 97.44 124 ASN B N 1
ATOM 2799 C CA . ASN B 1 124 ? -0.47 -20.766 -7.309 1 97.44 124 ASN B CA 1
ATOM 2800 C C . ASN B 1 124 ? -0.085 -19.391 -7.812 1 97.44 124 ASN B C 1
ATOM 2802 O O . ASN B 1 124 ? 0.543 -18.609 -7.09 1 97.44 124 ASN B O 1
ATOM 2806 N N . ILE B 1 125 ? -0.43 -19.078 -9.047 1 98.06 125 ILE B N 1
ATOM 2807 C CA . ILE B 1 125 ? -0.131 -17.812 -9.695 1 98.06 125 ILE B CA 1
ATOM 2808 C C . ILE B 1 125 ? -1.432 -17.125 -10.094 1 98.06 125 ILE B C 1
ATOM 2810 O O . ILE B 1 125 ? -2.275 -17.703 -10.773 1 98.06 125 ILE B O 1
ATOM 2814 N N . ALA B 1 126 ? -1.606 -15.898 -9.703 1 97.31 126 ALA B N 1
ATOM 2815 C CA . ALA B 1 126 ? -2.83 -15.164 -10.023 1 97.31 126 ALA B CA 1
ATOM 2816 C C . ALA B 1 126 ? -2.535 -13.984 -10.945 1 97.31 126 ALA B C 1
ATOM 2818 O O . ALA B 1 126 ? -1.615 -13.203 -10.688 1 97.31 126 ALA B O 1
ATOM 2819 N N . PHE B 1 127 ? -3.305 -13.922 -11.977 1 97.12 127 PHE B N 1
ATOM 2820 C CA . PHE B 1 127 ? -3.326 -12.68 -12.742 1 97.12 127 PHE B CA 1
ATOM 2821 C C . PHE B 1 127 ? -4.152 -11.617 -12.023 1 97.12 127 PHE B C 1
ATOM 2823 O O . PHE B 1 127 ? -5.289 -11.875 -11.625 1 97.12 127 PHE B O 1
ATOM 2830 N N . LEU B 1 128 ? -3.58 -10.453 -11.836 1 98.19 128 LEU B N 1
ATOM 2831 C CA . LEU B 1 128 ? -4.328 -9.359 -11.227 1 98.19 128 LEU B CA 1
ATOM 2832 C C . LEU B 1 128 ? -5.34 -8.781 -12.211 1 98.19 128 LEU B C 1
ATOM 2834 O O . LEU B 1 128 ? -4.957 -8.234 -13.25 1 98.19 128 LEU B O 1
ATOM 2838 N N . GLY B 1 129 ? -6.566 -8.914 -11.883 1 96.25 129 GLY B N 1
ATOM 2839 C CA . GLY B 1 129 ? -7.668 -8.531 -12.758 1 96.25 129 GLY B CA 1
ATOM 2840 C C . GLY B 1 129 ? -8.797 -9.547 -12.773 1 96.25 129 GLY B C 1
ATOM 2841 O O . GLY B 1 129 ? -8.695 -10.609 -12.148 1 96.25 129 GLY B O 1
ATOM 2842 N N . ASP B 1 130 ? -9.906 -9.188 -13.438 1 92.94 130 ASP B N 1
ATOM 2843 C CA . ASP B 1 130 ? -11.008 -10.102 -13.703 1 92.94 130 ASP B CA 1
ATOM 2844 C C . ASP B 1 130 ? -11 -10.57 -15.156 1 92.94 130 ASP B C 1
ATOM 2846 O O . ASP B 1 130 ? -11.297 -9.797 -16.062 1 92.94 130 ASP B O 1
ATOM 2850 N N . PHE B 1 131 ? -10.734 -11.797 -15.305 1 91.69 131 PHE B N 1
ATOM 2851 C CA . PHE B 1 131 ? -10.57 -12.336 -16.641 1 91.69 131 PHE B CA 1
ATOM 2852 C C . PHE B 1 131 ? -11.617 -13.398 -16.938 1 91.69 131 PHE B C 1
ATOM 2854 O O . PHE B 1 131 ? -11.336 -14.383 -17.625 1 91.69 131 PHE B O 1
ATOM 2861 N N . SER B 1 132 ? -12.742 -13.195 -16.359 1 84.56 132 SER B N 1
ATOM 2862 C CA . SER B 1 132 ? -13.891 -14.047 -16.656 1 84.56 132 SER B CA 1
ATOM 2863 C C . SER B 1 132 ? -14.359 -13.883 -18.094 1 84.56 132 SER B C 1
ATOM 2865 O O . SER B 1 132 ? -14.766 -14.852 -18.734 1 84.56 132 SER B O 1
ATOM 2867 N N . SER B 1 133 ? -14.242 -12.648 -18.594 1 87.06 133 SER B N 1
ATOM 2868 C CA . SER B 1 133 ? -14.719 -12.359 -19.953 1 87.06 133 SER B CA 1
ATOM 2869 C C . SER B 1 133 ? -13.625 -11.695 -20.797 1 87.06 133 SER B C 1
ATOM 2871 O O . SER B 1 133 ? -13.914 -11.117 -21.844 1 87.06 133 SER B O 1
ATOM 2873 N N . SER B 1 134 ? -12.484 -11.656 -20.281 1 89.38 134 SER B N 1
ATOM 2874 C CA . SER B 1 134 ? -11.32 -11.141 -21 1 89.38 134 SER B CA 1
ATOM 2875 C C . SER B 1 134 ? -10.078 -11.984 -20.719 1 89.38 134 SER B C 1
ATOM 2877 O O . SER B 1 134 ? -10.117 -12.898 -19.891 1 89.38 134 SER B O 1
ATOM 2879 N N . VAL B 1 135 ? -9.109 -11.68 -21.516 1 90.06 135 VAL B N 1
ATOM 2880 C CA . VAL B 1 135 ? -7.855 -12.414 -21.375 1 90.06 135 VAL B CA 1
ATOM 2881 C C . VAL B 1 135 ? -6.75 -11.461 -20.922 1 90.06 135 VAL B C 1
ATOM 2883 O O . VAL B 1 135 ? -6.727 -10.297 -21.328 1 90.06 135 VAL B O 1
ATOM 2886 N N . PRO B 1 136 ? -5.852 -11.961 -20.109 1 94.69 136 PRO B N 1
ATOM 2887 C CA . PRO B 1 136 ? -4.711 -11.117 -19.766 1 94.69 136 PRO B CA 1
ATOM 2888 C C . PRO B 1 136 ? -3.926 -10.648 -20.984 1 94.69 136 PRO B C 1
ATOM 2890 O O . PRO B 1 136 ? -3.998 -11.273 -22.047 1 94.69 136 PRO B O 1
ATOM 2893 N N . SER B 1 137 ? -3.275 -9.508 -20.875 1 95.69 137 SER B N 1
ATOM 2894 C CA . SER B 1 137 ? -2.453 -9.008 -21.969 1 95.69 137 SER B CA 1
ATOM 2895 C C . SER B 1 137 ? -1.369 -10.016 -22.344 1 95.69 137 SER B C 1
ATOM 2897 O O . SER B 1 137 ? -1.021 -10.891 -21.547 1 95.69 137 SER B O 1
ATOM 2899 N N . ALA B 1 138 ? -0.852 -9.906 -23.562 1 94.44 138 ALA B N 1
ATOM 2900 C CA . ALA B 1 138 ? 0.234 -10.766 -24.016 1 94.44 138 ALA B CA 1
ATOM 2901 C C . ALA B 1 138 ? 1.438 -10.68 -23.078 1 94.44 138 ALA B C 1
ATOM 2903 O O . ALA B 1 138 ? 2.119 -11.68 -22.844 1 94.44 138 ALA B O 1
ATOM 2904 N N . GLU B 1 139 ? 1.657 -9.477 -22.594 1 96.56 139 GLU B N 1
ATOM 2905 C CA . GLU B 1 139 ? 2.781 -9.281 -21.688 1 96.56 139 GLU B CA 1
ATOM 2906 C C . GLU B 1 139 ? 2.578 -10.047 -20.391 1 96.56 139 GLU B C 1
ATOM 2908 O O . GLU B 1 139 ? 3.508 -10.68 -19.875 1 96.56 139 GLU B O 1
ATOM 2913 N N . MET B 1 140 ? 1.441 -9.969 -19.859 1 97.19 140 MET B N 1
ATOM 2914 C CA . MET B 1 140 ? 1.111 -10.711 -18.656 1 97.19 140 MET B CA 1
ATOM 2915 C C . MET B 1 140 ? 1.296 -12.211 -18.859 1 97.19 140 MET B C 1
ATOM 2917 O O . MET B 1 140 ? 1.891 -12.891 -18.016 1 97.19 140 MET B O 1
ATOM 2921 N N . LEU B 1 141 ? 0.802 -12.727 -19.969 1 95.5 141 LEU B N 1
ATOM 2922 C CA . LEU B 1 141 ? 0.884 -14.148 -20.281 1 95.5 141 LEU B CA 1
ATOM 2923 C C . LEU B 1 141 ? 2.336 -14.586 -20.453 1 95.5 141 LEU B C 1
ATOM 2925 O O . LEU B 1 141 ? 2.732 -15.641 -19.938 1 95.5 141 LEU B O 1
ATOM 2929 N N . LYS B 1 142 ? 3.059 -13.805 -21.141 1 94.5 142 LYS B N 1
ATOM 2930 C CA . LYS B 1 142 ? 4.477 -14.102 -21.312 1 94.5 142 LYS B CA 1
ATOM 2931 C C . LYS B 1 142 ? 5.199 -14.141 -19.969 1 94.5 142 LYS B C 1
ATOM 2933 O O . LYS B 1 142 ? 6.027 -15.023 -19.734 1 94.5 142 LYS B O 1
ATOM 2938 N N . THR B 1 143 ? 4.902 -13.141 -19.125 1 97.44 143 THR B N 1
ATOM 2939 C CA . THR B 1 143 ? 5.523 -13.078 -17.812 1 97.44 143 THR B CA 1
ATOM 2940 C C . THR B 1 143 ? 5.211 -14.336 -17 1 97.44 143 THR B C 1
ATOM 2942 O O . THR B 1 143 ? 6.094 -14.891 -16.359 1 97.44 143 THR B O 1
ATOM 2945 N N . ALA B 1 144 ? 4.012 -14.797 -17.078 1 96.75 144 ALA B N 1
ATOM 2946 C CA . ALA B 1 144 ? 3.621 -16.016 -16.375 1 96.75 144 ALA B CA 1
ATOM 2947 C C . ALA B 1 144 ? 4.387 -17.234 -16.906 1 96.75 144 ALA B C 1
ATOM 2949 O O . ALA B 1 144 ? 4.895 -18.031 -16.125 1 96.75 144 ALA B O 1
ATOM 2950 N N . ARG B 1 145 ? 4.461 -17.344 -18.156 1 95.25 145 ARG B N 1
ATOM 2951 C CA . ARG B 1 145 ? 5.188 -18.469 -18.766 1 95.25 145 ARG B CA 1
ATOM 2952 C C . ARG B 1 145 ? 6.66 -18.438 -18.375 1 95.25 145 ARG B C 1
ATOM 2954 O O . ARG B 1 145 ? 7.234 -19.469 -18.031 1 95.25 145 ARG B O 1
ATOM 2961 N N . ASP B 1 146 ? 7.23 -17.234 -18.438 1 96.81 146 ASP B N 1
ATOM 2962 C CA . ASP B 1 146 ? 8.633 -17.094 -18.062 1 96.81 146 ASP B CA 1
ATOM 2963 C C . ASP B 1 146 ? 8.852 -17.469 -16.609 1 96.81 146 ASP B C 1
ATOM 2965 O O . ASP B 1 146 ? 9.867 -18.062 -16.25 1 96.81 146 ASP B O 1
ATOM 2969 N N . LEU B 1 147 ? 7.922 -17.078 -15.781 1 98.06 147 LEU B N 1
ATOM 2970 C CA . LEU B 1 147 ? 8.016 -17.391 -14.359 1 98.06 147 LEU B CA 1
ATOM 2971 C C . LEU B 1 147 ? 7.965 -18.906 -14.133 1 98.06 147 LEU B C 1
ATOM 2973 O O . LEU B 1 147 ? 8.758 -19.453 -13.367 1 98.06 147 LEU B O 1
ATOM 2977 N N . ILE B 1 148 ? 7.062 -19.594 -14.797 1 97.5 148 ILE B N 1
ATOM 2978 C CA . ILE B 1 148 ? 6.926 -21.047 -14.68 1 97.5 148 ILE B CA 1
ATOM 2979 C C . ILE B 1 148 ? 8.203 -21.734 -15.172 1 97.5 148 ILE B C 1
ATOM 2981 O O . ILE B 1 148 ? 8.734 -22.609 -14.508 1 97.5 148 ILE B O 1
ATOM 2985 N N . ASP B 1 149 ? 8.695 -21.266 -16.312 1 96.12 149 ASP B N 1
ATOM 2986 C CA . ASP B 1 149 ? 9.93 -21.828 -16.859 1 96.12 149 ASP B CA 1
ATOM 2987 C C . ASP B 1 149 ? 11.086 -21.656 -15.875 1 96.12 149 ASP B C 1
ATOM 2989 O O . ASP B 1 149 ? 11.891 -22.578 -15.703 1 96.12 149 ASP B O 1
ATOM 2993 N N . CYS B 1 150 ? 11.18 -20.531 -15.359 1 97.5 150 CYS B N 1
ATOM 2994 C CA . CYS B 1 150 ? 12.211 -20.266 -14.359 1 97.5 150 CYS B CA 1
ATOM 2995 C C . CYS B 1 150 ? 12.102 -21.25 -13.195 1 97.5 150 CYS B C 1
ATOM 2997 O O . CYS B 1 150 ? 13.109 -21.812 -12.758 1 97.5 150 CYS B O 1
ATOM 2999 N N . GLY B 1 151 ? 10.891 -21.438 -12.695 1 97.94 151 GLY B N 1
ATOM 3000 C CA . GLY B 1 151 ? 10.664 -22.375 -11.602 1 97.94 151 GLY B CA 1
ATOM 3001 C C . GLY B 1 151 ? 11.102 -23.781 -11.93 1 97.94 151 GLY B C 1
ATOM 3002 O O . GLY B 1 151 ? 11.688 -24.469 -11.078 1 97.94 151 GLY B O 1
ATOM 3003 N N . VAL B 1 152 ? 10.844 -24.172 -13.102 1 97 152 VAL B N 1
ATOM 3004 C CA . VAL B 1 152 ? 11.25 -25.516 -13.531 1 97 152 VAL B CA 1
ATOM 3005 C C . VAL B 1 152 ? 12.773 -25.594 -13.625 1 97 152 VAL B C 1
ATOM 3007 O O . VAL B 1 152 ? 13.391 -26.5 -13.078 1 97 152 VAL B O 1
ATOM 3010 N N . ARG B 1 153 ? 13.383 -24.609 -14.203 1 96.12 153 ARG B N 1
ATOM 3011 C CA . ARG B 1 153 ? 14.828 -24.594 -14.422 1 96.12 153 ARG B CA 1
ATOM 3012 C C . ARG B 1 153 ? 15.578 -24.562 -13.094 1 96.12 153 ARG B C 1
ATOM 3014 O O . ARG B 1 153 ? 16.656 -25.141 -12.977 1 96.12 153 ARG B O 1
ATOM 3021 N N . THR B 1 154 ? 14.992 -23.922 -12.164 1 96.5 154 THR B N 1
ATOM 3022 C CA . THR B 1 154 ? 15.688 -23.75 -10.898 1 96.5 154 THR B CA 1
ATOM 3023 C C . THR B 1 154 ? 15.273 -24.812 -9.891 1 96.5 154 THR B C 1
ATOM 3025 O O . THR B 1 154 ? 15.68 -24.781 -8.734 1 96.5 154 THR B O 1
ATOM 3028 N N . GLY B 1 155 ? 14.391 -25.656 -10.266 1 96.88 155 GLY B N 1
ATOM 3029 C CA . GLY B 1 155 ? 14.031 -26.797 -9.438 1 96.88 155 GLY B CA 1
ATOM 3030 C C . GLY B 1 155 ? 12.953 -26.484 -8.422 1 96.88 155 GLY B C 1
ATOM 3031 O O . GLY B 1 155 ? 12.766 -27.219 -7.453 1 96.88 155 GLY B O 1
ATOM 3032 N N . LYS B 1 156 ? 12.258 -25.375 -8.594 1 98.12 156 LYS B N 1
ATOM 3033 C CA . LYS B 1 156 ? 11.203 -24.953 -7.676 1 98.12 156 LYS B CA 1
ATOM 3034 C C . LYS B 1 156 ? 9.852 -25.516 -8.102 1 98.12 156 LYS B C 1
ATOM 3036 O O . LYS B 1 156 ? 8.898 -25.531 -7.312 1 98.12 156 LYS B O 1
ATOM 3041 N N . ILE B 1 157 ? 9.805 -25.984 -9.359 1 98.06 157 ILE B N 1
ATOM 3042 C CA . ILE B 1 157 ? 8.664 -26.688 -9.93 1 98.06 157 ILE B CA 1
ATOM 3043 C C . ILE B 1 157 ? 9.133 -27.984 -10.602 1 98.06 157 ILE B C 1
ATOM 3045 O O . ILE B 1 157 ? 10.172 -28 -11.266 1 98.06 157 ILE B O 1
ATOM 3049 N N . SER B 1 158 ? 8.391 -29.016 -10.383 1 97.75 158 SER B N 1
ATOM 3050 C CA . SER B 1 158 ? 8.734 -30.297 -11.016 1 97.75 158 SER B CA 1
ATOM 3051 C C . SER B 1 158 ? 8.75 -30.156 -12.539 1 97.75 158 SER B C 1
ATOM 3053 O O . SER B 1 158 ? 7.918 -29.453 -13.117 1 97.75 158 SER B O 1
ATOM 3055 N N . ARG B 1 159 ? 9.625 -30.875 -13.188 1 96.12 159 ARG B N 1
ATOM 3056 C CA . ARG B 1 159 ? 9.742 -30.828 -14.641 1 96.12 159 ARG B CA 1
ATOM 3057 C C . ARG B 1 159 ? 8.469 -31.344 -15.312 1 96.12 159 ARG B C 1
ATOM 3059 O O . ARG B 1 159 ? 8.102 -30.875 -16.391 1 96.12 159 ARG B O 1
ATOM 3066 N N . ASP B 1 160 ? 7.785 -32.312 -14.664 1 95.56 160 ASP B N 1
ATOM 3067 C CA . ASP B 1 160 ? 6.582 -32.906 -15.234 1 95.56 160 ASP B CA 1
ATOM 3068 C C . ASP B 1 160 ? 5.32 -32.344 -14.594 1 95.56 160 ASP B C 1
ATOM 3070 O O . ASP B 1 160 ? 4.305 -33.031 -14.484 1 95.56 160 ASP B O 1
ATOM 3074 N N . TYR B 1 161 ? 5.422 -31.047 -14.18 1 96.88 161 TYR B N 1
ATOM 3075 C CA . TYR B 1 161 ? 4.293 -30.438 -13.492 1 96.88 161 TYR B CA 1
ATOM 3076 C C . TYR B 1 161 ? 3.051 -30.438 -14.375 1 96.88 161 TYR B C 1
ATOM 3078 O O . TYR B 1 161 ? 3.152 -30.547 -15.602 1 96.88 161 TYR B O 1
ATOM 3086 N N . LYS B 1 162 ? 1.829 -30.344 -13.695 1 94.38 162 LYS B N 1
ATOM 3087 C CA . LYS B 1 162 ? 0.552 -30.109 -14.367 1 94.38 162 LYS B CA 1
ATOM 3088 C C . LYS B 1 162 ? 0.13 -28.656 -14.25 1 94.38 162 LYS B C 1
ATOM 3090 O O . LYS B 1 162 ? 0.279 -28.031 -13.195 1 94.38 162 LYS B O 1
ATOM 3095 N N . LEU B 1 163 ? -0.265 -28.141 -15.367 1 93.88 163 LEU B N 1
ATOM 3096 C CA . LEU B 1 163 ? -0.816 -26.781 -15.383 1 93.88 163 LEU B CA 1
ATOM 3097 C C . LEU B 1 163 ? -2.34 -26.828 -15.367 1 93.88 163 LEU B C 1
ATOM 3099 O O . LEU B 1 163 ? -2.959 -27.438 -16.234 1 93.88 163 LEU B O 1
ATOM 3103 N N . VAL B 1 164 ? -2.912 -26.172 -14.344 1 90.5 164 VAL B N 1
ATOM 3104 C CA . VAL B 1 164 ? -4.355 -26.219 -14.148 1 90.5 164 VAL B CA 1
ATOM 3105 C C . VAL B 1 164 ? -4.895 -24.797 -13.969 1 90.5 164 VAL B C 1
ATOM 3107 O O . VAL B 1 164 ? -4.207 -23.922 -13.43 1 90.5 164 VAL B O 1
ATOM 3110 N N . GLY B 1 165 ? -6.047 -24.562 -14.523 1 88.12 165 GLY B N 1
ATOM 3111 C CA . GLY B 1 165 ? -6.762 -23.328 -14.258 1 88.12 165 GLY B CA 1
ATOM 3112 C C . GLY B 1 165 ? -7.781 -23.453 -13.141 1 88.12 165 GLY B C 1
ATOM 3113 O O . GLY B 1 165 ? -8.477 -24.469 -13.047 1 88.12 165 GLY B O 1
ATOM 3114 N N . TYR B 1 166 ? -7.785 -22.375 -12.211 1 82.75 166 TYR B N 1
ATOM 3115 C CA . TYR B 1 166 ? -8.781 -22.406 -11.141 1 82.75 166 TYR B CA 1
ATOM 3116 C C . TYR B 1 166 ? -9.93 -21.453 -11.438 1 82.75 166 TYR B C 1
ATOM 3118 O O . TYR B 1 166 ? -9.703 -20.281 -11.742 1 82.75 166 TYR B O 1
ATOM 3126 N N . SER B 1 167 ? -11.195 -21.891 -11.57 1 63.44 167 SER B N 1
ATOM 3127 C CA . SER B 1 167 ? -12.391 -21.062 -11.68 1 63.44 167 SER B CA 1
ATOM 3128 C C . SER B 1 167 ? -13.305 -21.25 -10.477 1 63.44 167 SER B C 1
ATOM 3130 O O . SER B 1 167 ? -13.516 -22.375 -10.023 1 63.44 167 SER B O 1
ATOM 3132 N N . GLU B 1 168 ? -13.594 -20.156 -9.617 1 54.12 168 GLU B N 1
ATOM 3133 C CA . GLU B 1 168 ? -14.516 -20.234 -8.484 1 54.12 168 GLU B CA 1
ATOM 3134 C C . GLU B 1 168 ? -15.867 -20.797 -8.914 1 54.12 168 GLU B C 1
ATOM 3136 O O . GLU B 1 168 ? -16.562 -21.438 -8.109 1 54.12 168 GLU B O 1
ATOM 3141 N N . GLN B 1 169 ? -16.5 -20.312 -10.086 1 45.75 169 GLN B N 1
ATOM 3142 C CA . GLN B 1 169 ? -17.812 -20.828 -10.438 1 45.75 169 GLN B CA 1
ATOM 3143 C C . GLN B 1 169 ? -17.859 -22.344 -10.336 1 45.75 169 GLN B C 1
ATOM 3145 O O . GLN B 1 169 ? -18.938 -22.938 -10.258 1 45.75 169 GLN B O 1
ATOM 3150 N N . ASP B 1 170 ? -16.844 -22.922 -10.461 1 41.12 170 ASP B N 1
ATOM 3151 C CA . ASP B 1 170 ? -16.953 -24.391 -10.43 1 41.12 170 ASP B CA 1
ATOM 3152 C C . ASP B 1 170 ? -17.422 -24.859 -9.055 1 41.12 170 ASP B C 1
ATOM 3154 O O . ASP B 1 170 ? -17.891 -26 -8.914 1 41.12 170 ASP B O 1
ATOM 3158 N N . VAL B 1 171 ? -17.359 -23.984 -8.062 1 38.38 171 VAL B N 1
ATOM 3159 C CA . VAL B 1 171 ? -17.812 -24.453 -6.754 1 38.38 171 VAL B CA 1
ATOM 3160 C C . VAL B 1 171 ? -19.344 -24.453 -6.711 1 38.38 171 VAL B C 1
ATOM 3162 O O . VAL B 1 171 ? -19.938 -25.281 -6.008 1 38.38 171 VAL B O 1
ATOM 3165 N N . SER B 1 172 ? -19.984 -23.438 -7.199 1 36.38 172 SER B N 1
ATOM 3166 C CA . SER B 1 172 ? -21.438 -23.438 -7.004 1 36.38 172 SER B CA 1
ATOM 3167 C C . SER B 1 172 ? -22.109 -24.531 -7.816 1 36.38 172 SER B C 1
ATOM 3169 O O . SER B 1 172 ? -23.188 -25 -7.465 1 36.38 172 SER B O 1
ATOM 3171 N N . SER B 1 173 ? -21.609 -24.812 -9 1 35.5 173 SER B N 1
ATOM 3172 C CA . SER B 1 173 ? -22.5 -25.641 -9.82 1 35.5 173 SER B CA 1
ATOM 3173 C C . SER B 1 173 ? -22.516 -27.078 -9.328 1 35.5 173 SER B C 1
ATOM 3175 O O . SER B 1 173 ? -23.281 -27.906 -9.828 1 35.5 173 SER B O 1
ATOM 3177 N N . GLY B 1 174 ? -21.531 -27.484 -8.555 1 33.78 174 GLY B N 1
ATOM 3178 C CA . GLY B 1 174 ? -21.641 -28.906 -8.297 1 33.78 174 GLY B CA 1
ATOM 3179 C C . GLY B 1 174 ? -22.844 -29.266 -7.434 1 33.78 174 GLY B C 1
ATOM 3180 O O . GLY B 1 174 ? -23.062 -30.438 -7.117 1 33.78 174 GLY B O 1
ATOM 3181 N N . VAL B 1 175 ? -23.312 -28.359 -6.484 1 32.88 175 VAL B N 1
ATOM 3182 C CA . VAL B 1 175 ? -24.391 -29 -5.73 1 32.88 175 VAL B CA 1
ATOM 3183 C C . VAL B 1 175 ? -25.688 -28.969 -6.547 1 32.88 175 VAL B C 1
ATOM 3185 O O . VAL B 1 175 ? -26.422 -27.984 -6.516 1 32.88 175 VAL B O 1
ATOM 3188 N N . SER B 1 176 ? -25.688 -29.141 -7.848 1 31.3 176 SER B N 1
ATOM 3189 C CA . SER B 1 176 ? -26.984 -29.531 -8.352 1 31.3 176 SER B CA 1
ATOM 3190 C C . SER B 1 176 ? -27.562 -30.688 -7.551 1 31.3 176 SER B C 1
ATOM 3192 O O . SER B 1 176 ? -26.953 -31.75 -7.457 1 31.3 176 SER B O 1
ATOM 3194 N N . GLY B 1 177 ? -28.109 -30.453 -6.406 1 28.98 177 GLY B N 1
ATOM 3195 C CA . GLY B 1 177 ? -28.984 -31.469 -5.828 1 28.98 177 GLY B CA 1
ATOM 3196 C C . GLY B 1 177 ? -29.781 -32.219 -6.867 1 28.98 177 GLY B C 1
ATOM 3197 O O . GLY B 1 177 ? -29.984 -31.734 -7.98 1 28.98 177 GLY B O 1
ATOM 3198 N N . PRO B 1 178 ? -29.781 -33.531 -6.797 1 29.17 178 PRO B N 1
ATOM 3199 C CA . PRO B 1 178 ? -30.625 -34.406 -7.621 1 29.17 178 PRO B CA 1
ATOM 3200 C C . PRO B 1 178 ? -32.062 -33.906 -7.762 1 29.17 178 PRO B C 1
ATOM 3202 O O . PRO B 1 178 ? -32.688 -33.562 -6.762 1 29.17 178 PRO B O 1
ATOM 3205 N N . SER B 1 179 ? -32.312 -32.906 -8.516 1 26.8 179 SER B N 1
ATOM 3206 C CA . SER B 1 179 ? -33.75 -32.781 -8.758 1 26.8 179 SER B CA 1
ATOM 3207 C C . SER B 1 179 ? -34.375 -34.156 -9.031 1 26.8 179 SER B C 1
ATOM 3209 O O . SER B 1 179 ? -33.812 -34.938 -9.797 1 26.8 179 SER B O 1
ATOM 3211 N N . SER B 1 180 ? -35 -34.719 -8.055 1 27.83 180 SER B N 1
ATOM 3212 C CA . SER B 1 180 ? -35.875 -35.875 -8.172 1 27.83 180 SER B CA 1
ATOM 3213 C C . SER B 1 180 ? -36.75 -35.812 -9.43 1 27.83 180 SER B C 1
ATOM 3215 O O . SER B 1 180 ? -37.75 -35.094 -9.453 1 27.83 180 SER B O 1
ATOM 3217 N N . SER B 1 181 ? -36.188 -35.5 -10.625 1 26.98 181 SER B N 1
ATOM 3218 C CA . SER B 1 181 ? -37.094 -35.688 -11.75 1 26.98 181 SER B CA 1
ATOM 3219 C C . SER B 1 181 ? -37.594 -37.125 -11.812 1 26.98 181 SER B C 1
ATOM 3221 O O . SER B 1 181 ? -36.781 -38.062 -11.898 1 26.98 181 SER B O 1
ATOM 3223 N N . THR B 1 182 ? -38.656 -37.469 -11.164 1 27.39 182 THR B N 1
ATOM 3224 C CA . THR B 1 182 ? -39.469 -38.625 -11.445 1 27.39 182 THR B CA 1
ATOM 3225 C C . THR B 1 182 ? -39.781 -38.719 -12.938 1 27.39 182 THR B C 1
ATOM 3227 O O . THR B 1 182 ? -40.875 -38.312 -13.375 1 27.39 182 THR B O 1
ATOM 3230 N N . SER B 1 183 ? -39.031 -38.156 -13.859 1 25.98 183 SER B N 1
ATOM 3231 C CA . SER B 1 183 ? -39.625 -38.438 -15.164 1 25.98 183 SER B CA 1
ATOM 3232 C C . SER B 1 183 ? -39.625 -39.938 -15.461 1 25.98 183 SER B C 1
ATOM 3234 O O . SER B 1 183 ? -38.781 -40.688 -14.922 1 25.98 183 SER B O 1
ATOM 3236 N N . SER B 1 184 ? -40.781 -40.469 -15.945 1 30.17 184 SER B N 1
ATOM 3237 C CA . SER B 1 184 ? -41.062 -41.688 -16.656 1 30.17 184 SER B CA 1
ATOM 3238 C C . SER B 1 184 ? -39.969 -42.031 -17.672 1 30.17 184 SER B C 1
ATOM 3240 O O . SER B 1 184 ? -39.312 -41.125 -18.172 1 30.17 184 SER B O 1
ATOM 3242 N N . PRO B 1 185 ? -39.781 -43.344 -18.047 1 29.38 185 PRO B N 1
ATOM 3243 C CA . PRO B 1 185 ? -38.75 -44.125 -18.766 1 29.38 185 PRO B CA 1
ATOM 3244 C C . PRO B 1 185 ? -38.531 -43.594 -20.188 1 29.38 185 PRO B C 1
ATOM 3246 O O . PRO B 1 185 ? -37.781 -44.188 -20.953 1 29.38 185 PRO B O 1
ATOM 3249 N N . THR B 1 186 ? -39.219 -42.531 -20.688 1 27.83 186 THR B N 1
ATOM 3250 C CA . THR B 1 186 ? -39.062 -42.688 -22.125 1 27.83 186 THR B CA 1
ATOM 3251 C C . THR B 1 186 ? -37.594 -42.688 -22.531 1 27.83 186 THR B C 1
ATOM 3253 O O . THR B 1 186 ? -36.75 -42.094 -21.844 1 27.83 186 THR B O 1
ATOM 3256 N N . SER B 1 187 ? -37.219 -43.469 -23.609 1 26.36 187 SER B N 1
ATOM 3257 C CA . SER B 1 187 ? -36.062 -44.094 -24.203 1 26.36 187 SER B CA 1
ATOM 3258 C C . SER B 1 187 ? -34.906 -43.094 -24.359 1 26.36 187 SER B C 1
ATOM 3260 O O . SER B 1 187 ? -33.781 -43.375 -24.016 1 26.36 187 SER B O 1
ATOM 3262 N N . ASP B 1 188 ? -34.906 -42.375 -25.469 1 27.62 188 ASP B N 1
ATOM 3263 C CA . ASP B 1 188 ? -33.75 -42.156 -26.344 1 27.62 188 ASP B CA 1
ATOM 3264 C C . ASP B 1 188 ? -32.875 -41.031 -25.828 1 27.62 188 ASP B C 1
ATOM 3266 O O . ASP B 1 188 ? -32.719 -40 -26.484 1 27.62 188 ASP B O 1
ATOM 3270 N N . SER B 1 189 ? -33 -40.594 -24.531 1 25.86 189 SER B N 1
ATOM 3271 C CA . SER B 1 189 ? -32.5 -39.281 -24.234 1 25.86 189 SER B CA 1
ATOM 3272 C C . SER B 1 189 ? -30.969 -39.25 -24.328 1 25.86 189 SER B C 1
ATOM 3274 O O . SER B 1 189 ? -30.281 -40 -23.625 1 25.86 189 SER B O 1
ATOM 3276 N N . SER B 1 190 ? -30.453 -38.969 -25.594 1 28.61 190 SER B N 1
ATOM 3277 C CA . SER B 1 190 ? -29.031 -38.719 -25.875 1 28.61 190 SER B CA 1
ATOM 3278 C C . SER B 1 190 ? -28.391 -37.875 -24.797 1 28.61 190 SER B C 1
ATOM 3280 O O . SER B 1 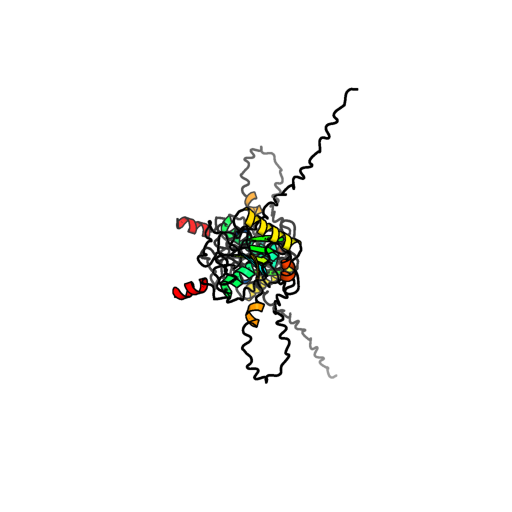190 ? -28.797 -36.719 -24.594 1 28.61 190 SER B O 1
ATOM 3282 N N . ASP B 1 191 ? -28.078 -38.438 -23.703 1 28.95 191 ASP B N 1
ATOM 3283 C CA . ASP B 1 191 ? -27.359 -37.906 -22.562 1 28.95 191 ASP B CA 1
ATOM 3284 C C . ASP B 1 191 ? -26.078 -37.188 -23 1 28.95 191 ASP B C 1
ATOM 3286 O O . ASP B 1 191 ? -25.062 -37.844 -23.219 1 28.95 191 ASP B O 1
ATOM 3290 N N . SER B 1 192 ? -26.188 -36.344 -24.109 1 29.67 192 SER B N 1
ATOM 3291 C CA . SER B 1 192 ? -24.953 -35.594 -24.359 1 29.67 192 SER B CA 1
ATOM 3292 C C . SER B 1 192 ? -24.406 -35 -23.078 1 29.67 192 SER B C 1
ATOM 3294 O O . SER B 1 192 ? -25.047 -34.156 -22.453 1 29.67 192 SER B O 1
ATOM 3296 N N . SER B 1 193 ? -23.828 -35.781 -22.297 1 30.08 193 SER B N 1
ATOM 3297 C CA . SER B 1 193 ? -22.969 -35.406 -21.172 1 30.08 193 SER B CA 1
ATOM 3298 C C . SER B 1 193 ? -22.094 -34.188 -21.531 1 30.08 193 SER B C 1
ATOM 3300 O O . SER B 1 193 ? -21.094 -34.344 -22.234 1 30.08 193 SER B O 1
ATOM 3302 N N . SER B 1 194 ? -22.703 -33.156 -22.141 1 31.06 194 SER B N 1
ATOM 3303 C CA . SER B 1 194 ? -21.891 -31.938 -22.234 1 31.06 194 SER B CA 1
ATOM 3304 C C . SER B 1 194 ? -21.156 -31.672 -20.922 1 31.06 194 SER B C 1
ATOM 3306 O O . SER B 1 194 ? -21.797 -31.5 -19.875 1 31.06 194 SER B O 1
ATOM 3308 N N . SER B 1 195 ? -20.156 -32.438 -20.781 1 32.47 195 SER B N 1
ATOM 3309 C CA . SER B 1 195 ? -19.25 -32.094 -19.688 1 32.47 195 SER B CA 1
ATOM 3310 C C . SER B 1 195 ? -19.156 -30.562 -19.516 1 32.47 195 SER B C 1
ATOM 3312 O O . SER B 1 195 ? -18.828 -29.844 -20.469 1 32.47 195 SER B O 1
ATOM 3314 N N . PRO B 1 196 ? -20.094 -29.969 -18.859 1 33.66 196 PRO B N 1
ATOM 3315 C CA . PRO B 1 196 ? -19.938 -28.531 -18.641 1 33.66 196 PRO B CA 1
ATOM 3316 C C . PRO B 1 196 ? -18.484 -28.141 -18.312 1 33.66 196 PRO B C 1
ATOM 3318 O O . PRO B 1 196 ? -17.984 -28.453 -17.234 1 33.66 196 PRO B O 1
ATOM 3321 N N . SER B 1 197 ? -17.5 -28.719 -18.953 1 37.5 197 SER B N 1
ATOM 3322 C CA . SER B 1 197 ? -16.203 -28.062 -18.75 1 37.5 197 SER B CA 1
ATOM 3323 C C . SER B 1 197 ? -16.344 -26.547 -18.844 1 37.5 197 SER B C 1
ATOM 3325 O O . SER B 1 197 ? -16.203 -25.953 -19.906 1 37.5 197 SER B O 1
ATOM 3327 N N . SER B 1 198 ? -17.406 -25.938 -18.469 1 38.97 198 SER B N 1
ATOM 3328 C CA . SER B 1 198 ? -17.703 -24.516 -18.594 1 38.97 198 SER B CA 1
ATOM 3329 C C . SER B 1 198 ? -16.547 -23.656 -18.078 1 38.97 198 SER B C 1
ATOM 3331 O O . SER B 1 198 ? -16.641 -23.062 -17 1 38.97 198 SER B O 1
ATOM 3333 N N . PHE B 1 199 ? -15.32 -24.156 -18.062 1 45.59 199 PHE B N 1
ATOM 3334 C CA . PHE B 1 199 ? -14.359 -23.125 -17.656 1 45.59 199 PHE B CA 1
ATOM 3335 C C . PHE B 1 199 ? -14.461 -21.906 -18.562 1 45.59 199 PHE B C 1
ATOM 3337 O O . PHE B 1 199 ? -13.797 -21.844 -19.609 1 45.59 199 PHE B O 1
ATOM 3344 N N . PRO B 1 200 ? -15.625 -21.297 -18.719 1 49.38 200 PRO B N 1
ATOM 3345 C CA . PRO B 1 200 ? -15.844 -20.25 -19.703 1 49.38 200 PRO B CA 1
ATOM 3346 C C . PRO B 1 200 ? -14.852 -19.094 -19.578 1 49.38 200 PRO B C 1
ATOM 3348 O O . PRO B 1 200 ? -14.938 -18.109 -20.312 1 49.38 200 PRO B O 1
ATOM 3351 N N . SER B 1 201 ? -13.859 -19.156 -18.641 1 63.59 201 SER B N 1
ATOM 3352 C CA . SER B 1 201 ? -13.172 -17.875 -18.688 1 63.59 201 SER B CA 1
ATOM 3353 C C . SER B 1 201 ? -12.25 -17.781 -19.891 1 63.59 201 SER B C 1
ATOM 3355 O O . SER B 1 201 ? -11.781 -18.797 -20.406 1 63.59 201 SER B O 1
ATOM 3357 N N . SER B 1 202 ? -12.375 -16.766 -20.625 1 72.5 202 SER B N 1
ATOM 3358 C CA . SER B 1 202 ? -11.469 -16.453 -21.719 1 72.5 202 SER B CA 1
ATOM 3359 C C . SER B 1 202 ? -10.023 -16.781 -21.359 1 72.5 202 SER B C 1
ATOM 3361 O O . SER B 1 202 ? -9.25 -17.234 -22.203 1 72.5 202 SER B O 1
ATOM 3363 N N . LEU B 1 203 ? -9.695 -16.75 -20.078 1 77 203 LEU B N 1
ATOM 3364 C CA . LEU B 1 203 ? -8.344 -17.047 -19.625 1 77 203 LEU B CA 1
ATOM 3365 C C . LEU B 1 203 ? -8.016 -18.516 -19.812 1 77 203 LEU B C 1
ATOM 3367 O O . LEU B 1 203 ? -6.984 -18.859 -20.391 1 77 203 LEU B O 1
ATOM 3371 N N . PHE B 1 204 ? -8.859 -19.391 -19.469 1 76.31 204 PHE B N 1
ATOM 3372 C CA . PHE B 1 204 ? -8.531 -20.812 -19.422 1 76.31 204 PHE B CA 1
ATOM 3373 C C . PHE B 1 204 ? -8.547 -21.406 -20.828 1 76.31 204 PHE B C 1
ATOM 3375 O O . PHE B 1 204 ? -7.789 -22.344 -21.125 1 76.31 204 PHE B O 1
ATOM 3382 N N . SER B 1 205 ? -9.336 -20.797 -21.625 1 77.44 205 SER B N 1
ATOM 3383 C CA . SER B 1 205 ? -9.281 -21.203 -23.031 1 77.44 205 SER B CA 1
ATOM 3384 C C . SER B 1 205 ? -7.91 -20.922 -23.625 1 77.44 205 SER B C 1
ATOM 3386 O O . SER B 1 205 ? -7.414 -21.719 -24.438 1 77.44 205 SER B O 1
ATOM 3388 N N . HIS B 1 206 ? -7.301 -19.859 -23.172 1 80.19 206 HIS B N 1
ATOM 3389 C CA . HIS B 1 206 ? -5.984 -19.484 -23.688 1 80.19 206 HIS B CA 1
ATOM 3390 C C . HIS B 1 206 ? -4.898 -20.391 -23.094 1 80.19 206 HIS B C 1
ATOM 3392 O O . HIS B 1 206 ? -3.941 -20.734 -23.797 1 80.19 206 HIS B O 1
ATOM 3398 N N . LEU B 1 207 ? -5.121 -20.828 -21.953 1 82.31 207 LEU B N 1
ATOM 3399 C CA . LEU B 1 207 ? -4.105 -21.625 -21.25 1 82.31 207 LEU B CA 1
ATOM 3400 C C . LEU B 1 207 ? -4.047 -23.047 -21.797 1 82.31 207 LEU B C 1
ATOM 3402 O O . LEU B 1 207 ? -3.049 -23.734 -21.609 1 82.31 207 LEU B O 1
ATOM 3406 N N . GLN B 1 208 ? -5.078 -23.453 -22.422 1 81.75 208 GLN B N 1
ATOM 3407 C CA . GLN B 1 208 ? -5.168 -24.828 -22.906 1 81.75 208 GLN B CA 1
ATOM 3408 C C . GLN B 1 208 ? -4.07 -25.125 -23.922 1 81.75 208 GLN B C 1
ATOM 3410 O O . GLN B 1 208 ? -3.707 -26.281 -24.141 1 81.75 208 GLN B O 1
ATOM 3415 N N . SER B 1 209 ? -3.535 -24.094 -24.484 1 83.44 209 SER B N 1
ATOM 3416 C CA . SER B 1 209 ? -2.502 -24.297 -25.5 1 83.44 209 SER B CA 1
ATOM 3417 C C . SER B 1 209 ? -1.111 -24.312 -24.859 1 83.44 209 SER B C 1
ATOM 3419 O O . SER B 1 209 ? -0.118 -24.547 -25.562 1 83.44 209 SER B O 1
ATOM 3421 N N . TRP B 1 210 ? -1.048 -24.062 -23.625 1 89.38 210 TRP B N 1
ATOM 3422 C CA . TRP B 1 210 ? 0.246 -24.047 -22.953 1 89.38 210 TRP B CA 1
ATOM 3423 C C . TRP B 1 210 ? 0.752 -25.453 -22.703 1 89.38 210 TRP B C 1
ATOM 3425 O O . TRP B 1 210 ? -0.042 -26.391 -22.531 1 89.38 210 TRP B O 1
ATOM 3435 N N . PRO B 1 211 ? 2.109 -25.594 -22.672 1 86.06 211 PRO B N 1
ATOM 3436 C CA . PRO B 1 211 ? 2.65 -26.891 -22.281 1 86.06 211 PRO B CA 1
ATOM 3437 C C . PRO B 1 211 ? 2.186 -27.328 -20.891 1 86.06 211 PRO B C 1
ATOM 3439 O O . PRO B 1 211 ? 2.008 -26.484 -20 1 86.06 211 PRO B O 1
ATOM 3442 N N . HIS B 1 212 ? 1.942 -28.672 -20.688 1 90.81 212 HIS B N 1
ATOM 3443 C CA . HIS B 1 212 ? 1.656 -29.312 -19.406 1 90.81 212 HIS B CA 1
ATOM 3444 C C . HIS B 1 212 ? 0.221 -29.031 -18.969 1 90.81 212 HIS B C 1
ATOM 3446 O O . HIS B 1 212 ? -0.148 -29.328 -17.828 1 90.81 212 HIS B O 1
ATOM 3452 N N . TRP B 1 213 ? -0.577 -28.406 -19.828 1 90.12 213 TRP B N 1
ATOM 3453 C CA . TRP B 1 213 ? -1.976 -28.172 -19.484 1 90.12 213 TRP B CA 1
ATOM 3454 C C . TRP B 1 213 ? -2.67 -29.484 -19.125 1 90.12 213 TRP B C 1
ATOM 3456 O O . TRP B 1 213 ? -2.504 -30.5 -19.797 1 90.12 213 TRP B O 1
ATOM 3466 N N . SER B 1 214 ? -3.428 -29.484 -18.031 1 83 214 SER B N 1
ATOM 3467 C CA . SER B 1 214 ? -4.227 -30.609 -17.562 1 83 214 SER B CA 1
ATOM 3468 C C . SER B 1 214 ? -5.656 -30.172 -17.25 1 83 214 SER B C 1
ATOM 3470 O O . SER B 1 214 ? -5.887 -29.391 -16.328 1 83 214 SER B O 1
ATOM 3472 N N . PRO B 1 215 ? -6.605 -30.672 -17.984 1 75.62 215 PRO B N 1
ATOM 3473 C CA . PRO B 1 215 ? -8 -30.281 -17.797 1 75.62 215 PRO B CA 1
ATOM 3474 C C . PRO B 1 215 ? -8.586 -30.812 -16.484 1 75.62 215 PRO B C 1
ATOM 3476 O O . PRO B 1 215 ? -8.828 -32.031 -16.359 1 75.62 215 PRO B O 1
ATOM 3479 N N . MET B 1 216 ? -7.977 -30.609 -15.359 1 72.19 216 MET B N 1
ATOM 3480 C CA . MET B 1 216 ? -8.484 -31.031 -14.062 1 72.19 216 MET B CA 1
ATOM 3481 C C . MET B 1 216 ? -9.492 -30.016 -13.516 1 72.19 216 MET B C 1
ATOM 3483 O O . MET B 1 216 ? -9.32 -28.812 -13.688 1 72.19 216 MET B O 1
ATOM 3487 N N . ASN B 1 217 ? -10.711 -30.516 -13.141 1 62.72 217 ASN B N 1
ATOM 3488 C CA . ASN B 1 217 ? -11.656 -29.672 -12.43 1 62.72 217 ASN B CA 1
ATOM 3489 C C . ASN B 1 217 ? -11.344 -29.594 -10.938 1 62.72 217 ASN B C 1
ATOM 3491 O O . ASN B 1 217 ? -11.547 -30.578 -10.211 1 62.72 217 ASN B O 1
ATOM 3495 N N . LEU B 1 218 ? -10.453 -28.625 -10.609 1 62.72 218 LEU B N 1
ATOM 3496 C CA . LEU B 1 218 ? -10.094 -28.5 -9.195 1 62.72 218 LEU B CA 1
ATOM 3497 C C . LEU B 1 218 ? -11.281 -28 -8.375 1 62.72 218 LEU B C 1
ATOM 3499 O O . LEU B 1 218 ? -11.75 -26.875 -8.578 1 62.72 218 LEU B O 1
ATOM 3503 N N . THR B 1 219 ? -12.422 -28.719 -8.359 1 50.66 219 THR B N 1
ATOM 3504 C CA . THR B 1 219 ? -13.594 -28.328 -7.582 1 50.66 219 THR B CA 1
ATOM 3505 C C . THR B 1 219 ? -13.211 -28.031 -6.137 1 50.66 219 THR B C 1
ATOM 3507 O O . THR B 1 219 ? -12.258 -28.609 -5.609 1 50.66 219 THR B O 1
ATOM 3510 N N . ASP B 1 220 ? -13.43 -26.688 -5.672 1 46.75 220 ASP B N 1
ATOM 3511 C CA . ASP B 1 220 ? -13.227 -25.906 -4.453 1 46.75 220 ASP B CA 1
ATOM 3512 C C . ASP B 1 220 ? -13.523 -26.734 -3.211 1 46.75 220 ASP B C 1
ATOM 3514 O O . ASP B 1 220 ? -14.656 -26.766 -2.723 1 46.75 220 ASP B O 1
ATOM 3518 N N . GLN B 1 221 ? -13.469 -27.984 -3.008 1 41.09 221 GLN B N 1
ATOM 3519 C CA . GLN B 1 221 ? -13.844 -27.984 -1.599 1 41.09 221 GLN B CA 1
ATOM 3520 C C . GLN B 1 221 ? -12.961 -27.016 -0.802 1 41.09 221 GLN B C 1
ATOM 3522 O O . GLN B 1 221 ? -11.773 -27.281 -0.595 1 41.09 221 GLN B O 1
ATOM 3527 N N . ALA B 1 222 ? -13.109 -25.703 -1.157 1 39.5 222 ALA B N 1
ATOM 3528 C CA . ALA B 1 222 ? -12.383 -24.797 -0.272 1 39.5 222 ALA B CA 1
ATOM 3529 C C . ALA B 1 222 ? -12.594 -25.172 1.191 1 39.5 222 ALA B C 1
ATOM 3531 O O . ALA B 1 222 ? -13.711 -25.094 1.708 1 39.5 222 ALA B O 1
ATOM 3532 N N . GLU B 1 223 ? -12.148 -26.219 1.696 1 42.88 223 GLU B N 1
ATOM 3533 C CA . GLU B 1 223 ? -12.164 -26.297 3.154 1 42.88 223 GLU B CA 1
ATOM 3534 C C . GLU B 1 223 ? -11.453 -25.094 3.777 1 42.88 223 GLU B C 1
ATOM 3536 O O . GLU B 1 223 ? -10.547 -24.516 3.174 1 42.88 223 GLU B O 1
ATOM 3541 N N . PRO B 1 224 ? -12.117 -24.438 4.75 1 43.84 224 PRO B N 1
ATOM 3542 C CA . PRO B 1 224 ? -11.398 -23.391 5.469 1 43.84 224 PRO B CA 1
ATOM 3543 C C . PRO B 1 224 ? -9.922 -23.719 5.672 1 43.84 224 PRO B C 1
ATOM 3545 O O . PRO B 1 224 ? -9.57 -24.875 5.914 1 43.84 224 PRO B O 1
ATOM 3548 N N . PRO B 1 225 ? -9.109 -22.969 5.102 1 44.97 225 PRO B N 1
ATOM 3549 C CA . PRO B 1 225 ? -7.684 -23.25 5.254 1 44.97 225 PRO B CA 1
ATOM 3550 C C . PRO B 1 225 ? -7.336 -23.812 6.629 1 44.97 225 PRO B C 1
ATOM 3552 O O . PRO B 1 225 ? -8.008 -23.5 7.617 1 44.97 225 PRO B O 1
ATOM 3555 N N . THR B 1 226 ? -6.617 -24.859 6.551 1 47.94 226 THR B N 1
ATOM 3556 C CA . THR B 1 226 ? -6.102 -25.438 7.789 1 47.94 226 THR B CA 1
ATOM 3557 C C . THR B 1 226 ? -5.691 -24.344 8.766 1 47.94 226 THR B C 1
ATOM 3559 O O . THR B 1 226 ? -5.762 -24.516 9.984 1 47.94 226 THR B O 1
ATOM 3562 N N . GLU B 1 227 ? -5.383 -23.312 8.102 1 51.25 227 GLU B N 1
ATOM 3563 C CA . GLU B 1 227 ? -4.965 -22.203 8.945 1 51.25 227 GLU B CA 1
ATOM 3564 C C . GLU B 1 227 ? -6.109 -21.719 9.828 1 51.25 227 GLU B C 1
ATOM 3566 O O . GLU B 1 227 ? -5.891 -21.266 10.953 1 51.25 227 GLU B O 1
ATOM 3571 N N . LEU B 1 228 ? -7.277 -21.766 9.336 1 45.88 228 LEU B N 1
ATOM 3572 C CA . LEU B 1 228 ? -8.414 -21.438 10.195 1 45.88 228 LEU B CA 1
ATOM 3573 C C . LEU B 1 228 ? -8.539 -22.438 11.328 1 45.88 228 LEU B C 1
ATOM 3575 O O . LEU B 1 228 ? -8.93 -22.078 12.445 1 45.88 228 LEU B O 1
ATOM 3579 N N . LYS B 1 229 ? -8.305 -23.688 11.031 1 46.34 229 LYS B N 1
ATOM 3580 C CA . LYS B 1 229 ? -8.484 -24.688 12.07 1 46.34 229 LYS B CA 1
ATOM 3581 C C . LYS B 1 229 ? -7.539 -24.438 13.242 1 46.34 229 LYS B C 1
ATOM 3583 O O . LYS B 1 229 ? -7.926 -24.609 14.406 1 46.34 229 LYS B O 1
ATOM 3588 N N . LEU B 1 230 ? -6.445 -24.109 12.945 1 40.16 230 LEU B N 1
ATOM 3589 C CA . LEU B 1 230 ? -5.496 -23.922 14.039 1 40.16 230 LEU B CA 1
ATOM 3590 C C . LEU B 1 230 ? -5.879 -22.703 14.883 1 40.16 230 LEU B C 1
ATOM 3592 O O . LEU B 1 230 ? -5.746 -22.719 16.109 1 40.16 230 LEU B O 1
ATOM 3596 N N . ALA B 1 231 ? -6.461 -21.828 14.227 1 46 231 ALA B N 1
ATOM 3597 C CA . ALA B 1 231 ? -6.895 -20.703 15.047 1 46 231 ALA B CA 1
ATOM 3598 C C . ALA B 1 231 ? -8.023 -21.109 15.992 1 46 231 ALA B C 1
ATOM 3600 O O . ALA B 1 231 ? -8.086 -20.641 17.125 1 46 231 ALA B O 1
ATOM 3601 N N . LEU B 1 232 ? -8.859 -22.031 15.625 1 42 232 LEU B N 1
ATOM 3602 C CA . LEU B 1 232 ? -9.945 -22.5 16.484 1 42 232 LEU B CA 1
ATOM 3603 C C . LEU B 1 232 ? -9.414 -23.391 17.594 1 42 232 LEU B C 1
ATOM 3605 O O . LEU B 1 232 ? -10.031 -23.5 18.656 1 42 232 LEU B O 1
ATOM 3609 N N . LEU B 1 233 ? -8.398 -24.031 17.281 1 37.94 233 LEU B N 1
ATOM 3610 C CA . LEU B 1 233 ? -7.949 -24.938 18.344 1 37.94 233 LEU B CA 1
ATOM 3611 C C . LEU B 1 233 ? -7.242 -24.156 19.453 1 37.94 233 LEU B C 1
ATOM 3613 O O . LEU B 1 233 ? -7.039 -24.672 20.547 1 37.94 233 LEU B O 1
ATOM 3617 N N . VAL B 1 234 ? -6.75 -23.031 19.047 1 37 234 VAL B N 1
ATOM 3618 C CA . VAL B 1 234 ? -6.066 -22.328 20.125 1 37 234 VAL B CA 1
ATOM 3619 C C . VAL B 1 234 ? -7.059 -21.453 20.891 1 37 234 VAL B C 1
ATOM 3621 O O . VAL B 1 234 ? -6.691 -20.781 21.844 1 37 234 VAL B O 1
ATOM 3624 N N . GLU B 1 235 ? -8.273 -21.328 20.406 1 34.38 235 GLU B N 1
ATOM 3625 C CA . GLU B 1 235 ? -9.18 -20.828 21.438 1 34.38 235 GLU B CA 1
ATOM 3626 C C . GLU B 1 235 ? -9.656 -21.969 22.344 1 34.38 235 GLU B C 1
ATOM 3628 O O . GLU B 1 235 ? -9.922 -23.078 21.875 1 34.38 235 GLU B O 1
#

Sequence (470 aa):
MSQVFVDFFAKTHLMTRLLVSVACPAIIARDSWYASPATGPIDKYDPEQPPSMVIIHHSRLPPCSTTESCIVRMLELQRLHQRDRHWFDIGFNFAIGGDGSVYEGRGWNQKPAAVKNYNNKSINIAFLGDFSSSVPSAEMLKTARDLIDCGVRTGKISRDYKLVGYSEQDVSSGVSGPSSSTSSPTSDSSDSSSSPSSFPSSLFSHLQSWPHWSPMNLTDQAEPPTELKLALLVEMSQVFVDFFAKTHLMTRLLVSVACPAIIARDSWYASPATGPIDKYDPEQPPSMVIIHHSRLPPCSTTESCIVRMLELQRLHQRDRHWFDIGFNFAIGGDGSVYEGRGWNQKPAAVKNYNNKSINIAFLGDFSSSVPSAEMLKTARDLIDCGVRTGKISRDYKLVGYSEQDVSSGVSGPSSSTSSPTSDSSDSSSSPSSFPSSLFSHLQSWPHWSPMNLTDQAEPPTELKLALLVE

pLDDT: mean 76.93, std 26.31, range [25.53, 98.94]

Foldseek 3Di:
DPPPPPPPPPPPPPPPPPPVVLDAADEQECVNLPFDAFQDDFDWADLVAAFQAEEEAAQADAADQDPNVVSVLLNVQQCCCCPVLVGRTRQAQWEAHNVLHIYGTVHLITFGLPAPPRRRRYHYYYYYHDQQAHERDPSSVVNVVSNVVVCCVVVSYPPLHAYYYADQVLQPPPPPPPPPPPDDDDDDPPPPPPVCLVPNGPHVVVCCPPPRYDSDHSHGPVDSGVSVVVVVVVD/DPPPPPPPPPPPPPPPPPPVVLDFADEQECVNLPFDAFQDDFDWADLVAAFQAEEEAAQADAADQDPNRVSVLLNVQQCCCCPVLVGRTRQAQWEAHNVLHIYGTVHLITFGQPAPPRRRRYHYYYYYHDQQAHERDPSSVVNVVSNVVVCCVVVSYPPLHAYYYADQVLQPPPPPPPPPPPDDPDDDPPPPCPVCLVSNGPHVVVCCPPPRYDSDHSHRPVDSGVSVVVVVVVD

Radius of gyration: 33.18 Å; Cα contacts (8 Å, |Δi|>4): 766; chains: 2; bounding box: 98×115×92 Å

Nearest PDB structures (foldseek):
  4zxm-assembly1_A  TM=9.139E-01  e=3.394E-20  Branchiostoma belcheri tsingtauense
  5xz4-assembly2_B  TM=9.102E-01  e=2.997E-19  Bombus
  4z8i-assembly1_A  TM=9.152E-01  e=6.464E-19  Branchiostoma belcheri tsingtauense
  2rkq-assembly1_A  TM=9.145E-01  e=2.183E-18  Drosophila melanogaster
  2aph-assembly1_A  TM=9.286E-01  e=6.086E-18  Homo sapiens

Secondary structure (DSSP, 8-state):
----------------------PPPPEE-GGGGTPPPPSS--PBPPTTS---EEEEEE--SPP--SHHHHHHHHHHHHHIIIIIS--SS-S-SEEE-TTSPEEESSTTTB--SSSTTTGGGEEEEEESS--SSS---HHHHHHHHHHHHHHHHTTSS-TTPEEEE--THHHHHT---------------------------HHHHHHTTSTTB------------HHHHHHHH--/----------------------PPPPEE-GGGGTPPPPSS--PBPPTTS---EEEEEE--SPP--SHHHHHHHHHHHHHIIIIIS--SS-S-SEEE-TTSPEEESSTTTB--SSSTTTGGGEEEEEESS--SSS---HHHHHHHHHHHHHHHHTTSS-TTPEEEE--THHHHTT------------S--------------HHHHHHTTSTTB------------HHHHHHHH--

Solvent-accessible surface area (backbone atoms only — not comparable to full-atom values): 26798 Å² total; per-residue (Å²): 136,85,79,76,77,76,76,77,76,74,77,74,75,74,74,71,74,73,71,70,75,73,72,63,66,74,63,45,48,43,77,79,49,65,57,76,78,61,78,53,92,72,57,62,60,55,86,90,53,39,25,44,28,37,38,38,39,54,64,65,40,79,65,27,65,39,69,42,39,32,33,47,47,49,48,52,48,29,45,45,26,32,70,74,66,46,34,45,37,45,33,29,13,30,33,36,28,54,56,45,45,37,36,41,53,42,39,84,55,32,44,31,62,72,43,52,95,42,24,90,37,30,46,31,37,24,38,51,15,58,35,58,84,35,59,76,52,71,56,36,52,49,43,51,53,41,44,52,51,34,29,34,76,72,54,53,25,35,87,82,29,35,31,30,60,58,58,73,71,53,47,67,63,65,70,63,66,78,72,81,70,82,70,78,81,80,78,80,77,77,72,73,72,67,70,73,72,69,66,65,28,45,39,49,64,60,46,61,75,41,84,50,48,40,98,53,83,67,58,51,65,64,50,76,45,67,60,44,51,55,56,55,66,71,97,138,85,80,77,79,76,77,78,75,74,77,74,74,74,76,70,73,72,71,70,74,73,70,62,67,73,64,44,50,43,76,79,50,65,55,75,78,62,77,50,91,73,57,61,60,55,84,89,54,39,24,44,27,38,36,39,38,56,63,64,39,80,66,28,66,39,68,44,40,32,33,47,48,50,49,52,48,28,46,46,26,32,72,74,65,45,34,44,38,46,32,30,13,30,33,34,25,54,56,44,44,37,36,42,53,42,39,84,54,32,43,34,63,70,44,52,96,43,25,88,36,30,46,31,37,25,38,49,14,59,34,58,84,35,58,76,52,71,57,37,51,50,43,51,52,42,46,52,50,34,28,35,75,71,54,53,24,35,88,84,29,35,31,31,59,59,58,74,70,53,45,64,63,65,68,62,65,78,71,82,69,79,69,77,80,80,77,83,69,78,72,73,72,68,70,74,73,66,65,66,27,44,40,49,62,59,47,62,74,41,85,49,49,39,98,52,83,69,59,54,61,62,52,76,47,68,61,45,52,54,56,56,67,72,98

InterPro domains:
  IPR002502 N-acetylmuramoyl-L-alanine amidase domain [PF01510] (49-167)
  IPR002502 N-acetylmuramoyl-L-alanine amidase domain [SM00644] (40-179)
  IPR002502 N-acetylmuramoyl-L-alanine amidase domain [cd06583] (50-165)
  IPR006619 Peptidoglycan recognition protein family domain, metazoa/bacteria [SM00701] (25-170)
  IPR015510 Peptidoglycan recognition protein [PTHR11022] (11-213)
  IPR036505 N-acetylmuramoyl-L-alanine amidase/PGRP domain superfamily [G3DSA:3.40.80.10] (17-221)
  IPR036505 N-acetylmuramoyl-L-alanine amidase/PGRP domain superfamily [SSF55846] (24-215)

Organism: Bemisia tabaci (NCBI:txid7038)